Protein 8EO2 (pdb70)

Solvent-accessible surface area: 28160 Å² total; per-residue (Å²): 140,13,25,85,14,78,7,5,80,103,98,142,206,13,70,79,43,10,145,12,76,5,39,0,142,118,139,92,5,101,79,38,148,62,48,142,16,58,30,90,167,56,63,0,24,0,60,7,98,7,111,143,85,8,10,0,0,4,1,49,0,12,0,66,66,122,16,127,50,91,39,44,86,44,6,11,9,16,6,34,54,5,5,1,4,25,52,52,1,71,0,8,0,69,14,93,174,133,1,86,35,0,52,1,48,0,34,0,16,73,47,101,166,22,46,2,73,113,29,12,21,49,110,63,18,63,102,42,6,2,25,33,70,63,24,113,44,22,164,141,79,23,36,11,80,98,30,126,113,16,23,78,39,100,94,146,112,118,32,27,7,5,7,42,58,8,6,2,0,11,30,32,62,37,4,7,118,136,4,58,54,44,54,10,72,37,9,16,44,174,75,14,142,123,131,19,50,17,90,1,32,1,75,143,184,72,10,4,13,1,0,0,0,0,0,6,12,35,0,108,182,63,141,14,132,21,2,119,20,47,49,91,54,153,13,34,80,141,65,161,66,4,54,0,8,0,53,4,88,22,82,2,2,2,0,2,0,0,1,0,10,12,80,154,14,97,48,82,40,73,55,163,106,184,144,19,23,89,15,77,7,7,91,112,89,84,104,17,59,84,28,15,128,8,69,5,23,1,85,122,132,100,2,98,92,49,72,68,44,146,20,56,17,80,181,77,67,0,20,0,60,6,95,6,133,102,87,8,10,0,0,5,2,52,0,12,0,64,63,58,40,157,73,46,65,87,53,14,17,8,18,7,38,61,6,5,1,4,26,50,45,0,72,0,9,0,24,31,62,105,185,8,108,33,1,38,0,37,0,37,0,20,80,48,107,173,20,56,2,70,124,29,12,21,46,111,59,20,70,100,43,5,8,24,59,78,62,21,120,42,9,175,152,88,25,41,9,83,89,30,117,146,23,32,73,42,108,83,140,106,132,34,30,6,8,10,55,50,9,8,2,0,13,34,35,54,56,3,8,124,136,3,58,52,29,49,9,81,47,10,17,42,181,82,17,149,133,128,15,50,11,94,0,44,2,78,77,140,64,8,4,10,1,0,0,0,1,0,5,13,31,0,122,125,57,141,9,84,16,2,122,17,41,46,97,58,154,13,34,78,147,58,71,67,5,58,0,8,0,41,5,90,17,84,2,3,2,0,1,0,0,1,0,10,19,83,160,15,122,44,99,28,82,85,226

Foldseek 3Di:
DWDKAKAADDDDPWAWQDKDKWFQPDVAIDDDPPFDWGHDQWKIKTKFFGPDQWFWHMKMKTWPDHDDDDCQAFPQWAFQDHGGQHRTGGIMGGDDRPTTMMMMIITTGGNVPSDPCDQQCDDCVLQAHSVRHGFDADDPPQWTDDDDPGHWDADPPQWIWTDGNQKIKTKQHTDHNVWDFDDKDKDAQVQWDLKDKDKAADAAQQNFDMKIKMFGFNANDRDRDAWDWDWPPASFHPDRITMIMTNHPTTTGMMMITTIGDNPDGRDDDDPDD/DWDKAKAADDDPPWDWQDKDKWWQPDVAIDCPPPWDWGHDLWKIKTWDFGPDQWFWHMKMKIWPDYDPDDQQFDQWAFQDDGGQHRTGGIMGTDDNPTTMMIMTITTGHNVPSDDCDQQCDDCVLQAHSVRHGFDADPPQQWTDDDDPGHWDDDDPQWIWTDGNQKIKTKQHTDHNPWGWDDKDKDAQVQWDLKHKDKAFDAAFLNFDMKIKMFGFNANDSDRQAWDWDWPPASFNPDRMTMIMTNHPTTTGMMMITTITGRPDGSDDDDD

Structure (mmCIF, N/CA/C/O backbone):
data_8EO2
#
_entry.id   8EO2
#
_cell.length_a   64.480
_cell.length_b   71.310
_cell.length_c   167.320
_cell.angle_alpha   90.000
_cell.angle_beta   90.000
_cell.angle_gamma   90.000
#
_symmetry.space_group_name_H-M   'P 21 21 21'
#
loop_
_entity.id
_entity.type
_entity.pdbx_description
1 polymer Lufaxin
2 branched beta-D-mannopyranose-(1-4)-2-acetamido-2-deoxy-beta-D-glucopyranose-(1-4)-2-acetamido-2-deoxy-beta-D-glucopyranose
3 branched 2-acetamido-2-deoxy-beta-D-glucopyranose-(1-4)-2-acetamido-2-deoxy-beta-D-glucopyranose
4 non-polymer GLYCEROL
5 non-polymer 2-acetamido-2-deoxy-beta-D-glucopyranose
6 non-polymer 'BROMIDE ION'
7 water water
#
loop_
_atom_site.group_PDB
_atom_site.id
_atom_site.type_symbol
_atom_site.label_atom_id
_atom_site.label_alt_id
_atom_site.label_comp_id
_atom_site.label_asym_id
_atom_site.label_entity_id
_atom_site.label_seq_id
_atom_site.pdbx_PDB_ins_code
_atom_site.Cartn_x
_atom_site.Cartn_y
_atom_site.Cartn_z
_atom_site.occupancy
_atom_site.B_iso_or_equiv
_atom_site.auth_seq_id
_atom_site.auth_comp_id
_atom_site.auth_asym_id
_atom_site.auth_atom_id
_atom_site.pdbx_PDB_model_num
ATOM 1 N N . ASP A 1 1 ? -32.975 -8.876 -13.946 1.00 103.27 1 ASP A N 1
ATOM 2 C CA . ASP A 1 1 ? -32.720 -7.837 -12.952 1.00 105.69 1 ASP A CA 1
ATOM 3 C C . ASP A 1 1 ? -31.899 -6.683 -13.559 1.00 98.31 1 ASP A C 1
ATOM 4 O O . ASP A 1 1 ? -32.209 -5.500 -13.362 1.00 94.41 1 ASP A O 1
ATOM 9 N N . GLY A 1 2 ? -30.844 -7.040 -14.291 1.00 80.02 2 GLY A N 1
ATOM 10 C CA . GLY A 1 2 ? -30.186 -6.140 -15.208 1.00 71.61 2 GLY A CA 1
ATOM 11 C C . GLY A 1 2 ? -30.484 -6.540 -16.647 1.00 67.52 2 GLY A C 1
ATOM 12 O O . GLY A 1 2 ? -31.193 -7.506 -16.922 1.00 76.00 2 GLY A O 1
ATOM 13 N N . ASP A 1 3 ? -29.948 -5.752 -17.573 1.00 58.12 3 ASP A N 1
ATOM 14 C CA . ASP A 1 3 ? -29.973 -6.086 -18.993 1.00 55.92 3 ASP A CA 1
ATOM 15 C C . ASP A 1 3 ? -28.571 -6.501 -19.406 1.00 51.04 3 ASP A C 1
ATOM 16 O O . ASP A 1 3 ? -27.600 -5.823 -19.057 1.00 49.47 3 ASP A O 1
ATOM 21 N N . GLU A 1 4 ? -28.459 -7.617 -20.124 1.00 50.25 4 GLU A N 1
ATOM 22 C CA . GLU A 1 4 ? -27.162 -8.225 -20.421 1.00 50.07 4 GLU A CA 1
ATOM 23 C C . GLU A 1 4 ? -26.865 -8.152 -21.909 1.00 43.97 4 GLU A C 1
ATOM 24 O O . GLU A 1 4 ? -27.721 -8.478 -22.727 1.00 48.53 4 GLU A O 1
ATOM 30 N N . TYR A 1 5 ? -25.640 -7.753 -22.240 1.00 43.57 5 TYR A N 1
ATOM 31 C CA . TYR A 1 5 ? -25.141 -7.626 -23.600 1.00 41.10 5 TYR A CA 1
ATOM 32 C C . TYR A 1 5 ? -23.891 -8.488 -23.740 1.00 42.48 5 TYR A C 1
ATOM 33 O O . TYR A 1 5 ? -23.080 -8.559 -22.812 1.00 42.02 5 TYR A O 1
ATOM 42 N N . PHE A 1 6 ? -23.725 -9.144 -24.890 1.00 39.81 6 PHE A N 1
ATOM 43 C CA . PHE A 1 6 ? -22.613 -10.068 -25.089 1.00 40.55 6 PHE A CA 1
ATOM 44 C C . PHE A 1 6 ? -21.849 -9.807 -26.379 1.00 43.22 6 PHE A C 1
ATOM 45 O O . PHE A 1 6 ? -22.450 -9.610 -27.447 1.00 39.35 6 PHE A O 1
ATOM 53 N N . ILE A 1 7 ? -20.522 -9.858 -26.287 1.00 40.43 7 ILE A N 1
ATOM 54 C CA . ILE A 1 7 ? -19.657 -10.006 -27.457 1.00 41.21 7 ILE A CA 1
ATOM 55 C C . ILE A 1 7 ? -18.922 -11.334 -27.301 1.00 44.62 7 ILE A C 1
ATOM 56 O O . ILE A 1 7 ? -18.140 -11.510 -26.356 1.00 44.47 7 ILE A O 1
ATOM 61 N N . GLY A 1 8 ? -19.154 -12.258 -28.229 1.00 42.88 8 GLY A N 1
ATOM 62 C CA . GLY A 1 8 ? -18.548 -13.565 -28.153 1.00 41.99 8 GLY A CA 1
ATOM 63 C C . GLY A 1 8 ? -19.306 -14.454 -27.185 1.00 49.52 8 GLY A C 1
ATOM 64 O O . GLY A 1 8 ? -20.247 -14.035 -26.518 1.00 52.40 8 GLY A O 1
ATOM 65 N N . LYS A 1 9 ? -18.891 -15.719 -27.126 1.00 51.54 9 LYS A N 1
ATOM 66 C CA . LYS A 1 9 ? -19.547 -16.737 -26.311 1.00 52.44 9 LYS A CA 1
ATOM 67 C C . LYS A 1 9 ? -18.629 -17.203 -25.183 1.00 54.15 9 LYS A C 1
ATOM 68 O O . LYS A 1 9 ? -17.509 -17.666 -25.430 1.00 50.78 9 LYS A O 1
ATOM 74 N N . TYR A 1 10 ? -19.112 -17.103 -23.952 1.00 53.06 10 TYR A N 1
ATOM 75 C CA . TYR A 1 10 ? -18.328 -17.569 -22.816 1.00 58.08 10 TYR A CA 1
ATOM 76 C C . TYR A 1 10 ? -18.338 -19.090 -22.742 1.00 59.13 10 TYR A C 1
ATOM 77 O O . TYR A 1 10 ? -19.354 -19.735 -23.014 1.00 63.99 10 TYR A O 1
ATOM 86 N N . LYS A 1 11 ? -17.184 -19.662 -22.403 1.00 61.96 11 LYS A N 1
ATOM 87 C CA . LYS A 1 11 ? -17.047 -21.075 -22.076 1.00 63.84 11 LYS A CA 1
ATOM 88 C C . LYS A 1 11 ? -16.441 -21.228 -20.681 1.00 67.69 11 LYS A C 1
ATOM 89 O O . LYS A 1 11 ? -15.791 -20.323 -20.155 1.00 66.61 11 LYS A O 1
ATOM 95 N N . GLU A 1 12 ? -16.652 -22.404 -20.096 1.00 89.86 12 GLU A N 1
ATOM 96 C CA . GLU A 1 12 ? -16.291 -22.634 -18.699 1.00 88.79 12 GLU A CA 1
ATOM 97 C C . GLU A 1 12 ? -14.794 -22.460 -18.463 1.00 87.91 12 GLU A C 1
ATOM 98 O O . GLU A 1 12 ? -14.381 -21.781 -17.519 1.00 87.60 12 GLU A O 1
ATOM 104 N N . LYS A 1 13 ? -13.965 -23.086 -19.301 1.00 78.45 13 LYS A N 1
ATOM 105 C CA . LYS A 1 13 ? -12.517 -23.055 -19.107 1.00 75.20 13 LYS A CA 1
ATOM 106 C C . LYS A 1 13 ? -11.907 -21.668 -19.302 1.00 67.12 13 LYS A C 1
ATOM 107 O O . LYS A 1 13 ? -10.712 -21.500 -19.030 1.00 64.68 13 LYS A O 1
ATOM 113 N N . ASP A 1 14 ? -12.681 -20.686 -19.767 1.00 62.85 14 ASP A N 1
ATOM 114 C CA . ASP A 1 14 ? -12.140 -19.356 -20.027 1.00 60.83 14 ASP A CA 1
ATOM 115 C C . ASP A 1 14 ? -11.607 -18.734 -18.740 1.00 59.26 14 ASP A C 1
ATOM 116 O O . ASP A 1 14 ? -12.218 -18.849 -17.675 1.00 58.63 14 ASP A O 1
ATOM 121 N N . GLU A 1 15 ? -10.473 -18.052 -18.851 1.00 51.51 15 GLU A N 1
ATOM 122 C CA . GLU A 1 15 ? -9.943 -17.290 -17.737 1.00 57.84 15 GLU A CA 1
ATOM 123 C C . GLU A 1 15 ? -10.659 -15.954 -17.612 1.00 52.41 15 GLU A C 1
ATOM 124 O O . GLU A 1 15 ? -11.156 -15.388 -18.590 1.00 46.09 15 GLU A O 1
ATOM 130 N N . THR A 1 16 ? -10.740 -15.470 -16.378 1.00 48.87 16 THR A N 1
ATOM 131 C CA . THR A 1 16 ? -11.322 -14.165 -16.100 1.00 46.14 16 THR A CA 1
ATOM 132 C C . THR A 1 16 ? -10.219 -13.110 -16.191 1.00 44.11 16 THR A C 1
ATOM 133 O O . THR A 1 16 ? -9.247 -13.155 -15.434 1.00 45.06 16 THR A O 1
ATOM 137 N N . LEU A 1 17 ? -10.344 -12.189 -17.151 1.00 45.13 17 LEU A N 1
ATOM 138 C CA . LEU A 1 17 ? -9.296 -11.196 -17.357 1.00 43.12 17 LEU A CA 1
ATOM 139 C C . LEU A 1 17 ? -9.542 -9.939 -16.539 1.00 42.88 17 LEU A C 1
ATOM 140 O O . LEU A 1 17 ? -8.613 -9.410 -15.914 1.00 43.28 17 LEU A O 1
ATOM 145 N N . PHE A 1 18 ? -10.789 -9.488 -16.498 1.00 41.12 18 PHE A N 1
ATOM 146 C CA . PHE A 1 18 ? -11.119 -8.211 -15.893 1.00 41.88 18 PHE A CA 1
ATOM 147 C C . PHE A 1 18 ? -12.599 -8.229 -15.554 1.00 45.16 18 PHE A C 1
ATOM 148 O O . PHE A 1 18 ? -13.397 -8.788 -16.309 1.00 43.93 18 PHE A O 1
ATOM 156 N N . PHE A 1 19 ? -12.957 -7.652 -14.410 1.00 40.03 19 PHE A N 1
ATOM 157 C CA . PHE A 1 19 ? -14.336 -7.261 -14.158 1.00 44.17 19 PHE A CA 1
ATOM 158 C C . PHE A 1 19 ? -14.336 -5.972 -13.340 1.00 46.02 19 PHE A C 1
ATOM 159 O O . PHE A 1 19 ? -13.434 -5.734 -12.541 1.00 41.31 19 PHE A O 1
ATOM 167 N N . ALA A 1 20 ? -15.351 -5.135 -13.550 1.00 42.94 20 ALA A N 1
ATOM 168 C CA . ALA A 1 20 ? -15.388 -3.834 -12.898 1.00 47.70 20 ALA A CA 1
ATOM 169 C C . ALA A 1 20 ? -16.787 -3.257 -13.019 1.00 45.50 20 ALA A C 1
ATOM 170 O O . ALA A 1 20 ? -17.605 -3.724 -13.823 1.00 40.69 20 ALA A O 1
ATOM 172 N N . SER A 1 21 ? -17.040 -2.226 -12.205 1.00 41.12 21 SER A N 1
ATOM 173 C CA . SER A 1 21 ? -18.324 -1.536 -12.126 1.00 42.61 21 SER A CA 1
ATOM 174 C C . SER A 1 21 ? -18.147 -0.054 -12.441 1.00 41.70 21 SER A C 1
ATOM 175 O O . SER A 1 21 ? -17.150 0.565 -12.054 1.00 44.81 21 SER A O 1
ATOM 178 N N . TYR A 1 22 ? -19.116 0.519 -13.144 1.00 40.64 22 TYR A N 1
ATOM 179 C CA . TYR A 1 22 ? -19.019 1.912 -13.544 1.00 43.47 22 TYR A CA 1
ATOM 180 C C . TYR A 1 22 ? -20.355 2.601 -13.339 1.00 40.87 22 TYR A C 1
ATOM 181 O O . TYR A 1 22 ? -21.392 2.084 -13.761 1.00 49.03 22 TYR A O 1
ATOM 190 N N . GLY A 1 23 ? -20.330 3.776 -12.709 1.00 44.74 23 GLY A N 1
ATOM 191 C CA . GLY A 1 23 ? -21.500 4.642 -12.724 1.00 48.41 23 GLY A CA 1
ATOM 192 C C . GLY A 1 23 ? -21.544 5.374 -14.058 1.00 51.32 23 GLY A C 1
ATOM 193 O O . GLY A 1 23 ? -20.567 6.009 -14.455 1.00 49.99 23 GLY A O 1
ATOM 194 N N . LEU A 1 24 ? -22.670 5.262 -14.763 1.00 49.23 24 LEU A N 1
ATOM 195 C CA . LEU A 1 24 ? -22.762 5.771 -16.131 1.00 54.90 24 LEU A CA 1
ATOM 196 C C . LEU A 1 24 ? -23.073 7.257 -16.208 1.00 59.35 24 LEU A C 1
ATOM 197 O O . LEU A 1 24 ? -22.877 7.869 -17.268 1.00 56.69 24 LEU A O 1
ATOM 202 N N . LYS A 1 25 ? -23.570 7.843 -15.127 1.00 58.41 25 LYS A N 1
ATOM 203 C CA . LYS A 1 25 ? -23.894 9.259 -15.093 1.00 59.22 25 LYS A CA 1
ATOM 204 C C . LYS A 1 25 ? -22.752 10.108 -14.547 1.00 62.57 25 LYS A C 1
ATOM 205 O O . LYS A 1 25 ? -22.852 11.339 -14.558 1.00 64.99 25 LYS A O 1
ATOM 211 N N . ARG A 1 26 ? -21.675 9.485 -14.072 1.00 64.56 26 ARG A N 1
ATOM 212 C CA . ARG A 1 26 ? -20.619 10.220 -13.387 1.00 65.96 26 ARG A CA 1
ATOM 213 C C . ARG A 1 26 ? -19.767 11.001 -14.376 1.00 67.60 26 ARG A C 1
ATOM 214 O O . ARG A 1 26 ? -19.465 10.528 -15.476 1.00 70.81 26 ARG A O 1
ATOM 222 N N . ASP A 1 27 ? -19.369 12.198 -13.970 1.00 64.54 27 ASP A N 1
ATOM 223 C CA . ASP A 1 27 ? -18.559 13.089 -14.798 1.00 66.41 27 ASP A CA 1
ATOM 224 C C . ASP A 1 27 ? -17.281 13.390 -14.036 1.00 66.18 27 ASP A C 1
ATOM 225 O O . ASP A 1 27 ? -17.308 14.165 -13.062 1.00 68.63 27 ASP A O 1
ATOM 230 N N . PRO A 1 28 ? -16.141 12.774 -14.398 1.00 67.65 28 PRO A N 1
ATOM 231 C CA . PRO A 1 28 ? -15.902 11.745 -15.425 1.00 62.97 28 PRO A CA 1
ATOM 232 C C . PRO A 1 28 ? -16.169 10.322 -14.910 1.00 62.77 28 PRO A C 1
ATOM 233 O O . PRO A 1 28 ? -16.241 10.234 -13.687 1.00 62.30 28 PRO A O 1
ATOM 237 N N . CYS A 1 29 ? -16.322 9.266 -15.734 1.00 52.85 29 CYS A N 1
ATOM 238 C CA . CYS A 1 29 ? -16.414 7.952 -15.107 1.00 59.66 29 CYS A CA 1
ATOM 239 C C . CYS A 1 29 ? -15.145 7.714 -14.307 1.00 55.67 29 CYS A C 1
ATOM 240 O O . CYS A 1 29 ? -14.103 8.346 -14.523 1.00 48.75 29 CYS A O 1
ATOM 243 N N . GLN A 1 30 ? -15.257 6.811 -13.353 1.00 53.21 30 GLN A N 1
ATOM 244 C CA . GLN A 1 30 ? -14.164 6.517 -12.446 1.00 54.10 30 GLN A CA 1
ATOM 245 C C . GLN A 1 30 ? -13.294 5.475 -13.133 1.00 47.53 30 GLN A C 1
ATOM 246 O O . GLN A 1 30 ? -13.757 4.365 -13.405 1.00 52.17 30 GLN A O 1
ATOM 252 N N . ILE A 1 31 ? -12.059 5.849 -13.476 1.00 44.24 31 ILE A N 1
ATOM 253 C CA . ILE A 1 31 ? -11.129 4.861 -14.009 1.00 46.75 31 ILE A CA 1
ATOM 254 C C . ILE A 1 31 ? -10.898 3.774 -12.964 1.00 49.86 31 ILE A C 1
ATOM 255 O O . ILE A 1 31 ? -10.724 4.055 -11.772 1.00 50.59 31 ILE A O 1
ATOM 260 N N . VAL A 1 32 ? -10.906 2.523 -13.415 1.00 48.41 32 VAL A N 1
ATOM 261 C CA . VAL A 1 32 ? -10.621 1.355 -12.586 1.00 47.18 32 VAL A CA 1
ATOM 262 C C . VAL A 1 32 ? -9.362 0.692 -13.134 1.00 44.66 32 VAL A C 1
ATOM 263 O O . VAL A 1 32 ? -9.328 0.271 -14.300 1.00 43.44 32 VAL A O 1
ATOM 267 N N . LEU A 1 33 ? -8.324 0.626 -12.307 1.00 43.41 33 LEU A N 1
ATOM 268 C CA . LEU A 1 33 ? -7.104 -0.115 -12.631 1.00 47.68 33 LEU A CA 1
ATOM 269 C C . LEU A 1 33 ? -6.444 0.378 -13.928 1.00 45.65 33 LEU A C 1
ATOM 270 O O . LEU A 1 33 ? -5.889 -0.404 -14.700 1.00 44.83 33 LEU A O 1
ATOM 275 N N . GLY A 1 34 ? -6.472 1.686 -14.157 1.00 45.92 34 GLY A N 1
ATOM 276 C CA . GLY A 1 34 ? -5.735 2.279 -15.246 1.00 47.49 34 GLY A CA 1
ATOM 277 C C . GLY A 1 34 ? -6.404 2.241 -16.612 1.00 45.06 34 GLY A C 1
ATOM 278 O O . GLY A 1 34 ? -5.880 2.851 -17.544 1.00 49.39 34 GLY A O 1
ATOM 279 N N . TYR A 1 35 ? -7.534 1.557 -16.776 1.00 41.60 35 TYR A N 1
ATOM 280 C CA . TYR A 1 35 ? -8.170 1.453 -18.093 1.00 42.96 35 TYR A CA 1
ATOM 281 C C . TYR A 1 35 ? -9.027 2.690 -18.326 1.00 44.30 35 TYR A C 1
ATOM 282 O O . TYR A 1 35 ? -10.066 2.867 -17.678 1.00 41.44 35 TYR A O 1
ATOM 291 N N . LYS A 1 36 ? -8.582 3.554 -19.245 1.00 42.27 36 LYS A N 1
ATOM 292 C CA . LYS A 1 36 ? -9.291 4.800 -19.498 1.00 43.41 36 LYS A CA 1
ATOM 293 C C . LYS A 1 36 ? -10.714 4.518 -19.958 1.00 40.83 36 LYS A C 1
ATOM 294 O O . LYS A 1 36 ? -10.947 3.635 -20.790 1.00 39.62 36 LYS A O 1
ATOM 300 N N . CYS A 1 37 ? -11.661 5.272 -19.395 1.00 37.83 37 CYS A N 1
ATOM 301 C CA . CYS A 1 37 ? -13.081 5.113 -19.647 1.00 38.36 37 CYS A CA 1
ATOM 302 C C . CYS A 1 37 ? -13.670 6.509 -19.797 1.00 40.64 37 CYS A C 1
ATOM 303 O O . CYS A 1 37 ? -13.040 7.499 -19.429 1.00 45.53 37 CYS A O 1
ATOM 306 N N . SER A 1 38 ? -14.873 6.602 -20.359 1.00 43.93 38 SER A N 1
ATOM 307 C CA . SER A 1 38 ? -15.518 7.908 -20.431 1.00 43.12 38 SER A CA 1
ATOM 308 C C . SER A 1 38 ? -17.035 7.752 -20.518 1.00 46.44 38 SER A C 1
ATOM 309 O O . SER A 1 38 ? -17.553 6.747 -21.026 1.00 45.07 38 SER A O 1
ATOM 312 N N . ASN A 1 39 ? -17.724 8.782 -20.034 1.00 45.69 39 ASN A N 1
ATOM 313 C CA . ASN A 1 39 ? -19.174 8.875 -19.961 1.00 47.83 39 ASN A CA 1
ATOM 314 C C . ASN A 1 39 ? -19.644 10.074 -20.766 1.00 53.21 39 ASN A C 1
ATOM 315 O O . ASN A 1 39 ? -18.965 11.103 -20.824 1.00 52.86 39 ASN A O 1
ATOM 320 N N . ASN A 1 40 ? -20.837 9.928 -21.344 1.00 51.22 40 ASN A N 1
ATOM 321 C CA . ASN A 1 40 ? -21.503 10.926 -22.167 1.00 50.03 40 ASN A CA 1
ATOM 322 C C . ASN A 1 40 ? -22.990 10.746 -21.986 1.00 48.41 40 ASN A C 1
ATOM 323 O O . ASN A 1 40 ? -23.447 9.713 -21.497 1.00 52.87 40 ASN A O 1
ATOM 328 N N . GLN A 1 41 ? -23.752 11.724 -22.460 1.00 49.76 41 GLN A N 1
ATOM 329 C CA . GLN A 1 41 ? -25.179 11.475 -22.618 1.00 57.20 41 GLN A CA 1
ATOM 330 C C . GLN A 1 41 ? -25.427 10.190 -23.407 1.00 55.82 41 GLN A C 1
ATOM 331 O O . GLN A 1 41 ? -26.371 9.449 -23.117 1.00 57.34 41 GLN A O 1
ATOM 337 N N . THR A 1 42 ? -24.562 9.881 -24.380 1.00 51.03 42 THR A N 1
ATOM 338 C CA . THR A 1 42 ? -24.854 8.820 -25.334 1.00 47.46 42 THR A CA 1
ATOM 339 C C . THR A 1 42 ? -23.954 7.594 -25.237 1.00 48.32 42 THR A C 1
ATOM 340 O O . THR A 1 42 ? -24.367 6.509 -25.663 1.00 49.42 42 THR A O 1
ATOM 344 N N . HIS A 1 43 ? -22.746 7.713 -24.705 1.00 48.31 43 HIS A N 1
ATOM 345 C CA . HIS A 1 43 ? -21.775 6.632 -24.817 1.00 43.73 43 HIS A CA 1
ATOM 346 C C . HIS A 1 43 ? -21.058 6.362 -23.508 1.00 41.97 43 HIS A C 1
ATOM 347 O O . HIS A 1 43 ? -20.767 7.278 -22.741 1.00 42.78 43 HIS A O 1
ATOM 354 N N . PHE A 1 44 ? -20.720 5.092 -23.306 1.00 41.42 44 PHE A N 1
ATOM 355 C CA . PHE A 1 44 ? -19.710 4.674 -22.346 1.00 39.92 44 PHE A CA 1
ATOM 356 C C . PHE A 1 44 ? -18.605 3.942 -23.095 1.00 39.13 44 PHE A C 1
ATOM 357 O O . PHE A 1 44 ? -18.885 3.039 -23.890 1.00 40.68 44 PHE A O 1
ATOM 365 N N . VAL A 1 45 ? -17.355 4.310 -22.836 1.00 39.48 45 VAL A N 1
ATOM 366 C CA . VAL A 1 45 ? -16.212 3.731 -23.532 1.00 38.47 45 VAL A CA 1
ATOM 367 C C . VAL A 1 45 ? -15.204 3.224 -22.507 1.00 38.31 45 VAL A C 1
ATOM 368 O O . VAL A 1 45 ? -14.823 3.961 -21.597 1.00 39.49 45 VAL A O 1
ATOM 372 N N . LEU A 1 46 ? -14.722 1.998 -22.706 1.00 37.02 46 LEU A N 1
ATOM 373 C CA . LEU A 1 46 ? -13.672 1.394 -21.899 1.00 38.44 46 LEU A CA 1
ATOM 374 C C . LEU A 1 46 ? -12.532 0.963 -22.809 1.00 37.82 46 LEU A C 1
ATOM 375 O O . LEU A 1 46 ? -12.723 0.119 -23.682 1.00 38.38 46 LEU A O 1
ATOM 380 N N . ASN A 1 47 ? -11.348 1.515 -22.589 1.00 43.21 47 ASN A N 1
ATOM 381 C CA . ASN A 1 47 ? -10.164 1.163 -23.374 1.00 40.85 47 ASN A CA 1
ATOM 382 C C . ASN A 1 47 ? -9.465 0.017 -22.658 1.00 40.45 47 ASN A C 1
ATOM 383 O O . ASN A 1 47 ? -8.689 0.244 -21.726 1.00 44.38 47 ASN A O 1
ATOM 388 N N . PHE A 1 48 ? -9.737 -1.217 -23.069 1.00 38.18 48 PHE A N 1
ATOM 389 C CA . PHE A 1 48 ? -9.201 -2.383 -22.386 1.00 38.73 48 PHE A CA 1
ATOM 390 C C . PHE A 1 48 ? -8.114 -3.063 -23.209 1.00 48.05 48 PHE A C 1
ATOM 391 O O . PHE A 1 48 ? -8.237 -3.213 -24.433 1.00 42.92 48 PHE A O 1
ATOM 399 N N . LYS A 1 49 ? -7.076 -3.517 -22.513 1.00 45.82 49 LYS A N 1
ATOM 400 C CA . LYS A 1 49 ? -6.011 -4.316 -23.093 1.00 46.82 49 LYS A CA 1
ATOM 401 C C . LYS A 1 49 ? -5.488 -5.224 -21.994 1.00 51.48 49 LYS A C 1
ATOM 402 O O . LYS A 1 49 ? -5.442 -4.824 -20.830 1.00 53.36 49 LYS A O 1
ATOM 408 N N . THR A 1 50 ? -5.106 -6.440 -22.347 1.00 55.57 50 THR A N 1
ATOM 409 C CA . THR A 1 50 ? -4.482 -7.341 -21.390 1.00 63.52 50 THR A CA 1
ATOM 410 C C . THR A 1 50 ? -3.013 -7.499 -21.765 1.00 67.45 50 THR A C 1
ATOM 411 O O . THR A 1 50 ? -2.697 -7.938 -22.876 1.00 63.34 50 THR A O 1
ATOM 415 N N . ASN A 1 51 ? -2.120 -7.101 -20.846 1.00 79.31 51 ASN A N 1
ATOM 416 C CA . ASN A 1 51 ? -0.670 -7.202 -21.029 1.00 84.14 51 ASN A CA 1
ATOM 417 C C . ASN A 1 51 ? -0.177 -8.653 -20.943 1.00 83.83 51 ASN A C 1
ATOM 418 O O . ASN A 1 51 ? 1.035 -8.908 -21.011 1.00 81.07 51 ASN A O 1
ATOM 423 N N . LYS A 1 52 ? -1.099 -9.607 -20.826 1.00 76.86 52 LYS A N 1
ATOM 424 C CA . LYS A 1 52 ? -0.803 -11.032 -20.780 1.00 79.89 52 LYS A CA 1
ATOM 425 C C . LYS A 1 52 ? -1.031 -11.657 -22.153 1.00 73.24 52 LYS A C 1
ATOM 426 O O . LYS A 1 52 ? -1.696 -11.084 -23.017 1.00 63.73 52 LYS A O 1
ATOM 432 N N . LYS A 1 53 ? -0.469 -12.856 -22.337 1.00 75.35 53 LYS A N 1
ATOM 433 C CA . LYS A 1 53 ? -0.549 -13.584 -23.603 1.00 68.49 53 LYS A CA 1
ATOM 434 C C . LYS A 1 53 ? -1.857 -14.379 -23.668 1.00 69.33 53 LYS A C 1
ATOM 435 O O . LYS A 1 53 ? -1.883 -15.611 -23.698 1.00 63.81 53 LYS A O 1
ATOM 437 N N . SER A 1 54 ? -2.966 -13.636 -23.700 1.00 67.86 54 SER A N 1
ATOM 438 C CA . SER A 1 54 ? -4.305 -14.203 -23.800 1.00 60.41 54 SER A CA 1
ATOM 439 C C . SER A 1 54 ? -5.057 -13.567 -24.957 1.00 59.54 54 SER A C 1
ATOM 440 O O . SER A 1 54 ? -4.788 -12.424 -25.339 1.00 58.48 54 SER A O 1
ATOM 443 N N . CYS A 1 55 ? -6.007 -14.332 -25.500 1.00 58.00 55 CYS A N 1
ATOM 444 C CA . CYS A 1 55 ? -6.982 -13.874 -26.487 1.00 54.46 55 CYS A CA 1
ATOM 445 C C . CYS A 1 55 ? -8.290 -13.592 -25.762 1.00 49.92 55 CYS A C 1
ATOM 446 O O . CYS A 1 55 ? -8.739 -14.424 -24.975 1.00 52.00 55 CYS A O 1
ATOM 449 N N . ILE A 1 56 ? -8.929 -12.459 -26.053 1.00 45.78 56 ILE A N 1
ATOM 450 C CA . ILE A 1 56 ? -10.256 -12.237 -25.491 1.00 44.86 56 ILE A CA 1
ATOM 451 C C . ILE A 1 56 ? -11.247 -13.182 -26.159 1.00 47.01 56 ILE A C 1
ATOM 452 O O . ILE A 1 56 ? -11.275 -13.325 -27.391 1.00 46.38 56 ILE A O 1
ATOM 457 N N . SER A 1 57 ? -12.058 -13.853 -25.346 1.00 47.73 57 SER A N 1
ATOM 458 C CA . SER A 1 57 ? -13.031 -14.813 -25.849 1.00 45.40 57 SER A CA 1
ATOM 459 C C . SER A 1 57 ? -14.464 -14.362 -25.658 1.00 44.19 57 SER A C 1
ATOM 460 O O . SER A 1 57 ? -15.329 -14.768 -26.420 1.00 45.86 57 SER A O 1
ATOM 463 N N . ALA A 1 58 ? -14.742 -13.535 -24.663 1.00 45.14 58 ALA A N 1
ATOM 464 C CA . ALA A 1 58 ? -16.110 -13.111 -24.436 1.00 42.13 58 ALA A CA 1
ATOM 465 C C . ALA A 1 58 ? -16.078 -11.852 -23.593 1.00 44.23 58 ALA A C 1
ATOM 466 O O . ALA A 1 58 ? -15.257 -11.727 -22.681 1.00 42.56 58 ALA A O 1
ATOM 468 N N . ILE A 1 59 ? -16.956 -10.917 -23.920 1.00 42.90 59 ILE A N 1
ATOM 469 C CA . ILE A 1 59 ? -17.150 -9.715 -23.124 1.00 39.15 59 ILE A CA 1
ATOM 470 C C . ILE A 1 59 ? -18.629 -9.629 -22.799 1.00 41.88 59 ILE A C 1
ATOM 471 O O . ILE A 1 59 ? -19.476 -9.875 -23.662 1.00 45.73 59 ILE A O 1
ATOM 476 N N . LYS A 1 60 ? -18.947 -9.302 -21.556 1.00 44.61 60 LYS A N 1
ATOM 477 C CA . LYS A 1 60 ? -20.334 -9.200 -21.133 1.00 40.87 60 LYS A CA 1
ATOM 478 C C . LYS A 1 60 ? -20.530 -7.887 -20.399 1.00 45.76 60 LYS A C 1
ATOM 479 O O . LYS A 1 60 ? -19.724 -7.529 -19.533 1.00 44.75 60 LYS A O 1
ATOM 485 N N . LEU A 1 61 ? -21.589 -7.162 -20.755 1.00 43.80 61 LEU A N 1
ATOM 486 C CA . LEU A 1 61 ? -21.944 -5.931 -20.067 1.00 42.43 61 LEU A CA 1
ATOM 487 C C . LEU A 1 61 ? -23.360 -6.073 -19.539 1.00 44.42 61 LEU A C 1
ATOM 488 O O . LEU A 1 61 ? -24.263 -6.458 -20.287 1.00 44.51 61 LEU A O 1
ATOM 493 N N . THR A 1 62 ? -23.553 -5.761 -18.259 1.00 47.18 62 THR A N 1
ATOM 494 C CA . THR A 1 62 ? -24.870 -5.761 -17.635 1.00 44.46 62 THR A CA 1
ATOM 495 C C . THR A 1 62 ? -25.157 -4.350 -17.149 1.00 46.22 62 THR A C 1
ATOM 496 O O . THR A 1 62 ? -24.311 -3.723 -16.502 1.00 48.34 62 THR A O 1
ATOM 500 N N . SER A 1 63 ? -26.336 -3.841 -17.480 1.00 48.78 63 SER A N 1
ATOM 501 C CA . SER A 1 63 ? -26.680 -2.460 -17.204 1.00 45.27 63 SER A CA 1
ATOM 502 C C . SER A 1 63 ? -27.931 -2.405 -16.341 1.00 46.04 63 SER A C 1
ATOM 503 O O . SER A 1 63 ? -28.743 -3.329 -16.326 1.00 49.51 63 SER A O 1
ATOM 506 N N . TYR A 1 64 ? -28.082 -1.301 -15.623 1.00 46.59 64 TYR A N 1
ATOM 507 C CA . TYR A 1 64 ? -29.107 -1.191 -14.602 1.00 52.49 64 TYR A CA 1
ATOM 508 C C . TYR A 1 64 ? -29.696 0.205 -14.652 1.00 48.87 64 TYR A C 1
ATOM 509 O O . TYR A 1 64 ? -28.990 1.159 -14.988 1.00 48.61 64 TYR A O 1
ATOM 518 N N . PRO A 1 65 ? -30.997 0.345 -14.344 1.00 54.23 65 PRO A N 1
ATOM 519 C CA . PRO A 1 65 ? -31.893 -0.809 -14.173 1.00 56.03 65 PRO A CA 1
ATOM 520 C C . PRO A 1 65 ? -32.298 -1.452 -15.507 1.00 62.14 65 PRO A C 1
ATOM 521 O O . PRO A 1 65 ? -31.859 -1.014 -16.572 1.00 58.84 65 PRO A O 1
ATOM 525 N N . LYS A 1 66 ? -33.136 -2.483 -15.441 1.00 62.57 66 LYS A N 1
ATOM 526 C CA . LYS A 1 66 ? -33.591 -3.157 -16.649 1.00 66.23 66 LYS A CA 1
ATOM 527 C C . LYS A 1 66 ? -34.565 -2.261 -17.414 1.00 67.90 66 LYS A C 1
ATOM 528 O O . LYS A 1 66 ? -35.506 -1.712 -16.831 1.00 67.70 66 LYS A O 1
ATOM 534 N N . ILE A 1 67 ? -34.341 -2.107 -18.722 1.00 67.54 67 ILE A N 1
ATOM 535 C CA . ILE A 1 67 ? -35.202 -1.264 -19.548 1.00 74.18 67 ILE A CA 1
ATOM 536 C C . ILE A 1 67 ? -35.883 -2.077 -20.643 1.00 79.52 67 ILE A C 1
ATOM 537 O O . ILE A 1 67 ? -35.654 -3.285 -20.780 1.00 78.38 67 ILE A O 1
ATOM 542 N N . ASN A 1 68 ? -36.714 -1.396 -21.434 1.00 90.06 68 ASN A N 1
ATOM 543 C CA . ASN A 1 68 ? -37.442 -1.983 -22.559 1.00 93.74 68 ASN A CA 1
ATOM 544 C C . ASN A 1 68 ? -36.581 -1.863 -23.815 1.00 94.24 68 ASN A C 1
ATOM 545 O O . ASN A 1 68 ? -36.356 -0.758 -24.322 1.00 90.82 68 ASN A O 1
ATOM 550 N N . GLN A 1 69 ? -36.106 -3.002 -24.320 1.00 99.60 69 GLN A N 1
ATOM 551 C CA . GLN A 1 69 ? -35.193 -3.013 -25.454 1.00 94.15 69 GLN A CA 1
ATOM 552 C C . GLN A 1 69 ? -34.853 -4.441 -25.860 1.00 90.86 69 GLN A C 1
ATOM 553 O O . GLN A 1 69 ? -34.243 -5.189 -25.087 1.00 90.38 69 GLN A O 1
ATOM 559 N N . ASN A 1 70 ? -35.255 -4.827 -27.069 1.00 87.32 70 ASN A N 1
ATOM 560 C CA . ASN A 1 70 ? -34.822 -6.087 -27.669 1.00 82.50 70 ASN A CA 1
ATOM 561 C C . ASN A 1 70 ? -33.431 -5.846 -28.251 1.00 78.72 70 ASN A C 1
ATOM 562 O O . ASN A 1 70 ? -33.280 -5.251 -29.319 1.00 78.64 70 ASN A O 1
ATOM 567 N N . SER A 1 71 ? -32.400 -6.283 -27.533 1.00 75.90 71 SER A N 1
ATOM 568 C CA . SER A 1 71 ? -31.032 -6.003 -27.946 1.00 72.32 71 SER A CA 1
ATOM 569 C C . SER A 1 71 ? -30.582 -6.850 -29.126 1.00 66.69 71 SER A C 1
ATOM 570 O O . SER A 1 71 ? -29.529 -6.560 -29.708 1.00 63.63 71 SER A O 1
ATOM 573 N N . ASP A 1 72 ? -31.325 -7.903 -29.469 1.00 68.84 72 ASP A N 1
ATOM 574 C CA . ASP A 1 72 ? -30.947 -8.734 -30.602 1.00 66.19 72 ASP A CA 1
ATOM 575 C C . ASP A 1 72 ? -31.102 -7.996 -31.924 1.00 68.53 72 ASP A C 1
ATOM 576 O O . ASP A 1 72 ? -30.458 -8.373 -32.912 1.00 60.42 72 ASP A O 1
ATOM 581 N N . LEU A 1 73 ? -31.928 -6.952 -31.951 1.00 66.44 73 LEU A N 1
ATOM 582 C CA . LEU A 1 73 ? -32.172 -6.141 -33.130 1.00 62.07 73 LEU A CA 1
ATOM 583 C C . LEU A 1 73 ? -31.259 -4.921 -33.215 1.00 59.89 73 LEU A C 1
ATOM 584 O O . LEU A 1 73 ? -31.430 -4.097 -34.117 1.00 65.71 73 LEU A O 1
ATOM 589 N N . THR A 1 74 ? -30.308 -4.773 -32.301 1.00 60.83 74 THR A N 1
ATOM 590 C CA . THR A 1 74 ? -29.427 -3.613 -32.304 1.00 59.14 74 THR A CA 1
ATOM 591 C C . THR A 1 74 ? -28.011 -4.073 -32.009 1.00 53.91 74 THR A C 1
ATOM 592 O O . THR A 1 74 ? -27.787 -5.209 -31.585 1.00 55.40 74 THR A O 1
ATOM 596 N N . ARG A 1 75 ? -27.041 -3.189 -32.243 1.00 52.10 75 ARG A N 1
ATOM 597 C CA . ARG A 1 75 ? -25.706 -3.396 -31.690 1.00 56.84 75 ARG A CA 1
ATOM 598 C C . ARG A 1 75 ? -25.337 -2.171 -30.849 1.00 52.32 75 ARG A C 1
ATOM 599 O O . ARG A 1 75 ? -24.801 -1.173 -31.336 1.00 57.58 75 ARG A O 1
ATOM 607 N N . ASN A 1 76 ? -25.644 -2.269 -29.559 1.00 53.30 76 ASN A N 1
ATOM 608 C CA . ASN A 1 76 ? -25.331 -1.248 -28.576 1.00 51.37 76 ASN A CA 1
ATOM 609 C C . ASN A 1 76 ? -24.054 -1.542 -27.820 1.00 44.72 76 ASN A C 1
ATOM 610 O O . ASN A 1 76 ? -23.634 -0.717 -27.007 1.00 47.20 76 ASN A O 1
ATOM 615 N N . LEU A 1 77 ? -23.428 -2.693 -28.071 1.00 43.99 77 LEU A N 1
ATOM 616 C CA . LEU A 1 77 ? -22.157 -3.074 -27.468 1.00 39.87 77 LEU A CA 1
ATOM 617 C C . LEU A 1 77 ? -21.251 -3.628 -28.553 1.00 39.66 77 LEU A C 1
ATOM 618 O O . LEU A 1 77 ? -21.642 -4.546 -29.275 1.00 45.52 77 LEU A O 1
ATOM 623 N N . TYR A 1 78 ? -20.050 -3.084 -28.673 1.00 37.92 78 TYR A N 1
ATOM 624 C CA . TYR A 1 78 ? -19.157 -3.526 -29.734 1.00 41.10 78 TYR A CA 1
ATOM 625 C C . TYR A 1 78 ? -17.794 -2.918 -29.489 1.00 37.74 78 TYR A C 1
ATOM 626 O O . TYR A 1 78 ? -17.675 -1.900 -28.805 1.00 38.68 78 TYR A O 1
ATOM 635 N N . CYS A 1 79 ? -16.772 -3.542 -30.076 1.00 38.13 79 CYS A N 1
ATOM 636 C CA . CYS A 1 79 ? -15.412 -3.028 -30.019 1.00 39.13 79 CYS A CA 1
ATOM 637 C C . CYS A 1 79 ? -15.150 -2.170 -31.254 1.00 40.18 79 CYS A C 1
ATOM 638 O O . CYS A 1 79 ? -15.314 -2.628 -32.392 1.00 38.66 79 CYS A O 1
ATOM 641 N N . GLN A 1 80 ? -14.764 -0.922 -31.026 1.00 37.59 80 GLN A N 1
ATOM 642 C CA . GLN A 1 80 ? -14.409 -0.052 -32.129 1.00 40.43 80 GLN A CA 1
ATOM 643 C C . GLN A 1 80 ? -13.049 -0.431 -32.697 1.00 41.34 80 GLN A C 1
ATOM 644 O O . GLN A 1 80 ? -12.813 -0.280 -33.899 1.00 43.04 80 GLN A O 1
ATOM 650 N N . THR A 1 81 ? -12.152 -0.915 -31.842 1.00 40.16 81 THR A N 1
ATOM 651 C CA . THR A 1 81 ? -10.863 -1.447 -32.234 1.00 35.24 81 THR A CA 1
ATOM 652 C C . THR A 1 81 ? -10.617 -2.684 -31.391 1.00 42.92 81 THR A C 1
ATOM 653 O O . THR A 1 81 ? -11.175 -2.828 -30.289 1.00 40.16 81 THR A O 1
ATOM 657 N N . GLY A 1 82 ? -9.806 -3.591 -31.929 1.00 38.96 82 GLY A N 1
ATOM 658 C CA . GLY A 1 82 ? -9.645 -4.883 -31.282 1.00 39.54 82 GLY A CA 1
ATOM 659 C C . GLY A 1 82 ? -10.904 -5.729 -31.400 1.00 42.05 82 GLY A C 1
ATOM 660 O O . GLY A 1 82 ? -11.646 -5.663 -32.389 1.00 42.03 82 GLY A O 1
ATOM 661 N N . GLY A 1 83 ? -11.150 -6.540 -30.360 1.00 41.06 83 GLY A N 1
ATOM 662 C CA . GLY A 1 83 ? -12.326 -7.369 -30.239 1.00 36.12 83 GLY A CA 1
ATOM 663 C C . GLY A 1 83 ? -11.949 -8.817 -29.990 1.00 40.22 83 GLY A C 1
ATOM 664 O O . GLY A 1 83 ? -10.814 -9.129 -29.613 1.00 43.12 83 GLY A O 1
ATOM 665 N N . ILE A 1 84 ? -12.917 -9.708 -30.228 1.00 38.93 84 ILE A N 1
ATOM 666 C CA . ILE A 1 84 ? -12.729 -11.131 -29.975 1.00 41.21 84 ILE A CA 1
ATOM 667 C C . ILE A 1 84 ? -11.547 -11.679 -30.770 1.00 44.16 84 ILE A C 1
ATOM 668 O O . ILE A 1 84 ? -11.405 -11.429 -31.973 1.00 40.19 84 ILE A O 1
ATOM 673 N N . GLY A 1 85 ? -10.705 -12.467 -30.104 1.00 46.37 85 GLY A N 1
ATOM 674 C CA . GLY A 1 85 ? -9.546 -13.037 -30.750 1.00 42.84 85 GLY A CA 1
ATOM 675 C C . GLY A 1 85 ? -8.312 -12.161 -30.732 1.00 50.03 85 GLY A C 1
ATOM 676 O O . GLY A 1 85 ? -7.328 -12.489 -31.405 1.00 50.20 85 GLY A O 1
ATO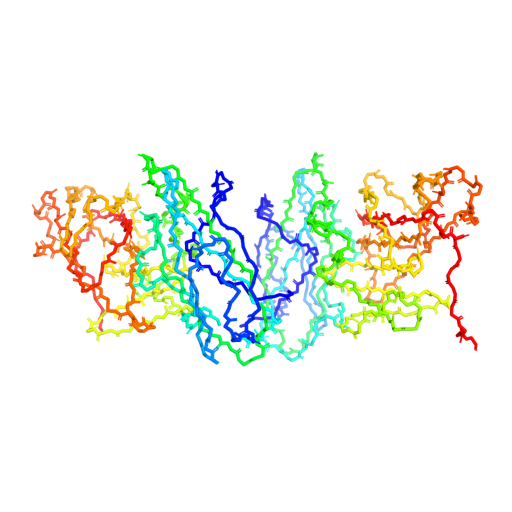M 677 N N . THR A 1 86 ? -8.331 -11.053 -29.995 1.00 48.00 86 THR A N 1
ATOM 678 C CA . THR A 1 86 ? -7.150 -10.219 -29.797 1.00 46.70 86 THR A CA 1
ATOM 679 C C . THR A 1 86 ? -6.993 -9.954 -28.300 1.00 45.53 86 THR A C 1
ATOM 680 O O . THR A 1 86 ? -7.774 -10.437 -27.476 1.00 45.94 86 THR A O 1
ATOM 684 N N . ASP A 1 87 ? -5.962 -9.196 -27.937 1.00 45.43 87 ASP A N 1
ATOM 685 C CA . ASP A 1 87 ? -5.711 -8.895 -26.537 1.00 51.63 87 ASP A CA 1
ATOM 686 C C . ASP A 1 87 ? -6.212 -7.511 -26.144 1.00 48.58 87 ASP A C 1
ATOM 687 O O . ASP A 1 87 ? -5.823 -7.001 -25.094 1.00 47.54 87 ASP A O 1
ATOM 692 N N . ASN A 1 88 ? -7.065 -6.890 -26.962 1.00 43.49 88 ASN A N 1
ATOM 693 C CA . ASN A 1 88 ? -7.523 -5.547 -26.648 1.00 36.92 88 ASN A CA 1
ATOM 694 C C . ASN A 1 88 ? -8.940 -5.356 -27.161 1.00 43.04 88 ASN A C 1
ATOM 695 O O . ASN A 1 88 ? -9.414 -6.087 -28.031 1.00 46.20 88 ASN A O 1
ATOM 700 N N . CYS A 1 89 ? -9.625 -4.370 -26.582 1.00 43.84 89 CYS A N 1
ATOM 701 C CA . CYS A 1 89 ? -10.944 -3.965 -27.052 1.00 39.08 89 CYS A CA 1
ATOM 702 C C . CYS A 1 89 ? -11.194 -2.541 -26.587 1.00 42.87 89 CYS A C 1
ATOM 703 O O . CYS A 1 89 ? -11.116 -2.249 -25.386 1.00 41.34 89 CYS A O 1
ATOM 706 N N . LYS A 1 90 ? -11.464 -1.650 -27.530 1.00 39.99 90 LYS A N 1
ATOM 707 C CA . LYS A 1 90 ? -11.992 -0.344 -27.173 1.00 40.22 90 LYS A CA 1
ATOM 708 C C . LYS A 1 90 ? -13.495 -0.521 -27.139 1.00 41.84 90 LYS A C 1
ATOM 709 O O . LYS A 1 90 ? -14.162 -0.456 -28.177 1.00 36.50 90 LYS A O 1
ATOM 715 N N . LEU A 1 91 ? -14.021 -0.758 -25.940 1.00 35.48 91 LEU A N 1
ATOM 716 C CA . LEU A 1 91 ? -15.396 -1.206 -25.769 1.00 37.40 91 LEU A CA 1
ATOM 717 C C . LEU A 1 91 ? -16.338 -0.009 -25.776 1.00 37.73 91 LEU A C 1
ATOM 718 O O . LEU A 1 91 ? -16.141 0.957 -25.028 1.00 41.23 91 LEU A O 1
ATOM 723 N N . VAL A 1 92 ? -17.383 -0.099 -26.588 1.00 35.73 92 VAL A N 1
ATOM 724 C CA . VAL A 1 92 ? -18.332 0.983 -26.810 1.00 34.86 92 VAL A CA 1
ATOM 725 C C . VAL A 1 92 ? -19.709 0.479 -26.390 1.00 39.35 92 VAL A C 1
ATOM 726 O O . VAL A 1 92 ? -20.177 -0.554 -26.886 1.00 39.77 92 VAL A O 1
ATOM 730 N N . PHE A 1 93 ? -20.348 1.188 -25.467 1.00 34.65 93 PHE A N 1
ATOM 731 C CA . PHE A 1 93 ? -21.710 0.888 -25.059 1.00 38.45 93 PHE A CA 1
ATOM 732 C C . PHE A 1 93 ? -22.556 2.098 -25.394 1.00 39.17 93 PHE A C 1
ATOM 733 O O . PHE A 1 93 ? -22.281 3.201 -24.912 1.00 37.81 93 PHE A O 1
ATOM 741 N N . LYS A 1 94 ? -23.571 1.893 -26.218 1.00 41.90 94 LYS A N 1
ATOM 742 C CA . LYS A 1 94 ? -24.470 2.968 -26.609 1.00 48.09 94 LYS A CA 1
ATOM 743 C C . LYS A 1 94 ? -25.654 2.914 -25.656 1.00 49.05 94 LYS A C 1
ATOM 744 O O . LYS A 1 94 ? -26.566 2.105 -25.826 1.00 51.71 94 LYS A O 1
ATOM 750 N N . LYS A 1 95 ? -25.636 3.786 -24.650 1.00 46.75 95 LYS A N 1
ATOM 751 C CA . LYS A 1 95 ? -26.570 3.707 -23.543 1.00 48.21 95 LYS A CA 1
ATOM 752 C C . LYS A 1 95 ? -27.888 4.402 -23.874 1.00 54.29 95 LYS A C 1
ATOM 753 O O . LYS A 1 95 ? -27.979 5.248 -24.764 1.00 57.32 95 LYS A O 1
ATOM 759 N N . ARG A 1 96 ? -28.923 4.022 -23.140 1.00 54.36 96 ARG A N 1
ATOM 760 C CA . ARG A 1 96 ? -30.198 4.711 -23.170 1.00 54.57 96 ARG A CA 1
ATOM 761 C C . ARG A 1 96 ? -30.375 5.546 -21.902 1.00 56.12 96 ARG A C 1
ATOM 762 O O . ARG A 1 96 ? -29.682 5.371 -20.897 1.00 56.11 96 ARG A O 1
ATOM 770 N N . LYS A 1 97 ? -31.349 6.448 -21.967 1.00 56.05 97 LYS A N 1
ATOM 771 C CA . LYS A 1 97 ? -31.532 7.502 -20.972 1.00 58.40 97 LYS A CA 1
ATOM 772 C C . LYS A 1 97 ? -31.521 6.963 -19.535 1.00 62.41 97 LYS A C 1
ATOM 773 O O . LYS A 1 97 ? -30.729 7.405 -18.695 1.00 63.54 97 LYS A O 1
ATOM 779 N N . ARG A 1 98 ? -32.428 6.023 -19.231 1.00 63.07 98 ARG A N 1
ATOM 780 C CA . ARG A 1 98 ? -32.640 5.485 -17.889 1.00 61.35 98 ARG A CA 1
ATOM 781 C C . ARG A 1 98 ? -31.527 4.557 -17.424 1.00 60.07 98 ARG A C 1
ATOM 782 O O . ARG A 1 98 ? -31.641 4.035 -16.313 1.00 63.57 98 ARG A O 1
ATOM 790 N N . GLN A 1 99 ? -30.496 4.301 -18.230 1.00 55.01 99 GLN A N 1
ATOM 791 C CA . GLN A 1 99 ? -29.438 3.363 -17.860 1.00 57.80 99 GLN A CA 1
ATOM 792 C C . GLN A 1 99 ? -28.344 4.116 -17.114 1.00 59.98 99 GLN A C 1
ATOM 793 O O . GLN A 1 99 ? -27.716 5.016 -17.675 1.00 61.31 99 GLN A O 1
ATOM 799 N N . ILE A 1 100 ? -28.100 3.732 -15.867 1.00 53.77 100 ILE A N 1
ATOM 800 C CA . ILE A 1 100 ? -27.237 4.515 -14.986 1.00 57.39 100 ILE A CA 1
ATOM 801 C C . ILE A 1 100 ? -26.037 3.741 -14.446 1.00 53.63 100 ILE A C 1
ATOM 802 O O . ILE A 1 100 ? -25.090 4.376 -13.961 1.00 52.80 100 ILE A O 1
ATOM 807 N N . ALA A 1 101 ? -26.005 2.411 -14.525 1.00 52.82 101 ALA A N 1
ATOM 808 C CA . ALA A 1 101 ? -24.847 1.672 -14.037 1.00 49.89 101 ALA A CA 1
ATOM 809 C C . ALA A 1 101 ? -24.561 0.482 -14.941 1.00 49.52 101 ALA A C 1
ATOM 810 O O . ALA A 1 101 ? -25.459 -0.039 -15.609 1.00 51.77 101 ALA A O 1
ATOM 812 N N . ALA A 1 102 ? -23.301 0.045 -14.940 1.00 47.48 102 ALA A N 1
ATOM 813 C CA . ALA A 1 102 ? -22.858 -1.037 -15.815 1.00 45.93 102 ALA A CA 1
ATOM 814 C C . ALA A 1 102 ? -21.815 -1.894 -15.117 1.00 43.22 102 ALA A C 1
ATOM 815 O O . ALA A 1 102 ? -20.867 -1.361 -14.535 1.00 42.55 102 ALA A O 1
ATOM 817 N N . ASN A 1 103 ? -21.974 -3.211 -15.214 1.00 41.02 103 ASN A N 1
ATOM 818 C CA . ASN A 1 103 ? -20.987 -4.183 -14.757 1.00 44.92 103 ASN A CA 1
ATOM 819 C C . ASN A 1 103 ? -20.382 -4.910 -15.949 1.00 46.74 103 ASN A C 1
ATOM 820 O O . ASN A 1 103 ? -21.109 -5.454 -16.789 1.00 42.06 103 ASN A O 1
ATOM 825 N N . ILE A 1 104 ? -19.052 -4.959 -15.987 1.00 46.58 104 ILE A N 1
ATOM 826 C CA . ILE A 1 104 ? -18.303 -5.455 -17.129 1.00 43.35 104 ILE A CA 1
ATOM 827 C C . ILE A 1 104 ? -17.465 -6.656 -16.714 1.00 44.27 104 ILE A C 1
ATOM 828 O O . ILE A 1 104 ? -16.803 -6.642 -15.668 1.00 38.10 104 ILE A O 1
ATOM 833 N N . GLU A 1 105 ? -17.494 -7.698 -17.549 1.00 43.36 105 GLU A N 1
ATOM 834 C CA . GLU A 1 105 ? -16.682 -8.892 -17.357 1.00 42.62 105 GLU A CA 1
ATOM 835 C C . GLU A 1 105 ? -16.045 -9.258 -18.689 1.00 44.42 105 GLU A C 1
ATOM 836 O O . GLU A 1 105 ? -16.681 -9.134 -19.744 1.00 42.67 105 GLU A O 1
ATOM 842 N N . ILE A 1 106 ? -14.784 -9.692 -18.637 1.00 41.19 106 ILE A N 1
ATOM 843 C CA . ILE A 1 106 ? -13.981 -9.933 -19.831 1.00 43.36 106 ILE A CA 1
ATOM 844 C C . ILE A 1 106 ? -13.227 -11.239 -19.635 1.00 44.17 106 ILE A C 1
ATOM 845 O O . ILE A 1 106 ? -12.485 -11.394 -18.656 1.00 42.69 106 ILE A O 1
ATOM 850 N N . TYR A 1 107 ? -13.436 -12.189 -20.542 1.00 43.40 107 TYR A N 1
ATOM 851 C CA . TYR A 1 107 ? -12.839 -13.509 -20.432 1.00 44.37 107 TYR A CA 1
ATOM 852 C C . TYR A 1 107 ? -11.883 -13.751 -21.588 1.00 46.25 107 TYR A C 1
ATOM 853 O O . TYR A 1 107 ? -11.976 -13.119 -22.648 1.00 41.78 107 TYR A O 1
ATOM 862 N N . GLY A 1 108 ? -10.960 -14.691 -21.378 1.00 46.17 108 GLY A N 1
ATOM 863 C CA . GLY A 1 108 ? -9.942 -14.946 -22.376 1.00 48.94 108 GLY A CA 1
ATOM 864 C C . GLY A 1 108 ? -9.479 -16.384 -22.365 1.00 52.53 108 GLY A C 1
ATOM 865 O O . GLY A 1 108 ? -9.864 -17.179 -21.505 1.00 48.15 108 GLY A O 1
ATOM 866 N N . ILE A 1 109 ? -8.647 -16.709 -23.355 1.00 52.91 109 ILE A N 1
ATOM 867 C CA . ILE A 1 109 ? -7.962 -18.000 -23.430 1.00 56.04 109 ILE A CA 1
ATOM 868 C C . ILE A 1 109 ? -6.504 -17.752 -23.736 1.00 57.96 109 ILE A C 1
ATOM 869 O O . ILE A 1 109 ? -6.121 -16.657 -24.200 1.00 60.18 109 ILE A O 1
ATOM 874 N N . PRO A 1 110 ? -5.638 -18.737 -23.487 1.00 59.99 110 PRO A N 1
ATOM 875 C CA . PRO A 1 110 ? -4.222 -18.602 -23.845 1.00 65.61 110 PRO A CA 1
ATOM 876 C C . PRO A 1 110 ? -4.041 -18.230 -25.312 1.00 68.15 110 PRO A C 1
ATOM 877 O O . PRO A 1 110 ? -4.702 -18.775 -26.205 1.00 69.29 110 PRO A O 1
ATOM 881 N N . ALA A 1 111 ? -3.113 -17.304 -25.559 1.00 65.87 111 ALA A N 1
ATOM 882 C CA . ALA A 1 111 ? -2.842 -16.902 -26.933 1.00 67.33 111 ALA A CA 1
ATOM 883 C C . ALA A 1 111 ? -2.277 -18.058 -27.737 1.00 69.67 111 ALA A C 1
ATOM 884 O O . ALA A 1 111 ? -2.514 -18.142 -28.944 1.00 78.36 111 ALA A O 1
ATOM 886 N N . LYS A 1 112 ? -1.546 -18.967 -27.084 1.00 71.56 112 LYS A N 1
ATOM 887 C CA . LYS A 1 112 ? -1.035 -20.152 -27.765 1.00 74.51 112 LYS A CA 1
ATOM 888 C C . LYS A 1 112 ? -2.158 -20.940 -28.444 1.00 79.43 112 LYS A C 1
ATOM 889 O O . LYS A 1 112 ? -2.081 -21.241 -29.640 1.00 80.41 112 LYS A O 1
ATOM 891 N N . LYS A 1 113 ? -3.209 -21.292 -27.698 1.00 82.21 113 LYS A N 1
ATOM 892 C CA . LYS A 1 113 ? -4.306 -22.063 -28.281 1.00 83.20 113 LYS A CA 1
ATOM 893 C C . LYS A 1 113 ? -5.527 -21.179 -28.524 1.00 79.58 113 LYS A C 1
ATOM 894 O O . LYS A 1 113 ? -6.620 -21.440 -28.010 1.00 77.80 113 LYS A O 1
ATOM 900 N N . CYS A 1 114 ? -5.346 -20.126 -29.316 1.00 71.32 114 CYS A N 1
ATOM 901 C CA . CYS A 1 114 ? -6.419 -19.170 -29.576 1.00 68.14 114 CYS A CA 1
ATOM 902 C C . CYS A 1 114 ? -7.321 -19.712 -30.684 1.00 72.05 114 CYS A C 1
ATOM 903 O O . CYS A 1 114 ? -7.316 -19.254 -31.829 1.00 73.41 114 CYS A O 1
ATOM 906 N N . SER A 1 115 ? -8.115 -20.714 -30.316 1.00 70.62 115 SER A N 1
ATOM 907 C CA . SER A 1 115 ? -9.097 -21.313 -31.209 1.00 69.23 115 SER A CA 1
ATOM 908 C C . SER A 1 115 ? -10.474 -21.210 -30.570 1.00 63.03 115 SER A C 1
ATOM 909 O O . SER A 1 115 ? -10.629 -21.488 -29.378 1.00 66.33 115 SER A O 1
ATOM 912 N N . PHE A 1 116 ? -11.465 -20.797 -31.356 1.00 60.29 116 PHE A N 1
ATOM 913 C CA . PHE A 1 116 ? -12.853 -20.783 -30.915 1.00 58.63 116 PHE A CA 1
ATOM 914 C C . PHE A 1 116 ? -13.714 -21.787 -31.665 1.00 57.52 116 PHE A C 1
ATOM 915 O O . PHE A 1 116 ? -14.907 -21.898 -31.374 1.00 59.11 116 PHE A O 1
ATOM 923 N N . LYS A 1 117 ? -13.123 -22.534 -32.604 1.00 62.49 117 LYS A N 1
ATOM 924 C CA . LYS A 1 117 ? -13.842 -23.469 -33.465 1.00 62.91 117 LYS A CA 1
ATOM 925 C C . LYS A 1 117 ? -14.889 -24.278 -32.712 1.00 63.88 117 LYS A C 1
ATOM 926 O O . LYS A 1 117 ? -16.026 -24.424 -33.173 1.00 60.41 117 LYS A O 1
ATOM 932 N N . ASP A 1 118 ? -14.519 -24.821 -31.550 1.00 62.30 118 ASP A N 1
ATOM 933 C CA . ASP A 1 118 ? -15.412 -25.740 -30.855 1.00 60.60 118 ASP A CA 1
ATOM 934 C C . ASP A 1 118 ? -16.670 -25.033 -30.375 1.00 57.71 118 ASP A C 1
ATOM 935 O O . ASP A 1 118 ? -17.785 -25.504 -30.614 1.00 61.29 118 ASP A O 1
ATOM 940 N N . ARG A 1 119 ? -16.515 -23.896 -29.701 1.00 55.73 119 ARG A N 1
ATOM 941 C CA . ARG A 1 119 ? -17.675 -23.284 -29.069 1.00 55.59 119 ARG A CA 1
ATOM 942 C C . ARG A 1 119 ? -18.675 -22.779 -30.103 1.00 53.68 119 ARG A C 1
ATOM 943 O O . ARG A 1 119 ? -19.873 -22.730 -29.818 1.00 56.24 119 ARG A O 1
ATOM 951 N N . TYR A 1 120 ? -18.221 -22.411 -31.297 1.00 53.70 120 TYR A N 1
ATOM 952 C CA . TYR A 1 120 ? -19.156 -21.950 -32.323 1.00 57.90 120 TYR A CA 1
ATOM 953 C C . TYR A 1 120 ? -19.702 -23.076 -33.189 1.00 51.80 120 TYR A C 1
ATOM 954 O O . TYR A 1 120 ? -20.877 -23.029 -33.569 1.00 50.68 120 TYR A O 1
ATOM 963 N N . ILE A 1 121 ? -18.906 -24.113 -33.445 1.00 56.54 121 ILE A N 1
ATOM 964 C CA . ILE A 1 121 ? -19.349 -25.236 -34.267 1.00 53.17 121 ILE A CA 1
ATOM 965 C C . ILE A 1 121 ? -20.260 -26.171 -33.475 1.00 63.07 121 ILE A C 1
ATOM 966 O O . ILE A 1 121 ? -21.345 -26.547 -33.941 1.00 63.27 121 ILE A O 1
ATOM 971 N N . GLY A 1 122 ? -19.826 -26.584 -32.279 1.00 64.21 122 GLY A N 1
ATOM 972 C CA . GLY A 1 122 ? -20.666 -27.380 -31.398 1.00 64.71 122 GLY A CA 1
ATOM 973 C C . GLY A 1 122 ? -20.701 -28.854 -31.763 1.00 70.94 122 GLY A C 1
ATOM 974 O O . GLY A 1 122 ? -19.822 -29.382 -32.451 1.00 74.88 122 GLY A O 1
ATOM 975 N N . ALA A 1 123 ? -21.754 -29.527 -31.290 1.00 69.63 123 ALA A N 1
ATOM 976 C CA . ALA A 1 123 ? -21.936 -30.951 -31.546 1.00 72.39 123 ALA A CA 1
ATOM 977 C C . ALA A 1 123 ? -22.759 -31.246 -32.794 1.00 78.66 123 ALA A C 1
ATOM 978 O O . ALA A 1 123 ? -22.507 -32.252 -33.473 1.00 81.84 123 ALA A O 1
ATOM 980 N N . ASP A 1 124 ? -23.750 -30.412 -33.110 1.00 70.86 124 ASP A N 1
ATOM 981 C CA . ASP A 1 124 ? -24.647 -30.649 -34.235 1.00 64.94 124 ASP A CA 1
ATOM 982 C C . ASP A 1 124 ? -24.499 -29.493 -35.218 1.00 65.54 124 ASP A C 1
ATOM 983 O O . ASP A 1 124 ? -25.419 -28.685 -35.386 1.00 63.55 124 ASP A O 1
ATOM 988 N N . PRO A 1 125 ? -23.339 -29.380 -35.871 1.00 63.87 125 PRO A N 1
ATOM 989 C CA . PRO A 1 125 ? -23.167 -28.351 -36.910 1.00 61.40 125 PRO A CA 1
ATOM 990 C C . PRO A 1 125 ? -24.104 -28.522 -38.092 1.00 66.63 125 PRO A C 1
ATOM 991 O O . PRO A 1 125 ? -24.386 -27.543 -38.800 1.00 58.39 125 PRO A O 1
ATOM 995 N N . LEU A 1 126 ? -24.568 -29.751 -38.341 1.00 64.55 126 LEU A N 1
ATOM 996 C CA . LEU A 1 126 ? -25.440 -30.010 -39.479 1.00 64.02 126 LEU A CA 1
ATOM 997 C C . LEU A 1 126 ? -26.771 -29.299 -39.320 1.00 65.59 126 LEU A C 1
ATOM 998 O O . LEU A 1 126 ? -27.302 -28.750 -40.289 1.00 65.14 126 LEU A O 1
ATOM 1003 N N . HIS A 1 127 ? -27.306 -29.256 -38.097 1.00 64.98 127 HIS A N 1
ATOM 1004 C CA . HIS A 1 127 ? -28.637 -28.705 -37.883 1.00 67.69 127 HIS A CA 1
ATOM 1005 C C . HIS A 1 127 ? -28.662 -27.406 -37.086 1.00 67.17 127 HIS A C 1
ATOM 1006 O O . HIS A 1 127 ? -29.716 -26.756 -37.025 1.00 67.66 127 HIS A O 1
ATOM 1013 N N . VAL A 1 128 ? -27.537 -26.996 -36.509 1.00 63.21 128 VAL A N 1
ATOM 1014 C CA . VAL A 1 128 ? -27.461 -25.832 -35.633 1.00 59.82 128 VAL A CA 1
ATOM 1015 C C . VAL A 1 128 ? -26.409 -24.894 -36.201 1.00 57.92 128 VAL A C 1
ATOM 1016 O O . VAL A 1 128 ? -25.302 -25.333 -36.534 1.00 56.31 128 VAL A O 1
ATOM 1020 N N . ASP A 1 129 ? -26.748 -23.612 -36.315 1.00 53.98 129 ASP A N 1
ATOM 1021 C CA . ASP A 1 129 ? -25.791 -22.657 -36.834 1.00 48.81 129 ASP A CA 1
ATOM 1022 C C . ASP A 1 129 ? -24.921 -22.136 -35.682 1.00 52.69 129 ASP A C 1
ATOM 1023 O O . ASP A 1 129 ? -25.055 -22.555 -34.535 1.00 50.46 129 ASP A O 1
ATOM 1028 N N . SER A 1 130 ? -24.013 -21.213 -35.990 1.00 48.93 130 SER A N 1
ATOM 1029 C CA . SER A 1 130 ? -23.060 -20.739 -34.999 1.00 51.17 130 SER A CA 1
ATOM 1030 C C . SER A 1 130 ? -23.667 -19.762 -33.997 1.00 51.73 130 SER A C 1
ATOM 1031 O O . SER A 1 130 ? -22.970 -19.353 -33.065 1.00 54.76 130 SER A O 1
ATOM 1034 N N . TYR A 1 131 ? -24.925 -19.366 -34.170 1.00 50.70 131 TYR A N 1
ATOM 1035 C CA . TYR A 1 131 ? -25.644 -18.603 -33.160 1.00 45.08 131 TYR A CA 1
ATOM 1036 C C . TYR A 1 131 ? -26.387 -19.498 -32.184 1.00 50.07 131 TYR A C 1
ATOM 1037 O O . TYR A 1 131 ? -27.064 -18.984 -31.290 1.00 52.66 131 TYR A O 1
ATOM 1046 N N . GLY A 1 132 ? -26.307 -20.816 -32.344 1.00 51.27 132 GLY A N 1
ATOM 1047 C CA . GLY A 1 132 ? -27.135 -21.699 -31.553 1.00 50.29 132 GLY A CA 1
ATOM 1048 C C . GLY A 1 132 ? -28.534 -21.870 -32.097 1.00 54.69 132 GLY A C 1
ATOM 1049 O O . GLY A 1 132 ? -29.353 -22.541 -31.458 1.00 50.74 132 GLY A O 1
ATOM 1050 N N . LEU A 1 133 ? -28.829 -21.292 -33.260 1.00 53.34 133 LEU A N 1
ATOM 1051 C CA . LEU A 1 133 ? -30.130 -21.409 -33.906 1.00 55.95 133 LEU A CA 1
ATOM 1052 C C . LEU A 1 133 ? -30.112 -22.540 -34.925 1.00 56.66 133 LEU A C 1
ATOM 1053 O O . LEU A 1 133 ? -29.113 -22.754 -35.618 1.00 58.17 133 LEU A O 1
ATOM 1058 N N . SER A 1 134 ? -31.224 -23.249 -35.029 1.00 57.93 134 SER A N 1
ATOM 1059 C CA . SER A 1 134 ? -31.314 -24.355 -35.966 1.00 58.06 134 SER A CA 1
ATOM 1060 C C . SER A 1 134 ? -31.742 -23.848 -37.337 1.00 67.95 134 SER A C 1
ATOM 1061 O O . SER A 1 134 ? -32.706 -23.079 -37.460 1.00 67.36 134 SER A O 1
ATOM 1064 N N . TYR A 1 135 ? -31.008 -24.271 -38.365 1.00 65.73 135 TYR A N 1
ATOM 1065 C CA . TYR A 1 135 ? -31.377 -23.962 -39.732 1.00 58.26 135 TYR A CA 1
ATOM 1066 C C . TYR A 1 135 ? -32.820 -24.374 -39.984 1.00 63.22 135 TYR A C 1
ATOM 1067 O O . TYR A 1 135 ? -33.279 -25.413 -39.504 1.00 67.82 135 TYR A O 1
ATOM 1076 N N . GLN A 1 136 ? -33.542 -23.540 -40.726 1.00 63.07 136 GLN A N 1
ATOM 1077 C CA . GLN A 1 136 ? -34.911 -23.833 -41.116 1.00 61.57 136 GLN A CA 1
ATOM 1078 C C . GLN A 1 136 ? -35.052 -23.650 -42.621 1.00 60.21 136 GLN A C 1
ATOM 1079 O O . GLN A 1 136 ? -34.392 -22.803 -43.230 1.00 64.40 136 GLN A O 1
ATOM 1085 N N . PHE A 1 137 ? -35.908 -24.467 -43.221 1.00 65.51 137 PHE A N 1
ATOM 1086 C CA . PHE A 1 137 ? -35.957 -24.624 -44.666 1.00 62.83 137 PHE A CA 1
ATOM 1087 C C . PHE A 1 137 ? -37.359 -24.336 -45.177 1.00 63.11 137 PHE A C 1
ATOM 1088 O O . PHE A 1 137 ? -38.345 -24.735 -44.551 1.00 67.63 137 PHE A O 1
ATOM 1096 N N . ASP A 1 138 ? -37.440 -23.637 -46.315 1.00 63.61 138 ASP A N 1
ATOM 1097 C CA . ASP A 1 138 ? -38.722 -23.263 -46.891 1.00 67.33 138 ASP A CA 1
ATOM 1098 C C . ASP A 1 138 ? -39.326 -24.445 -47.651 1.00 68.25 138 ASP A C 1
ATOM 1099 O O . ASP A 1 138 ? -38.651 -25.429 -47.957 1.00 66.03 138 ASP A O 1
ATOM 1104 N N . GLN A 1 139 ? -40.622 -24.335 -47.955 1.00 68.96 139 GLN A N 1
ATOM 1105 C CA . GLN A 1 139 ? -41.366 -25.484 -48.458 1.00 76.39 139 GLN A CA 1
ATOM 1106 C C . GLN A 1 139 ? -41.247 -25.682 -49.961 1.00 75.86 139 GLN A C 1
ATOM 1107 O O . GLN A 1 139 ? -41.526 -26.783 -50.446 1.00 74.51 139 GLN A O 1
ATOM 1113 N N . GLU A 1 140 ? -40.834 -24.662 -50.708 1.00 79.74 140 GLU A N 1
ATOM 1114 C CA . GLU A 1 140 ? -40.773 -24.775 -52.164 1.00 80.51 140 GLU A CA 1
ATOM 1115 C C . GLU A 1 140 ? -39.455 -25.384 -52.643 1.00 77.32 140 GLU A C 1
ATOM 1116 O O . GLU A 1 140 ? -39.448 -26.407 -53.338 1.00 78.75 140 GLU A O 1
ATOM 1122 N N . HIS A 1 141 ? -38.335 -24.764 -52.285 1.00 72.43 141 HIS A N 1
ATOM 1123 C CA . HIS A 1 141 ? -37.032 -25.247 -52.718 1.00 68.48 141 HIS A CA 1
ATOM 1124 C C . HIS A 1 141 ? -36.360 -26.154 -51.695 1.00 63.88 141 HIS A C 1
ATOM 1125 O O . HIS A 1 141 ? -35.475 -26.933 -52.067 1.00 63.81 141 HIS A O 1
ATOM 1132 N N . GLY A 1 142 ? -36.767 -26.098 -50.432 1.00 65.73 142 GLY A N 1
ATOM 1133 C CA . GLY A 1 142 ? -36.023 -26.814 -49.415 1.00 63.49 142 GLY A CA 1
ATOM 1134 C C . GLY A 1 142 ? -34.703 -26.160 -49.078 1.00 61.96 142 GLY A C 1
ATOM 1135 O O . GLY A 1 142 ? -33.762 -26.847 -48.669 1.00 61.05 142 GLY A O 1
ATOM 1136 N N . TRP A 1 143 ? -34.610 -24.843 -49.249 1.00 62.07 143 TRP A N 1
ATOM 1137 C CA . TRP A 1 143 ? -33.419 -24.064 -48.965 1.00 59.43 143 TRP A CA 1
ATOM 1138 C C . TRP A 1 143 ? -33.643 -23.250 -47.693 1.00 54.96 143 TRP A C 1
ATOM 1139 O O . TRP A 1 143 ? -34.777 -22.966 -47.302 1.00 60.85 143 TRP A O 1
ATOM 1150 N N . ASN A 1 144 ? -32.549 -22.881 -47.040 1.00 52.89 144 ASN A N 1
ATOM 1151 C CA . ASN A 1 144 ? -32.658 -22.308 -45.703 1.00 61.99 144 ASN A CA 1
ATOM 1152 C C . ASN A 1 144 ? -33.380 -20.962 -45.727 1.00 60.44 144 ASN A C 1
ATOM 1153 O O . ASN A 1 144 ? -33.241 -20.176 -46.670 1.00 56.95 144 ASN A O 1
ATOM 1158 N N . LEU A 1 145 ? -34.159 -20.705 -44.677 1.00 61.61 145 LEU A N 1
ATOM 1159 C CA . LEU A 1 145 ? -34.891 -19.455 -44.530 1.00 59.35 145 LEU A CA 1
ATOM 1160 C C . LEU A 1 145 ? -33.977 -18.353 -44.012 1.00 64.57 145 LEU A C 1
ATOM 1161 O O . LEU A 1 145 ? -32.975 -18.611 -43.331 1.00 56.42 145 LEU A O 1
ATOM 1166 N N . GLU A 1 146 ? -34.341 -17.110 -44.335 1.00 62.27 146 GLU A N 1
ATOM 1167 C CA . GLU A 1 146 ? -33.702 -15.956 -43.720 1.00 62.31 146 GLU A CA 1
ATOM 1168 C C . GLU A 1 146 ? -34.134 -15.837 -42.263 1.00 61.17 146 GLU A C 1
ATOM 1169 O O . GLU A 1 146 ? -35.330 -15.849 -41.955 1.00 66.59 146 GLU A O 1
ATOM 1175 N N . ARG A 1 147 ? -33.161 -15.726 -41.364 1.00 63.83 147 ARG A N 1
ATOM 1176 C CA . ARG A 1 147 ? -33.469 -15.527 -39.953 1.00 63.21 147 ARG A CA 1
ATOM 1177 C C . ARG A 1 147 ? -34.332 -14.281 -39.764 1.00 69.28 147 ARG A C 1
ATOM 1178 O O . ARG A 1 147 ? -34.155 -13.271 -40.455 1.00 64.90 147 ARG A O 1
ATOM 1186 N N . ASN A 1 148 ? -35.266 -14.345 -38.810 1.00 78.17 148 ASN A N 1
ATOM 1187 C CA . ASN A 1 148 ? -36.312 -13.332 -38.706 1.00 79.84 148 ASN A CA 1
ATOM 1188 C C . ASN A 1 148 ? -36.214 -12.419 -37.492 1.00 81.89 148 ASN A C 1
ATOM 1189 O O . ASN A 1 148 ? -36.731 -11.299 -37.543 1.00 86.24 148 ASN A O 1
ATOM 1194 N N . ASN A 1 149 ? -35.594 -12.850 -36.398 1.00 67.03 149 ASN A N 1
ATOM 1195 C CA . ASN A 1 149 ? -35.712 -12.052 -35.187 1.00 67.74 149 ASN A CA 1
ATOM 1196 C C . ASN A 1 149 ? -34.351 -11.677 -34.637 1.00 68.62 149 ASN A C 1
ATOM 1197 O O . ASN A 1 149 ? -34.082 -11.893 -33.457 1.00 67.82 149 ASN A O 1
ATOM 1202 N N . ILE A 1 150 ? -33.478 -11.140 -35.486 1.00 65.19 150 ILE A N 1
ATOM 1203 C CA . ILE A 1 150 ? -32.205 -10.585 -35.052 1.00 60.64 150 ILE A CA 1
ATOM 1204 C C . ILE A 1 150 ? -31.787 -9.495 -36.033 1.00 53.60 150 ILE A C 1
ATOM 1205 O O . ILE A 1 150 ? -32.410 -9.287 -37.072 1.00 50.00 150 ILE A O 1
ATOM 1210 N N . PHE A 1 151 ? -30.743 -8.769 -35.657 1.00 53.07 151 PHE A N 1
ATOM 1211 C CA . PHE A 1 151 ? -30.177 -7.706 -36.467 1.00 52.82 151 PHE A CA 1
ATOM 1212 C C . PHE A 1 151 ? -29.836 -8.216 -37.864 1.00 50.61 151 PHE A C 1
ATOM 1213 O O . PHE A 1 151 ? -29.198 -9.263 -38.021 1.00 44.67 151 PHE A O 1
ATOM 1221 N N . LYS A 1 152 ? -30.257 -7.476 -38.883 1.00 46.89 152 LYS A N 1
ATOM 1222 C CA . LYS A 1 152 ? -29.816 -7.824 -40.230 1.00 51.63 152 LYS A CA 1
ATOM 1223 C C . LYS A 1 152 ? -29.900 -6.611 -41.140 1.00 50.49 152 LYS A C 1
ATOM 1224 O O . LYS A 1 152 ? -30.910 -5.910 -41.159 1.00 53.50 152 LYS A O 1
ATOM 1230 N N . ASP A 1 153 ? -28.810 -6.343 -41.842 1.00 52.14 153 ASP A N 1
ATOM 1231 C CA . ASP A 1 153 ? -28.750 -5.325 -42.876 1.00 54.33 153 ASP A CA 1
ATOM 1232 C C . ASP A 1 153 ? -28.755 -6.005 -44.238 1.00 48.79 153 ASP A C 1
ATOM 1233 O O . ASP A 1 153 ? -28.367 -7.166 -44.372 1.00 48.30 153 ASP A O 1
ATOM 1238 N N . THR A 1 154 ? -29.205 -5.279 -45.249 1.00 57.16 154 THR A N 1
ATOM 1239 C CA . THR A 1 154 ? -28.979 -5.674 -46.626 1.00 55.25 154 THR A CA 1
ATOM 1240 C C . THR A 1 154 ? -28.135 -4.603 -47.303 1.00 58.84 154 THR A C 1
ATOM 1241 O O . THR A 1 154 ? -28.047 -3.464 -46.838 1.00 61.30 154 THR A O 1
ATOM 1245 N N . ARG A 1 155 ? -27.480 -4.986 -48.390 1.00 56.19 155 ARG A N 1
ATOM 1246 C CA . ARG A 1 155 ? -26.712 -4.018 -49.154 1.00 63.22 155 ARG A CA 1
ATOM 1247 C C . ARG A 1 155 ? -27.054 -4.197 -50.627 1.00 64.54 155 ARG A C 1
ATOM 1248 O O . ARG A 1 155 ? -28.147 -3.817 -51.067 1.00 69.27 155 ARG A O 1
ATOM 1256 N N . PHE A 1 156 ? -26.149 -4.781 -51.396 1.00 63.39 156 PHE A N 1
ATOM 1257 C CA . PHE A 1 156 ? -26.428 -5.043 -52.795 1.00 63.86 156 PHE A CA 1
ATOM 1258 C C . PHE A 1 156 ? -27.177 -6.363 -52.930 1.00 66.90 156 PHE A C 1
ATOM 1259 O O . PHE A 1 156 ? -27.052 -7.259 -52.085 1.00 68.63 156 PHE A O 1
ATOM 1267 N N . SER A 1 157 ? -27.985 -6.459 -53.987 1.00 67.03 157 SER A N 1
ATOM 1268 C CA . SER A 1 157 ? -28.737 -7.673 -54.282 1.00 69.33 157 SER A CA 1
ATOM 1269 C C . SER A 1 157 ? -27.926 -8.906 -53.918 1.00 70.80 157 SER A C 1
ATOM 1270 O O . SER A 1 157 ? -26.752 -9.020 -54.280 1.00 72.81 157 SER A O 1
ATOM 1273 N N . THR A 1 158 ? -28.552 -9.798 -53.149 1.00 65.74 158 THR A N 1
ATOM 1274 C CA . THR A 1 158 ? -28.030 -11.053 -52.613 1.00 64.94 158 THR A CA 1
ATOM 1275 C C . THR A 1 158 ? -27.263 -10.896 -51.294 1.00 66.25 158 THR A C 1
ATOM 1276 O O . THR A 1 158 ? -26.976 -11.902 -50.657 1.00 61.65 158 THR A O 1
ATOM 1280 N N . GLU A 1 159 ? -26.913 -9.678 -50.869 1.00 63.40 159 GLU A N 1
ATOM 1281 C CA . GLU A 1 159 ? -26.082 -9.486 -49.679 1.00 59.21 159 GLU A CA 1
ATOM 1282 C C . GLU A 1 159 ? -26.968 -9.260 -48.464 1.00 57.32 159 GLU A C 1
ATOM 1283 O O . GLU A 1 159 ? -27.662 -8.242 -48.376 1.00 59.92 159 GLU A O 1
ATOM 1289 N N . VAL A 1 160 ? -26.906 -10.186 -47.507 1.00 51.12 160 VAL A N 1
ATOM 1290 C CA . VAL A 1 160 ? -27.639 -10.096 -46.251 1.00 46.40 160 VAL A CA 1
ATOM 1291 C C . VAL A 1 160 ? -26.663 -10.404 -45.123 1.00 47.97 160 VAL A C 1
ATOM 1292 O O . VAL A 1 160 ? -25.952 -11.413 -45.170 1.00 42.01 160 VAL A O 1
ATOM 1296 N N . PHE A 1 161 ? -26.596 -9.518 -44.135 1.00 44.47 161 PHE A N 1
ATOM 1297 C CA . PHE A 1 161 ? -25.654 -9.640 -43.036 1.00 42.17 161 PHE A CA 1
ATOM 1298 C C . PHE A 1 161 ? -26.435 -9.753 -41.735 1.00 44.78 161 PHE A C 1
ATOM 1299 O O . PHE A 1 161 ? -27.398 -9.007 -41.517 1.00 43.62 161 PHE A O 1
ATOM 1307 N N . TYR A 1 162 ? -26.028 -10.692 -40.886 1.00 37.76 162 TYR A N 1
ATOM 1308 C CA . TYR A 1 162 ? -26.635 -10.874 -39.582 1.00 41.29 162 TYR A CA 1
ATOM 1309 C C . TYR A 1 162 ? -25.619 -10.562 -38.491 1.00 43.25 162 TYR A C 1
ATOM 1310 O O . TYR A 1 162 ? -24.403 -10.715 -38.667 1.00 42.27 162 TYR A O 1
ATOM 1319 N N . HIS A 1 163 ? -26.142 -10.129 -37.354 1.00 44.21 163 HIS A N 1
ATOM 1320 C CA . HIS A 1 163 ? -25.330 -9.858 -36.180 1.00 45.59 163 HIS A CA 1
ATOM 1321 C C . HIS A 1 163 ? -26.063 -10.383 -34.956 1.00 41.55 163 HIS A C 1
ATOM 1322 O O . HIS A 1 163 ? -27.242 -10.073 -34.763 1.00 41.39 163 HIS A O 1
ATOM 1329 N N . LYS A 1 164 ? -25.379 -11.174 -34.136 1.00 41.17 164 LYS A N 1
ATOM 1330 C CA . LYS A 1 164 ? -25.919 -11.492 -32.817 1.00 43.51 164 LYS A CA 1
ATOM 1331 C C . LYS A 1 164 ? -24.776 -11.732 -31.833 1.00 37.27 164 LYS A C 1
ATOM 1332 O O . LYS A 1 164 ? -23.825 -12.461 -32.139 1.00 39.46 164 LYS A O 1
ATOM 1338 N N . ASN A 1 165 ? -24.861 -11.093 -30.667 1.00 43.91 165 ASN A N 1
ATOM 1339 C CA . ASN A 1 165 ? -23.838 -11.204 -29.621 1.00 39.48 165 ASN A CA 1
ATOM 1340 C C . ASN A 1 165 ? -22.435 -10.975 -30.175 1.00 36.62 165 ASN A C 1
ATOM 1341 O O . ASN A 1 165 ? -21.510 -11.759 -29.947 1.00 37.31 165 ASN A O 1
ATOM 1346 N N . GLY A 1 166 ? -22.291 -9.901 -30.948 1.00 41.17 166 GLY A N 1
ATOM 1347 C CA . GLY A 1 166 ? -21.018 -9.527 -31.534 1.00 38.47 166 GLY A CA 1
ATOM 1348 C C . GLY A 1 166 ? -20.603 -10.290 -32.777 1.00 41.31 166 GLY A C 1
ATOM 1349 O O . GLY A 1 166 ? -19.665 -9.858 -33.461 1.00 42.79 166 GLY A O 1
ATOM 1350 N N . LEU A 1 167 ? -21.262 -11.396 -33.102 1.00 37.49 167 LEU A N 1
ATOM 1351 C CA . LEU A 1 167 ? -20.838 -12.272 -34.181 1.00 37.55 167 LEU A CA 1
ATOM 1352 C C . LEU A 1 167 ? -21.616 -11.925 -35.455 1.00 38.93 167 LEU A C 1
ATOM 1353 O O . LEU A 1 167 ? -22.853 -11.939 -35.454 1.00 36.31 167 LEU A O 1
ATOM 1358 N N . PHE A 1 168 ? -20.896 -11.612 -36.531 1.00 38.31 168 PHE A N 1
ATOM 1359 C CA . PHE A 1 168 ? -21.509 -11.340 -37.828 1.00 41.11 168 PHE A CA 1
ATOM 1360 C C . PHE A 1 168 ? -21.646 -12.627 -38.645 1.00 37.38 168 PHE A C 1
ATOM 1361 O O . PHE A 1 168 ? -20.921 -13.601 -38.441 1.00 38.99 168 PHE A O 1
ATOM 1369 N N . ASN A 1 169 ? -22.564 -12.601 -39.609 1.00 40.93 169 ASN A N 1
ATOM 1370 C CA . ASN A 1 169 ? -22.828 -13.758 -40.459 1.00 39.71 169 ASN A CA 1
ATOM 1371 C C . ASN A 1 169 ? -23.240 -13.322 -41.866 1.00 40.80 169 ASN A C 1
ATOM 1372 O O . ASN A 1 169 ? -23.989 -12.352 -42.043 1.00 40.48 169 ASN A O 1
ATOM 1377 N N . THR A 1 170 ? -22.751 -14.053 -42.867 1.00 44.29 170 THR A N 1
ATOM 1378 C CA . THR A 1 170 ? -23.306 -13.977 -44.216 1.00 43.02 170 THR A CA 1
ATOM 1379 C C . THR A 1 170 ? -23.233 -15.360 -44.847 1.00 41.45 170 THR A C 1
ATOM 1380 O O . THR A 1 170 ? -22.347 -16.160 -44.526 1.00 46.09 170 THR A O 1
ATOM 1384 N N . GLN A 1 171 ? -24.182 -15.639 -45.738 1.00 48.23 171 GLN A N 1
ATOM 1385 C CA . GLN A 1 171 ? -24.424 -16.987 -46.244 1.00 48.01 171 GLN A CA 1
ATOM 1386 C C . GLN A 1 171 ? -24.296 -17.025 -47.766 1.00 49.48 171 GLN A C 1
ATOM 1387 O O . GLN A 1 171 ? -24.886 -16.196 -48.466 1.00 46.61 171 GLN A O 1
ATOM 1393 N N . ILE A 1 172 ? -23.519 -17.979 -48.275 1.00 51.71 172 ILE A N 1
ATOM 1394 C CA . ILE A 1 172 ? -23.231 -18.090 -49.706 1.00 52.41 172 ILE A CA 1
ATOM 1395 C C . ILE A 1 172 ? -23.471 -19.534 -50.138 1.00 53.55 172 ILE A C 1
ATOM 1396 O O . ILE A 1 172 ? -22.586 -20.386 -49.996 1.00 54.23 172 ILE A O 1
ATOM 1401 N N . THR A 1 173 ? -24.652 -19.822 -50.671 1.00 53.29 173 THR A N 1
ATOM 1402 C CA . THR A 1 173 ? -25.736 -18.882 -50.889 1.00 53.08 173 THR A CA 1
ATOM 1403 C C . THR A 1 173 ? -26.987 -19.419 -50.204 1.00 52.12 173 THR A C 1
ATOM 1404 O O . THR A 1 173 ? -27.640 -18.732 -49.425 1.00 56.86 173 THR A O 1
ATOM 1408 N N . TYR A 1 174 ? -27.323 -20.666 -50.519 1.00 55.13 174 TYR A N 1
ATOM 1409 C CA . TYR A 1 174 ? -28.476 -21.346 -49.944 1.00 57.42 174 TYR A CA 1
ATOM 1410 C C . TYR A 1 174 ? -28.071 -22.712 -49.413 1.00 54.05 174 TYR A C 1
ATOM 1411 O O . TYR A 1 174 ? -27.329 -23.449 -50.068 1.00 56.74 174 TYR A O 1
ATOM 1420 N N . LEU A 1 175 ? -28.574 -23.053 -48.233 1.00 57.56 175 LEU A N 1
ATOM 1421 C CA . LEU A 1 175 ? -28.394 -24.389 -47.694 1.00 55.07 175 LEU A CA 1
ATOM 1422 C C . LEU A 1 175 ? -29.586 -25.263 -48.075 1.00 58.63 175 LEU A C 1
ATOM 1423 O O . LEU A 1 175 ? -30.736 -24.819 -48.029 1.00 57.18 175 LEU A O 1
ATOM 1428 N N . ALA A 1 176 ? -29.298 -26.505 -48.469 1.00 58.35 176 ALA A N 1
ATOM 1429 C CA . ALA A 1 176 ? -30.317 -27.516 -48.706 1.00 64.26 176 ALA A CA 1
ATOM 1430 C C . ALA A 1 176 ? -30.134 -28.651 -47.710 1.00 65.30 176 ALA A C 1
ATOM 1431 O O . ALA A 1 176 ? -29.014 -28.933 -47.277 1.00 64.97 176 ALA A O 1
ATOM 1433 N N . GLU A 1 177 ? -31.246 -29.318 -47.377 1.00 72.42 177 GLU A N 1
ATOM 1434 C CA . GLU A 1 177 ? -31.266 -30.287 -46.277 1.00 69.81 177 GLU A CA 1
ATOM 1435 C C . GLU A 1 177 ? -30.409 -31.515 -46.560 1.00 68.13 177 GLU A C 1
ATOM 1436 O O . GLU A 1 177 ? -29.795 -32.074 -45.647 1.00 67.96 177 GLU A O 1
ATOM 1442 N N . GLU A 1 178 ? -30.398 -31.991 -47.801 1.00 72.89 178 GLU A N 1
ATOM 1443 C CA . GLU A 1 178 ? -29.601 -33.167 -48.121 1.00 71.99 178 GLU A CA 1
ATOM 1444 C C . GLU A 1 178 ? -28.105 -32.871 -48.152 1.00 67.23 178 GLU A C 1
ATOM 1445 O O . GLU A 1 178 ? -27.308 -33.815 -48.230 1.00 69.34 178 GLU A O 1
ATOM 1451 N N . ASP A 1 179 ? -27.717 -31.590 -48.121 1.00 66.55 179 ASP A N 1
ATOM 1452 C CA . ASP A 1 179 ? -26.325 -31.207 -47.912 1.00 63.83 179 ASP A CA 1
ATOM 1453 C C . ASP A 1 179 ? -25.818 -31.767 -46.592 1.00 66.37 179 ASP A C 1
ATOM 1454 O O . ASP A 1 179 ? -26.550 -31.821 -45.597 1.00 69.82 179 ASP A O 1
ATOM 1459 N N . SER A 1 180 ? -24.549 -32.154 -46.568 1.00 64.65 180 SER A N 1
ATOM 1460 C CA . SER A 1 180 ? -23.914 -32.616 -45.342 1.00 61.22 180 SER A CA 1
ATOM 1461 C C . SER A 1 180 ? -22.817 -31.647 -44.914 1.00 65.42 180 SER A C 1
ATOM 1462 O O . SER A 1 180 ? -22.218 -30.952 -45.743 1.00 63.30 180 SER A O 1
ATOM 1465 N N . PHE A 1 181 ? -22.574 -31.581 -43.602 1.00 66.95 181 PHE A N 1
ATOM 1466 C CA . PHE A 1 181 ? -21.514 -30.731 -43.071 1.00 59.32 181 PHE A CA 1
ATOM 1467 C C . PHE A 1 181 ? -20.177 -31.443 -43.239 1.00 63.39 181 PHE A C 1
ATOM 1468 O O . PHE A 1 181 ? -19.977 -32.543 -42.710 1.00 64.86 181 PHE A O 1
ATOM 1476 N N . SER A 1 182 ? -19.264 -30.819 -43.980 1.00 64.33 182 SER A N 1
ATOM 1477 C CA . SER A 1 182 ? -17.973 -31.438 -44.307 1.00 62.99 182 SER A CA 1
ATOM 1478 C C . SER A 1 182 ? -16.930 -31.074 -43.252 1.00 69.37 182 SER A C 1
ATOM 1479 O O . SER A 1 182 ? -16.459 -31.936 -42.503 1.00 68.32 182 SER A O 1
ATOM 1482 N N . GLU A 1 183 ? -16.568 -29.795 -43.186 1.00 60.85 183 GLU A N 1
ATOM 1483 C CA . GLU A 1 183 ? -15.587 -29.322 -42.230 1.00 66.16 183 GLU A CA 1
ATOM 1484 C C . GLU A 1 183 ? -15.881 -27.862 -41.926 1.00 67.71 183 GLU A C 1
ATOM 1485 O O . GLU A 1 183 ? -16.659 -27.204 -42.620 1.00 62.43 183 GLU A O 1
ATOM 1491 N N . ALA A 1 184 ? -15.260 -27.365 -40.867 1.00 64.54 184 ALA A N 1
ATOM 1492 C CA . ALA A 1 184 ? -15.289 -25.948 -40.557 1.00 61.64 184 ALA A CA 1
ATOM 1493 C C . ALA A 1 184 ? -13.858 -25.446 -40.536 1.00 63.21 184 ALA A C 1
ATOM 1494 O O . ALA A 1 184 ? -12.952 -26.139 -40.055 1.00 63.11 184 ALA A O 1
ATOM 1496 N N . ARG A 1 185 ? -13.646 -24.260 -41.085 1.00 58.72 185 ARG A N 1
ATOM 1497 C CA . ARG A 1 185 ? -12.329 -23.652 -41.065 1.00 64.18 185 ARG A CA 1
ATOM 1498 C C . ARG A 1 185 ? -12.391 -22.298 -40.370 1.00 58.47 185 ARG A C 1
ATOM 1499 O O . ARG A 1 185 ? -13.352 -21.540 -40.533 1.00 57.48 185 ARG A O 1
ATOM 1507 N N . GLU A 1 186 ? -11.369 -22.001 -39.585 1.00 56.10 186 GLU A N 1
ATOM 1508 C CA . GLU A 1 186 ? -11.278 -20.718 -38.910 1.00 57.56 186 GLU A CA 1
ATOM 1509 C C . GLU A 1 186 ? -9.991 -20.027 -39.327 1.00 54.27 186 GLU A C 1
ATOM 1510 O O . GLU A 1 186 ? -8.963 -20.674 -39.532 1.00 53.23 186 GLU A O 1
ATOM 1516 N N . ILE A 1 187 ? -10.063 -18.713 -39.480 1.00 51.70 187 ILE A N 1
ATOM 1517 C CA . ILE A 1 187 ? -8.885 -17.869 -39.594 1.00 52.84 187 ILE A CA 1
ATOM 1518 C C . ILE A 1 187 ? -8.798 -17.055 -38.306 1.00 53.90 187 ILE A C 1
ATOM 1519 O O . ILE A 1 187 ? -9.795 -16.469 -37.868 1.00 52.16 187 ILE A O 1
ATOM 1524 N N . THR A 1 188 ? -7.633 -17.050 -37.678 1.00 53.22 188 THR A N 1
ATOM 1525 C CA . THR A 1 188 ? -7.430 -16.238 -36.489 1.00 57.12 188 THR A CA 1
ATOM 1526 C C . THR A 1 188 ? -6.577 -15.030 -36.843 1.00 63.43 188 THR A C 1
ATOM 1527 O O . THR A 1 188 ? -6.000 -14.937 -37.930 1.00 64.27 188 THR A O 1
ATOM 1531 N N . ALA A 1 189 ? -6.489 -14.110 -35.883 1.00 62.96 189 ALA A N 1
ATOM 1532 C CA . ALA A 1 189 ? -5.946 -12.781 -36.141 1.00 60.25 189 ALA A CA 1
ATOM 1533 C C . ALA A 1 189 ? -4.575 -12.824 -36.805 1.00 64.88 189 ALA A C 1
ATOM 1534 O O . ALA A 1 189 ? -4.233 -11.919 -37.576 1.00 63.36 189 ALA A O 1
ATOM 1536 N N . LYS A 1 190 ? -3.761 -13.838 -36.501 1.00 63.85 190 LYS A N 1
ATOM 1537 C CA . LYS A 1 190 ? -2.430 -13.897 -37.094 1.00 62.41 190 LYS A CA 1
ATOM 1538 C C . LYS A 1 190 ? -2.473 -14.162 -38.597 1.00 69.79 190 LYS A C 1
ATOM 1539 O O . LYS A 1 190 ? -1.506 -13.844 -39.295 1.00 72.61 190 LYS A O 1
ATOM 1545 N N . ASP A 1 191 ? -3.568 -14.721 -39.111 1.00 64.53 191 ASP A N 1
ATOM 1546 C CA . ASP A 1 191 ? -3.718 -15.004 -40.530 1.00 64.30 191 ASP A CA 1
ATOM 1547 C C . ASP A 1 191 ? -4.602 -13.994 -41.255 1.00 64.32 191 ASP A C 1
ATOM 1548 O O . ASP A 1 191 ? -4.803 -14.125 -42.466 1.00 62.97 191 ASP A O 1
ATOM 1553 N N . ILE A 1 192 ? -5.146 -13.006 -40.554 1.00 63.34 192 ILE A N 1
ATOM 1554 C CA . ILE A 1 192 ? -6.107 -12.075 -41.135 1.00 59.58 192 ILE A CA 1
ATOM 1555 C C . ILE A 1 192 ? -5.368 -10.855 -41.676 1.00 60.06 192 ILE A C 1
ATOM 1556 O O . ILE A 1 192 ? -4.344 -10.427 -41.132 1.00 59.37 192 ILE A O 1
ATOM 1561 N N . LYS A 1 193 ? -5.873 -10.306 -42.783 1.00 56.34 193 LYS A N 1
ATOM 1562 C CA . LYS A 1 193 ? -5.366 -9.054 -43.337 1.00 59.59 193 LYS A CA 1
ATOM 1563 C C . LYS A 1 193 ? -6.543 -8.257 -43.875 1.00 56.41 193 LYS A C 1
ATOM 1564 O O . LYS A 1 193 ? -7.686 -8.712 -43.847 1.00 56.49 193 LYS A O 1
ATOM 1570 N N . LYS A 1 194 ? -6.250 -7.064 -44.396 1.00 58.94 194 LYS A N 1
ATOM 1571 C CA . LYS A 1 194 ? -7.258 -6.279 -45.106 1.00 61.51 194 LYS A CA 1
ATOM 1572 C C . LYS A 1 194 ? -7.941 -7.110 -46.196 1.00 57.07 194 LYS A C 1
ATOM 1573 O O . LYS A 1 194 ? -9.170 -7.106 -46.319 1.00 55.65 194 LYS A O 1
ATOM 1579 N N . LYS A 1 195 ? -7.154 -7.843 -46.988 1.00 56.37 195 LYS A N 1
ATOM 1580 C CA . LYS A 1 195 ? -7.676 -8.781 -47.981 1.00 56.37 195 LYS A CA 1
ATOM 1581 C C . LYS A 1 195 ? -6.937 -10.103 -47.835 1.00 54.53 195 LYS A C 1
ATOM 1582 O O . LYS A 1 195 ? -5.713 -10.150 -47.986 1.00 55.09 195 LYS A O 1
ATOM 1588 N N . PHE A 1 196 ? -7.675 -11.173 -47.551 1.00 53.41 196 PHE A N 1
ATOM 1589 C CA . PHE A 1 196 ? -7.090 -12.499 -47.409 1.00 57.02 196 PHE A CA 1
ATOM 1590 C C . PHE A 1 196 ? -8.053 -13.525 -47.996 1.00 54.63 196 PHE A C 1
ATOM 1591 O O . PHE A 1 196 ? -9.197 -13.219 -48.342 1.00 54.61 196 PHE A O 1
ATOM 1599 N N . SER A 1 197 ? -7.579 -14.761 -48.105 1.00 55.66 197 SER A N 1
ATOM 1600 C CA . SER A 1 197 ? -8.355 -15.796 -48.768 1.00 61.28 197 SER A CA 1
ATOM 1601 C C . 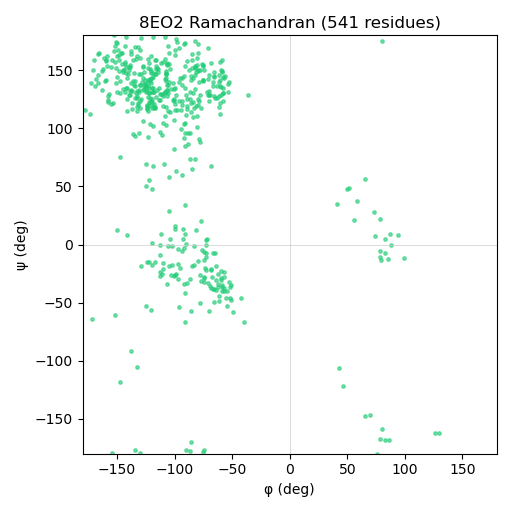SER A 1 197 ? -7.986 -17.149 -48.186 1.00 60.20 197 SER A C 1
ATOM 1602 O O . SER A 1 197 ? -6.896 -17.337 -47.638 1.00 58.80 197 SER A O 1
ATOM 1605 N N . ILE A 1 198 ? -8.903 -18.101 -48.334 1.00 59.38 198 ILE A N 1
ATOM 1606 C CA . ILE A 1 198 ? -8.648 -19.488 -47.968 1.00 62.06 198 ILE A CA 1
ATOM 1607 C C . ILE A 1 198 ? -8.994 -20.370 -49.158 1.00 62.97 198 ILE A C 1
ATOM 1608 O O . ILE A 1 198 ? -9.831 -20.018 -49.998 1.00 58.04 198 ILE A O 1
ATOM 1613 N N . ILE A 1 199 ? -8.341 -21.528 -49.222 1.00 63.88 199 ILE A N 1
ATOM 1614 C CA . ILE A 1 199 ? -8.546 -22.511 -50.279 1.00 61.75 199 ILE A CA 1
ATOM 1615 C C . ILE A 1 199 ? -9.348 -23.667 -49.698 1.00 63.91 199 ILE A C 1
ATOM 1616 O O . ILE A 1 199 ? -8.996 -24.201 -48.640 1.00 64.62 199 ILE A O 1
ATOM 1621 N N . LEU A 1 200 ? -10.419 -24.060 -50.390 1.00 67.03 200 LEU A N 1
ATOM 1622 C CA . LEU A 1 200 ? -11.266 -25.140 -49.911 1.00 67.45 200 LEU A CA 1
ATOM 1623 C C . LEU A 1 200 ? -11.184 -26.339 -50.848 1.00 70.42 200 LEU A C 1
ATOM 1624 O O . LEU A 1 200 ? -10.959 -26.173 -52.050 1.00 70.13 200 LEU A O 1
ATOM 1629 N N . PRO A 1 201 ? -11.330 -27.558 -50.331 1.00 70.81 201 PRO A N 1
ATOM 1630 C CA . PRO A 1 201 ? -11.444 -28.711 -51.233 1.00 77.07 201 PRO A CA 1
ATOM 1631 C C . PRO A 1 201 ? -12.793 -28.681 -51.936 1.00 76.90 201 PRO A C 1
ATOM 1632 O O . PRO A 1 201 ? -13.806 -28.285 -51.352 1.00 76.43 201 PRO A O 1
ATOM 1636 N N . ASN A 1 202 ? -12.795 -29.073 -53.218 1.00 77.13 202 ASN A N 1
ATOM 1637 C CA . ASN A 1 202 ? -14.029 -29.031 -53.993 1.00 77.92 202 ASN A CA 1
ATOM 1638 C C . ASN A 1 202 ? -14.191 -30.217 -54.937 1.00 79.87 202 ASN A C 1
ATOM 1639 O O . ASN A 1 202 ? -15.130 -30.224 -55.737 1.00 77.21 202 ASN A O 1
ATOM 1644 N N . GLU A 1 203 ? -13.336 -31.224 -54.864 1.00 89.70 203 GLU A N 1
ATOM 1645 C CA . GLU A 1 203 ? -13.412 -32.327 -55.805 1.00 94.83 203 GLU A CA 1
ATOM 1646 C C . GLU A 1 203 ? -14.405 -33.385 -55.330 1.00 97.39 203 GLU A C 1
ATOM 1647 O O . GLU A 1 203 ? -14.575 -33.614 -54.128 1.00 95.56 203 GLU A O 1
ATOM 1653 N N . GLU A 1 204 ? -15.087 -34.000 -56.304 1.00 94.38 204 GLU A N 1
ATOM 1654 C CA . GLU A 1 204 ? -15.953 -35.165 -56.128 1.00 93.98 204 GLU A CA 1
ATOM 1655 C C . GLU A 1 204 ? -16.905 -35.060 -54.942 1.00 93.84 204 GLU A C 1
ATOM 1656 O O . GLU A 1 204 ? -17.727 -34.141 -54.875 1.00 92.87 204 GLU A O 1
ATOM 1662 N N . TYR A 1 205 ? -16.806 -36.013 -54.007 1.00 108.88 205 TYR A N 1
ATOM 1663 C CA . TYR A 1 205 ? -17.735 -36.066 -52.880 1.00 105.53 205 TYR A CA 1
ATOM 1664 C C . TYR A 1 205 ? -17.825 -34.732 -52.156 1.00 99.46 205 TYR A C 1
ATOM 1665 O O . TYR A 1 205 ? -18.900 -34.347 -51.680 1.00 98.02 205 TYR A O 1
ATOM 1674 N N . LYS A 1 206 ? -16.705 -34.013 -52.054 1.00 92.17 206 LYS A N 1
ATOM 1675 C CA . LYS A 1 206 ? -16.637 -32.779 -51.279 1.00 85.50 206 LYS A CA 1
ATOM 1676 C C . LYS A 1 206 ? -16.957 -31.542 -52.111 1.00 80.61 206 LYS A C 1
ATOM 1677 O O . LYS A 1 206 ? -16.379 -30.472 -51.886 1.00 73.09 206 LYS A O 1
ATOM 1683 N N . ARG A 1 207 ? -17.862 -31.672 -53.078 1.00 84.24 207 ARG A N 1
ATOM 1684 C CA . ARG A 1 207 ? -18.334 -30.554 -53.885 1.00 76.12 207 ARG A CA 1
ATOM 1685 C C . ARG A 1 207 ? -18.999 -29.499 -53.004 1.00 66.36 207 ARG A C 1
ATOM 1686 O O . ARG A 1 207 ? -20.070 -29.725 -52.433 1.00 65.18 207 ARG A O 1
ATOM 1694 N N . ILE A 1 208 ? -18.377 -28.334 -52.882 1.00 68.57 208 ILE A N 1
ATOM 1695 C CA . ILE A 1 208 ? -18.909 -27.322 -51.981 1.00 65.78 208 ILE A CA 1
ATOM 1696 C C . ILE A 1 208 ? -20.309 -26.937 -52.437 1.00 63.46 208 ILE A C 1
ATOM 1697 O O . ILE A 1 208 ? -20.508 -26.494 -53.575 1.00 64.35 208 ILE A O 1
ATOM 1702 N N . SER A 1 209 ? -21.290 -27.114 -51.551 1.00 59.96 209 SER A N 1
ATOM 1703 C CA . SER A 1 209 ? -22.664 -26.725 -51.833 1.00 60.51 209 SER A CA 1
ATOM 1704 C C . SER A 1 209 ? -23.104 -25.456 -51.116 1.00 58.54 209 SER A C 1
ATOM 1705 O O . SER A 1 209 ? -24.109 -24.860 -51.514 1.00 53.69 209 SER A O 1
ATOM 1708 N N . PHE A 1 210 ? -22.404 -25.039 -50.063 1.00 58.96 210 PHE A N 1
ATOM 1709 C CA . PHE A 1 210 ? -22.908 -23.932 -49.263 1.00 55.16 210 PHE A CA 1
ATOM 1710 C C . PHE A 1 210 ? -21.862 -23.533 -48.238 1.00 57.74 210 PHE A C 1
ATOM 1711 O O . PHE A 1 210 ? -21.228 -24.395 -47.631 1.00 57.98 210 PHE A O 1
ATOM 1719 N N . LEU A 1 211 ? -21.704 -22.225 -48.040 1.00 53.59 211 LEU A N 1
ATOM 1720 C CA . LEU A 1 211 ? -20.759 -21.683 -47.072 1.00 55.44 211 LEU A CA 1
ATOM 1721 C C . LEU A 1 211 ? -21.525 -20.827 -46.072 1.00 54.77 211 LEU A C 1
ATOM 1722 O O . LEU A 1 211 ? -22.273 -19.925 -46.468 1.00 51.22 211 LEU A O 1
ATOM 1727 N N . ASP A 1 212 ? -21.353 -21.136 -44.787 1.00 52.93 212 ASP A N 1
ATOM 1728 C CA . ASP A 1 212 ? -21.883 -20.367 -43.666 1.00 48.52 212 ASP A CA 1
ATOM 1729 C C . ASP A 1 212 ? -20.684 -19.672 -43.014 1.00 48.75 212 ASP A C 1
ATOM 1730 O O . ASP A 1 212 ? -19.830 -20.334 -42.412 1.00 46.49 212 ASP A O 1
ATOM 1735 N N . VAL A 1 213 ? -20.614 -18.345 -43.156 1.00 48.10 213 VAL A N 1
ATOM 1736 C CA . VAL A 1 213 ? -19.428 -17.546 -42.845 1.00 45.02 213 VAL A CA 1
ATOM 1737 C C . VAL A 1 213 ? -19.705 -16.643 -41.641 1.00 44.21 213 VAL A C 1
ATOM 1738 O O . VAL A 1 213 ? -20.642 -15.831 -41.662 1.00 43.66 213 VAL A O 1
ATOM 1742 N N . TYR A 1 214 ? -18.875 -16.754 -40.611 1.00 39.63 214 TYR A N 1
ATOM 1743 C CA . TYR A 1 214 ? -19.040 -15.949 -39.404 1.00 42.18 214 TYR A CA 1
ATOM 1744 C C . TYR A 1 214 ? -17.747 -15.221 -39.097 1.00 43.55 214 TYR A C 1
ATOM 1745 O O . TYR A 1 214 ? -16.652 -15.727 -39.379 1.00 44.20 214 TYR A O 1
ATOM 1754 N N . TRP A 1 215 ? -17.875 -14.033 -38.503 1.00 38.60 215 TRP A N 1
ATOM 1755 C CA . TRP A 1 215 ? -16.672 -13.294 -38.148 1.00 41.22 215 TRP A CA 1
ATOM 1756 C C . TRP A 1 215 ? -16.981 -12.259 -37.080 1.00 39.00 215 TRP A C 1
ATOM 1757 O O . TRP A 1 215 ? -18.131 -11.865 -36.879 1.00 39.31 215 TRP A O 1
ATOM 1768 N N . PHE A 1 216 ? -15.928 -11.851 -36.377 1.00 39.83 216 PHE A N 1
ATOM 1769 C CA . PHE A 1 216 ? -15.925 -10.647 -35.564 1.00 40.19 216 PHE A CA 1
ATOM 1770 C C . PHE A 1 216 ? -15.077 -9.606 -36.277 1.00 37.87 216 PHE A C 1
ATOM 1771 O O . PHE A 1 216 ? -14.021 -9.938 -36.826 1.00 39.32 216 PHE A O 1
ATOM 1779 N N . GLN A 1 217 ? -15.483 -8.340 -36.202 1.00 36.17 217 GLN A N 1
ATOM 1780 C CA . GLN A 1 217 ? -14.671 -7.281 -36.787 1.00 39.64 217 GLN A CA 1
ATOM 1781 C C . GLN A 1 217 ? -14.778 -6.007 -35.966 1.00 36.26 217 GLN A C 1
ATOM 1782 O O . GLN A 1 217 ? -15.778 -5.761 -35.287 1.00 39.48 217 GLN A O 1
ATOM 1788 N N . GLU A 1 218 ? -13.743 -5.181 -36.070 1.00 37.07 218 GLU A N 1
ATOM 1789 C CA . GLU A 1 218 ? -13.834 -3.809 -35.598 1.00 38.89 218 GLU A CA 1
ATOM 1790 C C . GLU A 1 218 ? -14.922 -3.060 -36.366 1.00 41.27 218 GLU A C 1
ATOM 1791 O O . GLU A 1 218 ? -15.159 -3.313 -37.543 1.00 44.42 218 GLU A O 1
ATOM 1797 N N . THR A 1 219 ? -15.603 -2.138 -35.692 1.00 42.83 219 THR A N 1
ATOM 1798 C CA . THR A 1 219 ? -16.471 -1.189 -36.387 1.00 42.57 219 THR A CA 1
ATOM 1799 C C . THR A 1 219 ? -16.183 0.204 -35.862 1.00 43.22 219 THR A C 1
ATOM 1800 O O . THR A 1 219 ? -16.362 0.471 -34.670 1.00 41.98 219 THR A O 1
ATOM 1804 N N . MET A 1 220 ? -15.736 1.081 -36.757 1.00 39.97 220 MET A N 1
ATOM 1805 C CA . MET A 1 220 ? -15.524 2.471 -36.397 1.00 39.45 220 MET A CA 1
ATOM 1806 C C . MET A 1 220 ? -16.813 3.110 -35.889 1.00 44.08 220 MET A C 1
ATOM 1807 O O . MET A 1 220 ? -16.778 3.946 -34.979 1.00 39.74 220 MET A O 1
ATOM 1812 N N . ARG A 1 221 ? -17.961 2.726 -36.444 1.00 41.24 221 ARG A N 1
ATOM 1813 C CA . ARG A 1 221 ? -19.228 3.345 -36.086 1.00 43.63 221 ARG A CA 1
ATOM 1814 C C . ARG A 1 221 ? -20.254 2.261 -35.791 1.00 42.34 221 ARG A C 1
ATOM 1815 O O . ARG A 1 221 ? -20.034 1.082 -36.051 1.00 39.65 221 ARG A O 1
ATOM 1823 N N . LYS A 1 222 ? -21.399 2.682 -35.250 1.00 47.73 222 LYS A N 1
ATOM 1824 C CA . LYS A 1 222 ? -22.473 1.737 -34.948 1.00 51.92 222 LYS A CA 1
ATOM 1825 C C . LYS A 1 222 ? -22.878 0.942 -36.190 1.00 47.19 222 LYS A C 1
ATOM 1826 O O . LYS A 1 222 ? -23.054 -0.280 -36.135 1.00 45.80 222 LYS A O 1
ATOM 1832 N N . LYS A 1 223 ? -23.058 1.630 -37.304 1.00 46.77 223 LYS A N 1
ATOM 1833 C CA . LYS A 1 223 ? -23.280 0.969 -38.585 1.00 47.26 223 LYS A CA 1
ATOM 1834 C C . LYS A 1 223 ? -21.965 0.427 -39.126 1.00 38.92 223 LYS A C 1
ATOM 1835 O O . LYS A 1 223 ? -21.049 1.206 -39.400 1.00 44.00 223 LYS A O 1
ATOM 1841 N N . PRO A 1 224 ? -21.823 -0.882 -39.296 1.00 38.56 224 PRO A N 1
ATOM 1842 C CA . PRO A 1 224 ? -20.569 -1.426 -39.835 1.00 39.36 224 PRO A CA 1
ATOM 1843 C C . PRO A 1 224 ? -20.391 -1.234 -41.344 1.00 44.90 224 PRO A C 1
ATOM 1844 O O . PRO A 1 224 ? -21.340 -1.050 -42.114 1.00 39.58 224 PRO A O 1
ATOM 1848 N N . LYS A 1 225 ? -19.126 -1.222 -41.748 1.00 43.83 225 LYS A N 1
ATOM 1849 C CA . LYS A 1 225 ? -18.736 -1.362 -43.146 1.00 40.40 225 LYS A CA 1
ATOM 1850 C C . LYS A 1 225 ? -18.532 -2.851 -43.403 1.00 41.96 225 LYS A C 1
ATOM 1851 O O . LYS A 1 225 ? -17.544 -3.446 -42.946 1.00 40.31 225 LYS A O 1
ATOM 1857 N N . TYR A 1 226 ? -19.492 -3.466 -44.085 1.00 43.34 226 TYR A N 1
ATOM 1858 C CA . TYR A 1 226 ? -19.456 -4.907 -44.262 1.00 43.48 226 TYR A CA 1
ATOM 1859 C C . TYR A 1 226 ? -18.392 -5.299 -45.283 1.00 43.57 226 TYR A C 1
ATOM 1860 O O . TYR A 1 226 ? -18.066 -4.527 -46.184 1.00 44.13 226 TYR A O 1
ATOM 1869 N N . PRO A 1 227 ? -17.812 -6.481 -45.144 1.00 46.10 227 PRO A N 1
ATOM 1870 C CA . PRO A 1 227 ? -16.773 -6.914 -46.076 1.00 46.80 227 PRO A CA 1
ATOM 1871 C C . PRO A 1 227 ? -17.395 -7.442 -47.369 1.00 45.14 227 PRO A C 1
ATOM 1872 O O . PRO A 1 227 ? -18.611 -7.588 -47.503 1.00 39.93 227 PRO A O 1
ATOM 1876 N N . TYR A 1 228 ? -16.531 -7.713 -48.337 1.00 47.92 228 TYR A N 1
ATOM 1877 C CA . TYR A 1 228 ? -16.928 -8.270 -49.634 1.00 48.02 228 TYR A CA 1
ATOM 1878 C C . TYR A 1 228 ? -16.381 -9.699 -49.663 1.00 46.85 228 TYR A C 1
ATOM 1879 O O . TYR A 1 228 ? -15.219 -9.938 -49.991 1.00 50.51 228 TYR A O 1
ATOM 1888 N N . ILE A 1 229 ? -17.209 -10.648 -49.273 1.00 47.21 229 ILE A N 1
ATOM 1889 C CA . ILE A 1 229 ? -16.809 -12.042 -49.231 1.00 49.54 229 ILE A CA 1
ATOM 1890 C C . ILE A 1 229 ? -17.385 -12.716 -50.465 1.00 50.50 229 ILE A C 1
ATOM 1891 O O . ILE A 1 229 ? -18.593 -12.642 -50.716 1.00 50.95 229 ILE A O 1
ATOM 1896 N N . HIS A 1 230 ? -16.516 -13.346 -51.246 1.00 51.02 230 HIS A N 1
ATOM 1897 C CA . HIS A 1 230 ? -16.905 -13.833 -52.553 1.00 54.02 230 HIS A CA 1
ATOM 1898 C C . HIS A 1 230 ? -15.886 -14.850 -53.033 1.00 55.24 230 HIS A C 1
ATOM 1899 O O . HIS A 1 230 ? -14.697 -14.767 -52.702 1.00 54.00 230 HIS A O 1
ATOM 1906 N N . TYR A 1 231 ? -16.378 -15.808 -53.817 1.00 55.07 231 TYR A N 1
ATOM 1907 C CA . TYR A 1 231 ? -15.505 -16.713 -54.544 1.00 53.51 231 TYR A CA 1
ATOM 1908 C C . TYR A 1 231 ? -14.605 -15.931 -55.489 1.00 57.36 231 TYR A C 1
ATOM 1909 O O . TYR A 1 231 ? -14.954 -14.852 -55.969 1.00 57.64 231 TYR A O 1
ATOM 1918 N N . ASN A 1 232 ? -13.419 -16.477 -55.733 1.00 61.84 232 ASN A N 1
ATOM 1919 C CA . ASN A 1 232 ? -12.481 -15.917 -56.701 1.00 59.47 232 ASN A CA 1
ATOM 1920 C C . ASN A 1 232 ? -12.825 -16.546 -58.044 1.00 62.14 232 ASN A C 1
ATOM 1921 O O . ASN A 1 232 ? -12.270 -17.571 -58.433 1.00 59.65 232 ASN A O 1
ATOM 1926 N N . GLY A 1 233 ? -13.772 -15.928 -58.747 1.00 60.84 233 GLY A N 1
ATOM 1927 C CA . GLY A 1 233 ? -14.392 -16.550 -59.892 1.00 61.58 233 GLY A CA 1
ATOM 1928 C C . GLY A 1 233 ? -15.509 -17.475 -59.451 1.00 64.25 233 GLY A C 1
ATOM 1929 O O . GLY A 1 233 ? -15.951 -17.479 -58.297 1.00 62.93 233 GLY A O 1
ATOM 1930 N N . GLU A 1 234 ? -15.969 -18.277 -60.399 1.00 64.89 234 GLU A N 1
ATOM 1931 C CA . GLU A 1 234 ? -17.008 -19.248 -60.107 1.00 71.33 234 GLU A CA 1
ATOM 1932 C C . GLU A 1 234 ? -16.417 -20.504 -59.482 1.00 69.56 234 GLU A C 1
ATOM 1933 O O . GLU A 1 234 ? -15.291 -20.903 -59.789 1.00 69.34 234 GLU A O 1
ATOM 1939 N N . CYS A 1 235 ? -17.182 -21.113 -58.579 1.00 67.19 235 CYS A N 1
ATOM 1940 C CA . CYS A 1 235 ? -16.802 -22.373 -57.954 1.00 66.98 235 CYS A CA 1
ATOM 1941 C C . CYS A 1 235 ? -17.581 -23.468 -58.670 1.00 72.75 235 CYS A C 1
ATOM 1942 O O . CYS A 1 235 ? -18.640 -23.912 -58.223 1.00 69.97 235 CYS A O 1
ATOM 1945 N N . SER A 1 236 ? -17.045 -23.886 -59.819 1.00 73.60 236 SER A N 1
ATOM 1946 C CA . SER A 1 236 ? -17.720 -24.821 -60.701 1.00 70.38 236 SER A CA 1
ATOM 1947 C C . SER A 1 236 ? -17.322 -26.265 -60.390 1.00 73.28 236 SER A C 1
ATOM 1948 O O . SER A 1 236 ? -16.432 -26.537 -59.583 1.00 74.71 236 SER A O 1
ATOM 1951 N N . ASN A 1 237 ? -18.013 -27.197 -61.052 1.00 70.90 237 ASN A N 1
ATOM 1952 C CA . ASN A 1 237 ? -17.800 -28.622 -60.806 1.00 79.24 237 ASN A CA 1
ATOM 1953 C C . ASN A 1 237 ? -16.378 -29.056 -61.151 1.00 80.69 237 ASN A C 1
ATOM 1954 O O . ASN A 1 237 ? -15.827 -29.958 -60.511 1.00 83.32 237 ASN A O 1
ATOM 1959 N N . GLU A 1 238 ? -15.780 -28.451 -62.179 1.00 78.04 238 GLU A N 1
ATOM 1960 C CA . GLU A 1 238 ? -14.437 -28.848 -62.588 1.00 81.49 238 GLU A CA 1
ATOM 1961 C C . GLU A 1 238 ? -13.374 -28.344 -61.614 1.00 81.34 238 GLU A C 1
ATOM 1962 O O . GLU A 1 238 ? -12.319 -28.973 -61.472 1.00 82.08 238 GLU A O 1
ATOM 1968 N N . ASN A 1 239 ? -13.628 -27.237 -60.921 1.00 75.52 239 ASN A N 1
ATOM 1969 C CA . ASN A 1 239 ? -12.604 -26.681 -60.038 1.00 80.31 239 ASN A CA 1
ATOM 1970 C C . ASN A 1 239 ? -12.186 -27.712 -58.987 1.00 77.39 239 ASN A C 1
ATOM 1971 O O . ASN A 1 239 ? -13.025 -28.249 -58.255 1.00 74.60 239 ASN A O 1
ATOM 1976 N N . LYS A 1 240 ? -10.882 -28.011 -58.944 1.00 76.88 240 LYS A N 1
ATOM 1977 C CA . LYS A 1 240 ? -10.357 -28.946 -57.953 1.00 77.65 240 LYS A CA 1
ATOM 1978 C C . LYS A 1 240 ? -10.436 -28.364 -56.546 1.00 78.49 240 LYS A C 1
ATOM 1979 O O . LYS A 1 240 ? -10.699 -29.088 -55.578 1.00 81.58 240 LYS A O 1
ATOM 1985 N N . THR A 1 241 ? -10.193 -27.062 -56.419 1.00 71.32 241 THR A N 1
ATOM 1986 C CA . THR A 1 241 ? -10.337 -26.341 -55.170 1.00 72.78 241 THR A CA 1
ATOM 1987 C C . THR A 1 241 ? -11.048 -25.032 -55.468 1.00 73.01 241 THR A C 1
ATOM 1988 O O . THR A 1 241 ? -11.056 -24.559 -56.605 1.00 73.30 241 THR A O 1
ATOM 1992 N N . CYS A 1 242 ? -11.646 -24.446 -54.435 1.00 68.12 242 CYS A N 1
ATOM 1993 C CA . CYS A 1 242 ? -12.352 -23.181 -54.571 1.00 67.07 242 CYS A CA 1
ATOM 1994 C C . CYS A 1 242 ? -11.788 -22.186 -53.562 1.00 67.71 242 CYS A C 1
ATOM 1995 O O . CYS A 1 242 ? -11.632 -22.508 -52.379 1.00 65.44 242 CYS A O 1
ATOM 1998 N N . GLU A 1 243 ? -11.473 -20.985 -54.039 1.00 62.18 243 GLU A N 1
ATOM 1999 C CA . GLU A 1 243 ? -10.833 -19.953 -53.236 1.00 62.48 243 GLU A CA 1
ATOM 2000 C C . GLU A 1 243 ? -11.875 -18.944 -52.768 1.00 59.31 243 GLU A C 1
ATOM 2001 O O . GLU A 1 243 ? -12.599 -18.360 -53.584 1.00 60.59 243 GLU A O 1
ATOM 2007 N N . LEU A 1 244 ? -11.966 -18.763 -51.460 1.00 56.52 244 LEU A N 1
ATOM 2008 C CA . LEU A 1 244 ? -12.886 -17.809 -50.860 1.00 57.04 244 LEU A CA 1
ATOM 2009 C C . LEU A 1 244 ? -12.111 -16.539 -50.527 1.00 54.67 244 LEU A C 1
ATOM 2010 O O . LEU A 1 244 ? -11.048 -16.603 -49.907 1.00 52.49 244 LEU A O 1
ATOM 2015 N N . VAL A 1 245 ? -12.618 -15.393 -50.970 1.00 53.86 245 VAL A N 1
ATOM 2016 C CA . VAL A 1 245 ? -11.910 -14.127 -50.819 1.00 53.85 245 VAL A CA 1
ATOM 2017 C C . VAL A 1 245 ? -12.626 -13.295 -49.763 1.00 52.81 245 VAL A C 1
ATOM 2018 O O . VAL A 1 245 ? -13.855 -13.159 -49.799 1.00 52.94 245 VAL A O 1
ATOM 2022 N N . PHE A 1 246 ? -11.856 -12.766 -48.811 1.00 50.42 246 PHE A N 1
ATOM 2023 C CA . PHE A 1 246 ? -12.337 -11.831 -47.794 1.00 50.91 246 PHE A CA 1
ATOM 2024 C C . PHE A 1 246 ? -11.724 -10.472 -48.107 1.00 52.09 246 PHE A C 1
ATOM 2025 O O . PHE A 1 246 ? -10.534 -10.247 -47.854 1.00 52.23 246 PHE A O 1
ATOM 2033 N N . ASP A 1 247 ? -12.529 -9.575 -48.653 1.00 52.14 247 ASP A N 1
ATOM 2034 C CA . ASP A 1 247 ? -12.088 -8.248 -49.090 1.00 50.83 247 ASP A CA 1
ATOM 2035 C C . ASP A 1 247 ? -12.775 -7.273 -48.146 1.00 51.06 247 ASP A C 1
ATOM 2036 O O . ASP A 1 247 ? -13.957 -6.961 -48.327 1.00 49.34 247 ASP A O 1
ATOM 2041 N N . THR A 1 248 ? -12.054 -6.844 -47.106 1.00 52.15 248 THR A N 1
ATOM 2042 C CA . THR A 1 248 ? -12.651 -6.133 -45.984 1.00 52.20 248 THR A CA 1
ATOM 2043 C C . THR A 1 248 ? -12.279 -4.657 -46.017 1.00 50.74 248 THR A C 1
ATOM 2044 O O . THR A 1 248 ? -11.204 -4.280 -46.489 1.00 53.90 248 THR A O 1
ATOM 2048 N N . ASP A 1 249 ? -13.184 -3.818 -45.514 1.00 51.05 249 ASP A N 1
ATOM 2049 C CA . ASP A 1 249 ? -12.857 -2.418 -45.270 1.00 56.22 249 ASP A CA 1
ATOM 2050 C C . ASP A 1 249 ? -12.540 -2.131 -43.815 1.00 51.53 249 ASP A C 1
ATOM 2051 O O . ASP A 1 249 ? -11.798 -1.188 -43.536 1.00 58.31 249 ASP A O 1
ATOM 2056 N N . GLU A 1 250 ? -13.081 -2.917 -42.891 1.00 47.89 250 GLU A N 1
ATOM 2057 C CA . GLU A 1 250 ? -12.722 -2.852 -41.482 1.00 48.68 250 GLU A CA 1
ATOM 2058 C C . GLU A 1 250 ? -12.132 -4.189 -41.064 1.00 47.52 250 GLU A C 1
ATOM 2059 O O . GLU A 1 250 ? -12.551 -5.248 -41.541 1.00 45.47 250 GLU A O 1
ATOM 2065 N N . LEU A 1 251 ? -11.149 -4.126 -40.174 1.00 42.71 251 LEU A N 1
ATOM 2066 C CA . LEU A 1 251 ? -10.340 -5.295 -39.853 1.00 47.44 251 LEU A CA 1
ATOM 2067 C C . LEU A 1 251 ? -11.144 -6.347 -39.093 1.00 48.17 251 LEU A C 1
ATOM 2068 O O . LEU A 1 251 ? -11.791 -6.043 -38.087 1.00 48.83 251 LEU A O 1
ATOM 2073 N N . MET A 1 252 ? -11.100 -7.589 -39.580 1.00 47.16 252 MET A N 1
ATOM 2074 C CA . MET A 1 252 ? -11.667 -8.718 -38.860 1.00 44.04 252 MET A CA 1
ATOM 2075 C C . MET A 1 252 ? -10.688 -9.199 -37.801 1.00 45.10 252 MET A C 1
ATOM 2076 O O . MET A 1 252 ? -9.472 -9.117 -37.973 1.00 49.88 252 MET A O 1
ATOM 2081 N N . THR A 1 253 ? -11.225 -9.721 -36.701 1.00 42.50 253 THR A N 1
ATOM 2082 C CA . THR A 1 253 ? -10.374 -10.258 -35.648 1.00 43.82 253 THR A CA 1
ATOM 2083 C C . THR A 1 253 ? -10.451 -11.767 -35.555 1.00 42.71 253 THR A C 1
ATOM 2084 O O . THR A 1 253 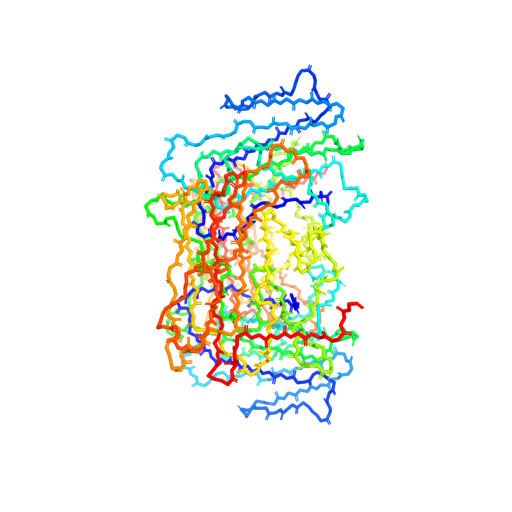? -9.568 -12.381 -34.955 1.00 43.74 253 THR A O 1
ATOM 2088 N N . TYR A 1 254 ? -11.466 -12.374 -36.156 1.00 43.48 254 TYR A N 1
ATOM 2089 C CA . TYR A 1 254 ? -11.598 -13.819 -36.146 1.00 45.11 254 TYR A CA 1
ATOM 2090 C C . TYR A 1 254 ? -12.674 -14.210 -37.149 1.00 43.46 254 TYR A C 1
ATOM 2091 O O . TYR A 1 254 ? -13.683 -13.514 -37.269 1.00 45.91 254 TYR A O 1
ATOM 2100 N N . ALA A 1 255 ? -12.470 -15.324 -37.857 1.00 43.36 255 ALA A N 1
ATOM 2101 C CA . ALA A 1 255 ? -13.434 -15.731 -38.873 1.00 44.31 255 ALA A CA 1
ATOM 2102 C C . ALA A 1 255 ? -13.594 -17.243 -38.892 1.00 47.83 255 ALA A C 1
ATOM 2103 O O . ALA A 1 255 ? -12.648 -17.991 -38.631 1.00 52.47 255 ALA A O 1
ATOM 2105 N N . LEU A 1 256 ? -14.807 -17.686 -39.224 1.00 44.98 256 LEU A N 1
ATOM 2106 C CA . LEU A 1 256 ? -15.171 -19.101 -39.186 1.00 49.36 256 LEU A CA 1
ATOM 2107 C C . LEU A 1 256 ? -16.073 -19.422 -40.377 1.00 46.96 256 LEU A C 1
ATOM 2108 O O . LEU A 1 256 ? -17.107 -18.774 -40.572 1.00 41.26 256 LEU A O 1
ATOM 2113 N N . VAL A 1 257 ? -15.684 -20.409 -41.175 1.00 49.92 257 VAL A N 1
ATOM 2114 C CA . VAL A 1 257 ? -16.421 -20.781 -42.385 1.00 49.79 257 VAL A CA 1
ATOM 2115 C C . VAL A 1 257 ? -16.894 -22.214 -42.212 1.00 48.20 257 VAL A C 1
ATOM 2116 O O . VAL A 1 257 ? -16.070 -23.121 -42.067 1.00 51.81 257 VAL A O 1
ATOM 2120 N N . LYS A 1 258 ? -18.209 -22.420 -42.205 1.00 49.20 258 LYS A N 1
ATOM 2121 C CA . LYS A 1 258 ? -18.772 -23.770 -42.211 1.00 53.05 258 LYS A CA 1
ATOM 2122 C C . LYS A 1 258 ? -18.894 -24.236 -43.661 1.00 53.80 258 LYS A C 1
ATOM 2123 O O . LYS A 1 258 ? -19.513 -23.552 -44.484 1.00 52.55 258 LYS A O 1
ATOM 2129 N N . VAL A 1 259 ? -18.301 -25.385 -43.976 1.00 51.41 259 VAL A N 1
ATOM 2130 C CA . VAL A 1 259 ? -18.275 -25.905 -45.338 1.00 58.67 259 VAL A CA 1
ATOM 2131 C C . VAL A 1 259 ? -19.280 -27.048 -45.434 1.00 61.73 259 VAL A C 1
ATOM 2132 O O . VAL A 1 259 ? -19.107 -28.093 -44.797 1.00 57.88 259 VAL A O 1
ATOM 2136 N N . PHE A 1 260 ? -20.336 -26.842 -46.226 1.00 55.93 260 PHE A N 1
ATOM 2137 C CA . PHE A 1 260 ? -21.341 -27.856 -46.506 1.00 58.38 260 PHE A CA 1
ATOM 2138 C C . PHE A 1 260 ? -21.176 -28.362 -47.931 1.00 62.51 260 PHE A C 1
ATOM 2139 O O . PHE A 1 260 ? -20.818 -27.613 -48.846 1.00 64.82 260 PHE A O 1
ATOM 2147 N N . THR A 1 261 ? -21.473 -29.635 -48.122 1.00 62.70 261 THR A N 1
ATOM 2148 C CA . THR A 1 261 ? -21.112 -30.301 -49.353 1.00 63.76 261 THR A CA 1
ATOM 2149 C C . THR A 1 261 ? -22.316 -31.030 -49.927 1.00 70.28 261 THR A C 1
ATOM 2150 O O . THR A 1 261 ? -23.293 -31.313 -49.225 1.00 68.96 261 THR A O 1
ATOM 2154 N N . ASN A 1 262 ? -22.223 -31.326 -51.231 1.00 68.25 262 ASN A N 1
ATOM 2155 C CA . ASN A 1 262 ? -23.224 -32.095 -51.952 1.00 74.43 262 ASN A CA 1
ATOM 2156 C C . ASN A 1 262 ? -22.724 -32.383 -53.363 1.00 76.66 262 ASN A C 1
ATOM 2157 O O . ASN A 1 262 ? -22.575 -31.454 -54.167 1.00 74.18 262 ASN A O 1
ATOM 2162 N N . PRO A 1 263 ? -22.439 -33.643 -53.703 1.00 81.26 263 PRO A N 1
ATOM 2163 C CA . PRO A 1 263 ? -22.040 -33.952 -55.090 1.00 82.65 263 PRO A CA 1
ATOM 2164 C C . PRO A 1 263 ? -23.094 -33.578 -56.127 1.00 85.54 263 PRO A C 1
ATOM 2165 O O . PRO A 1 263 ? -22.746 -33.366 -57.297 1.00 85.85 263 PRO A O 1
ATOM 2169 N N . GLU A 1 264 ? -24.365 -33.476 -55.731 1.00 88.81 264 GLU A N 1
ATOM 2170 C CA . GLU A 1 264 ? -25.458 -33.211 -56.660 1.00 86.15 264 GLU A CA 1
ATOM 2171 C C . GLU A 1 264 ? -25.591 -31.740 -57.051 1.00 85.70 264 GLU A C 1
ATOM 2172 O O . GLU A 1 264 ? -26.297 -31.443 -58.020 1.00 88.54 264 GLU A O 1
ATOM 2178 N N . SER A 1 265 ? -24.940 -30.817 -56.343 1.00 86.20 265 SER A N 1
ATOM 2179 C CA . SER A 1 265 ? -25.060 -29.401 -56.672 1.00 89.67 265 SER A CA 1
ATOM 2180 C C . SER A 1 265 ? -24.166 -29.019 -57.844 1.00 87.37 265 SER A C 1
ATOM 2181 O O . SER A 1 265 ? -23.081 -29.572 -58.032 1.00 90.89 265 SER A O 1
ATOM 2184 N N . ASP A 1 266 ? -24.620 -28.030 -58.613 1.00 76.59 266 ASP A N 1
ATOM 2185 C CA . ASP A 1 266 ? -23.845 -27.478 -59.716 1.00 78.76 266 ASP A CA 1
ATOM 2186 C C . ASP A 1 266 ? -23.232 -26.122 -59.374 1.00 76.28 266 ASP A C 1
ATOM 2187 O O . ASP A 1 266 ? -22.628 -25.484 -60.244 1.00 77.88 266 ASP A O 1
ATOM 2192 N N . GLY A 1 267 ? -23.382 -25.665 -58.135 1.00 72.47 267 GLY A N 1
ATOM 2193 C CA . GLY A 1 267 ? -22.767 -24.438 -57.679 1.00 70.76 267 GLY A CA 1
ATOM 2194 C C . GLY A 1 267 ? -23.687 -23.241 -57.663 1.00 73.27 267 GLY A C 1
ATOM 2195 O O . GLY A 1 267 ? -23.331 -22.216 -57.064 1.00 77.96 267 GLY A O 1
ATOM 2196 N N . SER A 1 268 ? -24.870 -23.354 -58.269 1.00 73.02 268 SER A N 1
ATOM 2197 C CA . SER A 1 268 ? -25.788 -22.234 -58.450 1.00 73.94 268 SER A CA 1
ATOM 2198 C C . SER A 1 268 ? -27.182 -22.626 -57.979 1.00 75.85 268 SER A C 1
ATOM 2199 O O . SER A 1 268 ? -27.807 -23.526 -58.556 1.00 71.22 268 SER A O 1
ATOM 2202 N N . ARG A 1 269 ? -27.670 -21.930 -56.952 1.00 68.69 269 ARG A N 1
ATOM 2203 C CA . ARG A 1 269 ? -29.028 -22.074 -56.438 1.00 67.07 269 ARG A CA 1
ATOM 2204 C C . ARG A 1 269 ? -29.704 -20.708 -56.467 1.00 66.38 269 ARG A C 1
ATOM 2205 O O . ARG A 1 269 ? -29.276 -19.790 -55.757 1.00 67.80 269 ARG A O 1
ATOM 2213 N N . LEU A 1 270 ? -30.770 -20.587 -57.261 1.00 67.63 270 LEU A N 1
ATOM 2214 C CA . LEU A 1 270 ? -31.463 -19.327 -57.514 1.00 73.82 270 LEU A CA 1
ATOM 2215 C C . LEU A 1 270 ? -32.972 -19.539 -57.506 1.00 67.81 270 LEU A C 1
ATOM 2216 O O . LEU A 1 270 ? -33.457 -20.539 -58.038 1.00 69.92 270 LEU A O 1
ATOM 2218 N N . LYS A 1 271 ? -33.708 -18.601 -56.902 1.00 72.33 271 LYS A N 1
ATOM 2219 C CA . LYS A 1 271 ? -35.165 -18.556 -56.960 1.00 83.98 271 LYS A CA 1
ATOM 2220 C C . LYS A 1 271 ? -35.616 -17.596 -58.057 1.00 96.66 271 LYS A C 1
ATOM 2221 O O . LYS A 1 271 ? -34.829 -16.820 -58.597 1.00 97.97 271 LYS A O 1
ATOM 2227 N N . GLU A 1 272 ? -36.913 -17.639 -58.369 1.00 112.36 272 GLU A N 1
ATOM 2228 C CA . GLU A 1 272 ? -37.511 -16.674 -59.296 1.00 115.35 272 GLU A CA 1
ATOM 2229 C C . GLU A 1 272 ? -37.942 -15.425 -58.524 1.00 117.59 272 GLU A C 1
ATOM 2230 O O . GLU A 1 272 ? -39.123 -15.155 -58.286 1.00 117.49 272 GLU A O 1
ATOM 2236 N N . GLU A 1 273 ? -36.925 -14.650 -58.148 1.00 105.12 273 GLU A N 1
ATOM 2237 C CA . GLU A 1 273 ? -37.052 -13.482 -57.280 1.00 99.42 273 GLU A CA 1
ATOM 2238 C C . GLU A 1 273 ? -36.213 -12.353 -57.882 1.00 103.71 273 GLU A C 1
ATOM 2239 O O . GLU A 1 273 ? -35.005 -12.267 -57.633 1.00 107.19 273 GLU A O 1
ATOM 2245 N N . ASP A 1 274 ? -36.844 -11.480 -58.662 1.00 105.53 274 ASP A N 1
ATOM 2246 C CA . ASP A 1 274 ? -36.118 -10.398 -59.324 1.00 94.86 274 ASP A CA 1
ATOM 2247 C C . ASP A 1 274 ? -37.063 -9.481 -60.083 1.00 83.69 274 ASP A C 1
ATOM 2248 O O . ASP A 1 274 ? -38.267 -9.720 -60.128 1.00 86.38 274 ASP A O 1
ATOM 2253 N N . ASP B 1 1 ? -32.672 -23.359 -27.157 1.00 99.90 1 ASP B N 1
ATOM 2254 C CA . ASP B 1 1 ? -33.521 -24.046 -28.127 1.00 97.31 1 ASP B CA 1
ATOM 2255 C C . ASP B 1 1 ? -34.446 -25.062 -27.444 1.00 96.49 1 ASP B C 1
ATOM 2256 O O . ASP B 1 1 ? -35.335 -25.636 -28.079 1.00 92.21 1 ASP B O 1
ATOM 2261 N N . GLY B 1 2 ? -34.226 -25.271 -26.146 1.00 90.19 2 GLY B N 1
ATOM 2262 C CA . GLY B 1 2 ? -35.058 -26.126 -25.328 1.00 78.36 2 GLY B CA 1
ATOM 2263 C C . GLY B 1 2 ? -34.949 -25.669 -23.891 1.00 74.78 2 GLY B C 1
ATOM 2264 O O . GLY B 1 2 ? -34.255 -24.696 -23.592 1.00 78.55 2 GLY B O 1
ATOM 2265 N N . ASP B 1 3 ? -35.650 -26.371 -22.998 1.00 68.97 3 ASP B N 1
ATOM 2266 C CA . ASP B 1 3 ? -35.593 -26.111 -21.562 1.00 63.67 3 ASP B CA 1
ATOM 2267 C C . ASP B 1 3 ? -34.878 -27.263 -20.871 1.00 62.78 3 ASP B C 1
ATOM 2268 O O . ASP B 1 3 ? -35.251 -28.425 -21.055 1.00 62.16 3 ASP B O 1
ATOM 2273 N N . GLU B 1 4 ? -33.861 -26.941 -20.075 1.00 58.81 4 GLU B N 1
ATOM 2274 C CA . GLU B 1 4 ? -33.046 -27.936 -19.394 1.00 57.16 4 GLU B CA 1
ATOM 2275 C C . GLU B 1 4 ? -33.382 -27.951 -17.913 1.00 56.58 4 GLU B C 1
ATOM 2276 O O . GLU B 1 4 ? -33.538 -26.897 -17.291 1.00 56.81 4 GLU B O 1
ATOM 2282 N N . TYR B 1 5 ? -33.491 -29.152 -17.357 1.00 58.38 5 TYR B N 1
ATOM 2283 C CA . TYR B 1 5 ? -33.731 -29.350 -15.936 1.00 51.83 5 TYR B CA 1
ATOM 2284 C C . TYR B 1 5 ? -32.678 -30.314 -15.414 1.00 50.22 5 TYR B C 1
ATOM 2285 O O . TYR B 1 5 ? -32.332 -31.281 -16.094 1.00 46.42 5 TYR B O 1
ATOM 2294 N N . PHE B 1 6 ? -32.158 -30.050 -14.213 1.00 51.12 6 PHE B N 1
ATOM 2295 C CA . PHE B 1 6 ? -31.049 -30.825 -13.673 1.00 49.89 6 PHE B CA 1
ATOM 2296 C C . PHE B 1 6 ? -31.375 -31.395 -12.290 1.00 48.97 6 PHE B C 1
ATOM 2297 O O . PHE B 1 6 ? -31.923 -30.702 -11.427 1.00 43.44 6 PHE B O 1
ATOM 2305 N N . ILE B 1 7 ? -31.001 -32.657 -12.078 1.00 47.34 7 ILE B N 1
ATOM 2306 C CA . ILE B 1 7 ? -30.859 -33.240 -10.746 1.00 47.28 7 ILE B CA 1
ATOM 2307 C C . ILE B 1 7 ? -29.406 -33.667 -10.597 1.00 47.32 7 ILE B C 1
ATOM 2308 O O . ILE B 1 7 ? -28.932 -34.522 -11.354 1.00 44.37 7 ILE B O 1
ATOM 2313 N N . GLY B 1 8 ? -28.705 -33.091 -9.617 1.00 46.86 8 GLY B N 1
ATOM 2314 C CA . GLY B 1 8 ? -27.293 -33.367 -9.436 1.00 42.72 8 GLY B CA 1
ATOM 2315 C C . GLY B 1 8 ? -26.446 -32.641 -10.473 1.00 49.90 8 GLY B C 1
ATOM 2316 O O . GLY B 1 8 ? -26.938 -31.917 -11.338 1.00 43.85 8 GLY B O 1
ATOM 2317 N N . LYS B 1 9 ? -25.134 -32.845 -10.373 1.00 51.06 9 LYS B N 1
ATOM 2318 C CA . LYS B 1 9 ? -24.147 -32.070 -11.116 1.00 51.06 9 LYS B CA 1
ATOM 2319 C C . LYS B 1 9 ? -23.281 -33.013 -11.949 1.00 53.79 9 LYS B C 1
ATOM 2320 O O . LYS B 1 9 ? -22.526 -33.826 -11.399 1.00 53.04 9 LYS B O 1
ATOM 2326 N N . TYR B 1 10 ? -23.382 -32.898 -13.273 1.00 62.14 10 TYR B N 1
ATOM 2327 C CA . TYR B 1 10 ? -22.582 -33.729 -14.169 1.00 53.41 10 TYR B CA 1
ATOM 2328 C C . TYR B 1 10 ? -21.106 -33.389 -14.043 1.00 57.92 10 TYR B C 1
ATOM 2329 O O . TYR B 1 10 ? -20.723 -32.213 -14.017 1.00 60.65 10 TYR B O 1
ATOM 2338 N N . LYS B 1 11 ? -20.270 -34.428 -13.990 1.00 57.74 11 LYS B N 1
ATOM 2339 C CA . LYS B 1 11 ? -18.823 -34.278 -14.057 1.00 59.71 11 LYS B CA 1
ATOM 2340 C C . LYS B 1 11 ? -18.290 -35.040 -15.265 1.00 64.88 11 LYS B C 1
ATOM 2341 O O . LYS B 1 11 ? -18.782 -36.124 -15.592 1.00 68.09 11 LYS B O 1
ATOM 2347 N N . GLU B 1 12 ? -17.272 -34.475 -15.918 1.00 65.01 12 GLU B N 1
ATOM 2348 C CA . GLU B 1 12 ? -16.873 -34.963 -17.237 1.00 72.87 12 GLU B CA 1
ATOM 2349 C C . GLU B 1 12 ? -16.579 -36.459 -17.231 1.00 77.04 12 GLU B C 1
ATOM 2350 O O . GLU B 1 12 ? -16.927 -37.173 -18.182 1.00 77.33 12 GLU B O 1
ATOM 2352 N N . LYS B 1 13 ? -15.930 -36.952 -16.175 1.00 74.55 13 LYS B N 1
ATOM 2353 C CA . LYS B 1 13 ? -15.513 -38.346 -16.142 1.00 76.51 13 LYS B CA 1
ATOM 2354 C C . LYS B 1 13 ? -16.673 -39.307 -15.909 1.00 76.19 13 LYS B C 1
ATOM 2355 O O . LYS B 1 13 ? -16.465 -40.524 -15.982 1.00 75.83 13 LYS B O 1
ATOM 2357 N N . ASP B 1 14 ? -17.876 -38.798 -15.638 1.00 71.28 14 ASP B N 1
ATOM 2358 C CA . ASP B 1 14 ? -19.028 -39.660 -15.410 1.00 69.63 14 ASP B CA 1
ATOM 2359 C C . ASP B 1 14 ? -19.322 -40.521 -16.639 1.00 69.90 14 ASP B C 1
ATOM 2360 O O . ASP B 1 14 ? -18.953 -40.194 -17.770 1.00 69.87 14 ASP B O 1
ATOM 2365 N N . GLU B 1 15 ? -20.000 -41.641 -16.399 1.00 67.72 15 GLU B N 1
ATOM 2366 C CA . GLU B 1 15 ? -20.397 -42.573 -17.444 1.00 68.92 15 GLU B CA 1
ATOM 2367 C C . GLU B 1 15 ? -21.882 -42.422 -17.743 1.00 66.98 15 GLU B C 1
ATOM 2368 O O . GLU B 1 15 ? -22.674 -42.044 -16.874 1.00 65.04 15 GLU B O 1
ATOM 2374 N N . THR B 1 16 ? -22.250 -42.713 -18.992 1.00 65.60 16 THR B N 1
ATOM 2375 C CA . THR B 1 16 ? -23.637 -42.591 -19.425 1.00 66.77 16 THR B CA 1
ATOM 2376 C C . THR B 1 16 ? -24.384 -43.870 -19.082 1.00 62.04 16 THR B C 1
ATOM 2377 O O . THR B 1 16 ? -23.992 -44.953 -19.522 1.00 69.99 16 THR B O 1
ATOM 2381 N N . LEU B 1 17 ? -25.444 -43.753 -18.288 1.00 63.06 17 LEU B N 1
ATOM 2382 C CA . LEU B 1 17 ? -26.267 -44.907 -17.952 1.00 64.74 17 LEU B CA 1
ATOM 2383 C C . LEU B 1 17 ? -27.501 -45.030 -18.834 1.00 67.09 17 LEU B C 1
ATOM 2384 O O . LEU B 1 17 ? -27.958 -46.148 -19.087 1.00 71.55 17 LEU B O 1
ATOM 2389 N N . PHE B 1 18 ? -28.032 -43.913 -19.328 1.00 60.18 18 PHE B N 1
ATOM 2390 C CA . PHE B 1 18 ? -29.293 -43.922 -20.054 1.00 60.95 18 PHE B CA 1
ATOM 2391 C C . PHE B 1 18 ? -29.420 -42.623 -20.836 1.00 63.54 18 PHE B C 1
ATOM 2392 O O . PHE B 1 18 ? -29.165 -41.542 -20.295 1.00 64.24 18 PHE B O 1
ATOM 2400 N N . PHE B 1 19 ? -29.798 -42.736 -22.106 1.00 62.03 19 PHE B N 1
ATOM 2401 C CA . PHE B 1 19 ? -30.259 -41.612 -22.914 1.00 63.07 19 PHE B CA 1
ATOM 2402 C C . PHE B 1 19 ? -31.507 -42.062 -23.658 1.00 66.96 19 PHE B C 1
ATOM 2403 O O . PHE B 1 19 ? -31.533 -43.175 -24.192 1.00 64.88 19 PHE B O 1
ATOM 2411 N N . ALA B 1 20 ? -32.536 -41.211 -23.692 1.00 67.45 20 ALA B N 1
ATOM 2412 C CA . ALA B 1 20 ? -33.765 -41.578 -24.387 1.00 67.18 20 ALA B CA 1
ATOM 2413 C C . ALA B 1 20 ? -34.579 -40.335 -24.734 1.00 65.35 20 ALA B C 1
ATOM 2414 O O . ALA B 1 20 ? -34.440 -39.277 -24.114 1.00 62.03 20 ALA B O 1
ATOM 2416 N N . SER B 1 21 ? -35.438 -40.498 -25.742 1.00 64.01 21 SER B N 1
ATOM 2417 C CA . SER B 1 21 ? -36.311 -39.461 -26.276 1.00 61.98 21 SER B CA 1
ATOM 2418 C C . SER B 1 21 ? -37.758 -39.921 -26.207 1.00 58.66 21 SER B C 1
ATOM 2419 O O . SER B 1 21 ? -38.081 -41.053 -26.592 1.00 64.31 21 SER B O 1
ATOM 2422 N N . TYR B 1 22 ? -38.632 -39.025 -25.773 1.00 55.29 22 TYR B N 1
ATOM 2423 C CA . TYR B 1 22 ? -40.017 -39.372 -25.523 1.00 58.70 22 TYR B CA 1
ATOM 2424 C C . TYR B 1 22 ? -40.918 -38.297 -26.111 1.00 64.25 22 TYR B C 1
ATOM 2425 O O . TYR B 1 22 ? -40.636 -37.102 -25.977 1.00 64.75 22 TYR B O 1
ATOM 2434 N N . GLY B 1 23 ? -41.998 -38.728 -26.769 1.00 65.26 23 GLY B N 1
ATOM 2435 C CA . GLY B 1 23 ? -43.067 -37.827 -27.168 1.00 66.41 23 GLY B CA 1
ATOM 2436 C C . GLY B 1 23 ? -44.029 -37.536 -26.022 1.00 70.12 23 GLY B C 1
ATOM 2437 O O . GLY B 1 23 ? -44.683 -38.448 -25.506 1.00 68.29 23 GLY B O 1
ATOM 2438 N N . LEU B 1 24 ? -44.143 -36.262 -25.629 1.00 68.66 24 LEU B N 1
ATOM 2439 C CA . LEU B 1 24 ? -44.896 -35.907 -24.428 1.00 67.23 24 LEU B CA 1
ATOM 2440 C C . LEU B 1 24 ? -46.408 -35.900 -24.633 1.00 70.41 24 LEU B C 1
ATOM 2441 O O . LEU B 1 24 ? -47.154 -36.089 -23.665 1.00 71.31 24 LEU B O 1
ATOM 2446 N N . LYS B 1 25 ? -46.890 -35.672 -25.848 1.00 76.81 25 LYS B N 1
ATOM 2447 C CA . LYS B 1 25 ? -48.332 -35.686 -26.101 1.00 74.61 25 LYS B CA 1
ATOM 2448 C C . LYS B 1 25 ? -48.749 -37.035 -26.681 1.00 76.41 25 LYS B C 1
ATOM 2449 O O . LYS B 1 25 ? -49.196 -37.142 -27.810 1.00 84.70 25 LYS B O 1
ATOM 2451 N N . ARG B 1 26 ? -48.569 -38.088 -25.887 1.00 80.53 26 ARG B N 1
ATOM 2452 C CA . ARG B 1 26 ? -48.797 -39.436 -26.391 1.00 87.44 26 ARG B CA 1
ATOM 2453 C C . ARG B 1 26 ? -49.306 -40.340 -25.283 1.00 95.86 26 ARG B C 1
ATOM 2454 O O . ARG B 1 26 ? -48.726 -40.385 -24.194 1.00 93.63 26 ARG B O 1
ATOM 2462 N N . ASP B 1 27 ? -50.390 -41.054 -25.572 1.00 108.00 27 ASP B N 1
ATOM 2463 C CA . ASP B 1 27 ? -50.910 -42.095 -24.695 1.00 115.02 27 ASP B CA 1
ATOM 2464 C C . ASP B 1 27 ? -50.888 -43.419 -25.448 1.00 116.59 27 ASP B C 1
ATOM 2465 O O . ASP B 1 27 ? -51.559 -43.549 -26.491 1.00 102.77 27 ASP B O 1
ATOM 2470 N N . PRO B 1 28 ? -50.112 -44.415 -24.981 1.00 120.98 28 PRO B N 1
ATOM 2471 C CA . PRO B 1 28 ? -49.264 -44.217 -23.794 1.00 115.06 28 PRO B CA 1
ATOM 2472 C C . PRO B 1 28 ? -47.877 -43.703 -24.171 1.00 112.77 28 PRO B C 1
ATOM 2473 O O . PRO B 1 28 ? -47.625 -43.458 -25.353 1.00 109.82 28 PRO B O 1
ATOM 2477 N N . CYS B 1 29 ? -46.988 -43.536 -23.195 1.00 108.10 29 CYS B N 1
ATOM 2478 C CA . CYS B 1 29 ? -45.622 -43.165 -23.532 1.00 109.88 29 CYS B CA 1
ATOM 2479 C C . CYS B 1 29 ? -44.902 -44.348 -24.183 1.00 112.44 29 CYS B C 1
ATOM 2480 O O . CYS B 1 29 ? -45.373 -45.492 -24.164 1.00 109.03 29 CYS B O 1
ATOM 2483 N N . GLN B 1 30 ? -43.719 -44.057 -24.733 1.00 128.41 30 GLN B N 1
ATOM 2484 C CA . GLN B 1 30 ? -43.067 -44.981 -25.660 1.00 130.96 30 GLN B CA 1
ATOM 2485 C C . GLN B 1 30 ? -42.804 -46.346 -25.024 1.00 133.77 30 GLN B C 1
ATOM 2486 O O . GLN B 1 30 ? -42.978 -47.384 -25.676 1.00 133.93 30 GLN B O 1
ATOM 2492 N N . ILE B 1 31 ? -42.387 -46.372 -23.758 1.00 102.23 31 ILE B N 1
ATOM 2493 C CA . ILE B 1 31 ? -41.986 -47.624 -23.120 1.00 104.36 31 ILE B CA 1
ATOM 2494 C C . ILE B 1 31 ? -40.737 -48.142 -23.824 1.00 100.38 31 ILE B C 1
ATOM 2495 O O . ILE B 1 31 ? -40.719 -49.270 -24.326 1.00 92.74 31 ILE B O 1
ATOM 2500 N N . VAL B 1 32 ? -39.694 -47.314 -23.874 1.00 104.37 32 VAL B N 1
ATOM 2501 C CA . VAL B 1 32 ? -38.439 -47.694 -24.514 1.00 101.74 32 VAL B CA 1
ATOM 2502 C C . VAL B 1 32 ? -37.607 -48.552 -23.566 1.00 98.59 32 VAL B C 1
ATOM 2503 O O . VAL B 1 32 ? -37.816 -48.566 -22.350 1.00 97.89 32 VAL B O 1
ATOM 2507 N N . LEU B 1 33 ? -36.654 -49.287 -24.151 1.00 88.54 33 LEU B N 1
ATOM 2508 C CA . LEU B 1 33 ? -35.568 -49.946 -23.431 1.00 86.26 33 LEU B CA 1
ATOM 2509 C C . LEU B 1 33 ? -36.008 -50.587 -22.117 1.00 76.57 33 LEU B C 1
ATOM 2510 O O . LEU B 1 33 ? -35.258 -50.579 -21.135 1.00 78.51 33 LEU B O 1
ATOM 2512 N N . GLY B 1 34 ? -37.229 -51.119 -22.080 1.00 73.13 34 GLY B N 1
ATOM 2513 C CA . GLY B 1 34 ? -37.687 -51.893 -20.942 1.00 71.34 34 GLY B CA 1
ATOM 2514 C C . GLY B 1 34 ? -38.028 -51.128 -19.683 1.00 71.23 34 GLY B C 1
ATOM 2515 O O . GLY B 1 34 ? -38.287 -51.759 -18.657 1.00 71.95 34 GLY B O 1
ATOM 2516 N N . TYR B 1 35 ? -38.046 -49.800 -19.717 1.00 64.23 35 TYR B N 1
ATOM 2517 C CA . TYR B 1 35 ? -38.397 -48.993 -18.555 1.00 69.14 35 TYR B CA 1
ATOM 2518 C C . TYR B 1 35 ? -39.832 -48.516 -18.678 1.00 65.13 35 TYR B C 1
ATOM 2519 O O . TYR B 1 35 ? -40.201 -47.899 -19.679 1.00 70.97 35 TYR B O 1
ATOM 2528 N N . LYS B 1 36 ? -40.630 -48.801 -17.655 1.00 65.42 36 LYS B N 1
ATOM 2529 C CA . LYS B 1 36 ? -42.012 -48.347 -17.634 1.00 68.45 36 LYS B CA 1
ATOM 2530 C C . LYS B 1 36 ? -42.075 -46.834 -17.454 1.00 61.93 36 LYS B C 1
ATOM 2531 O O . LYS B 1 36 ? -41.242 -46.236 -16.769 1.00 59.80 36 LYS B O 1
ATOM 2537 N N . CYS B 1 37 ? -43.073 -46.215 -18.077 1.00 64.23 37 CYS B N 1
ATOM 2538 C CA . CYS B 1 37 ? -43.267 -44.775 -18.001 1.00 64.57 37 CYS B CA 1
ATOM 2539 C C . CYS B 1 37 ? -44.762 -44.484 -18.044 1.00 67.61 37 CYS B C 1
ATOM 2540 O O . CYS B 1 37 ? -45.573 -45.337 -18.424 1.00 66.38 37 CYS B O 1
ATOM 2543 N N . SER B 1 38 ? -45.126 -43.261 -17.669 1.00 65.33 38 SER B N 1
ATOM 2544 C CA . SER B 1 38 ? -46.503 -42.824 -17.840 1.00 67.51 38 SER B CA 1
ATOM 2545 C C . SER B 1 38 ? -46.534 -41.382 -18.328 1.00 66.15 38 SER B C 1
ATOM 2546 O O . SER B 1 38 ? -45.610 -40.599 -18.088 1.00 61.64 38 SER B O 1
ATOM 2549 N N . ASN B 1 39 ? -47.610 -41.047 -19.033 1.00 66.49 39 ASN B N 1
ATOM 2550 C CA . ASN B 1 39 ? -47.788 -39.723 -19.610 1.00 66.40 39 ASN B CA 1
ATOM 2551 C C . ASN B 1 39 ? -49.197 -39.235 -19.293 1.00 68.47 39 ASN B C 1
ATOM 2552 O O . ASN B 1 39 ? -50.179 -39.849 -19.718 1.00 64.98 39 ASN B O 1
ATOM 2557 N N . ASN B 1 40 ? -49.282 -38.162 -18.504 1.00 71.43 40 ASN B N 1
ATOM 2558 C CA . ASN B 1 40 ? -50.492 -37.410 -18.208 1.00 68.14 40 ASN B CA 1
ATOM 2559 C C . ASN B 1 40 ? -50.546 -36.181 -19.084 1.00 64.62 40 ASN B C 1
ATOM 2560 O O . ASN B 1 40 ? -49.580 -35.829 -19.762 1.00 69.11 40 ASN B O 1
ATOM 2565 N N . GLN B 1 41 ? -51.644 -35.440 -18.949 1.00 70.17 41 GLN B N 1
ATOM 2566 C CA . GLN B 1 41 ? -51.637 -34.044 -19.353 1.00 71.30 41 GLN B CA 1
ATOM 2567 C C . GLN B 1 41 ? -50.838 -33.169 -18.394 1.00 70.93 41 GLN B C 1
ATOM 2568 O O . GLN B 1 41 ? -50.614 -31.994 -18.702 1.00 76.98 41 GLN B O 1
ATOM 2574 N N . THR B 1 42 ? -50.379 -33.713 -17.260 1.00 67.92 42 THR B N 1
ATOM 2575 C CA . THR B 1 42 ? -49.566 -32.963 -16.305 1.00 66.16 42 THR B CA 1
ATOM 2576 C C . THR B 1 42 ? -48.274 -33.648 -15.874 1.00 66.96 42 THR B C 1
ATOM 2577 O O . THR B 1 42 ? -47.393 -32.956 -15.347 1.00 67.79 42 THR B O 1
ATOM 2581 N N . HIS B 1 43 ? -48.124 -34.962 -16.054 1.00 65.26 43 HIS B N 1
ATOM 2582 C CA . HIS B 1 43 ? -46.980 -35.665 -15.483 1.00 61.71 43 HIS B CA 1
ATOM 2583 C C . HIS B 1 43 ? -46.407 -36.713 -16.423 1.00 60.64 43 HIS B C 1
ATOM 2584 O O . HIS B 1 43 ? -47.129 -37.589 -16.910 1.00 56.27 43 HIS B O 1
ATOM 2591 N N . PHE B 1 44 ? -45.097 -36.638 -16.631 1.00 56.30 44 PHE B N 1
ATOM 2592 C CA . PHE B 1 44 ? -44.327 -37.717 -17.227 1.00 58.66 44 PHE B CA 1
ATOM 2593 C C . PHE B 1 44 ? -43.500 -38.363 -16.132 1.00 52.32 44 PHE B C 1
ATOM 2594 O O . PHE B 1 44 ? -42.856 -37.662 -15.348 1.00 54.60 44 PHE B O 1
ATOM 2602 N N . VAL B 1 45 ? -43.515 -39.692 -16.082 1.00 57.52 45 VAL B N 1
ATOM 2603 C CA . VAL B 1 45 ? -42.808 -40.447 -15.056 1.00 57.07 45 VAL B CA 1
ATOM 2604 C C . VAL B 1 45 ? -42.045 -41.578 -15.727 1.00 56.71 45 VAL B C 1
ATOM 2605 O O . VAL B 1 45 ? -42.612 -42.325 -16.528 1.00 50.85 45 VAL B O 1
ATOM 2609 N N . LEU B 1 46 ? -40.764 -41.709 -15.391 1.00 55.01 46 LEU B N 1
ATOM 2610 C CA . LEU B 1 46 ? -39.919 -42.769 -15.920 1.00 54.77 46 LEU B CA 1
ATOM 2611 C C . LEU B 1 46 ? -39.385 -43.591 -14.752 1.00 54.02 46 LEU B C 1
ATOM 2612 O O . LEU B 1 46 ? -38.726 -43.056 -13.855 1.00 49.65 46 LEU B O 1
ATOM 2617 N N . ASN B 1 47 ? -39.668 -44.887 -14.767 1.00 54.82 47 ASN B N 1
ATOM 2618 C CA . ASN B 1 47 ? -39.234 -45.783 -13.701 1.00 50.48 47 ASN B CA 1
ATOM 2619 C C . ASN B 1 47 ? -37.874 -46.355 -14.074 1.00 49.80 47 ASN B C 1
ATOM 2620 O O . ASN B 1 47 ? -37.761 -47.442 -14.627 1.00 51.63 47 ASN B O 1
ATOM 2625 N N . PHE B 1 48 ? -36.820 -45.613 -13.756 1.00 55.19 48 PHE B N 1
ATOM 2626 C CA . PHE B 1 48 ? -35.474 -46.000 -14.149 1.00 56.86 48 PHE B CA 1
ATOM 2627 C C . PHE B 1 48 ? -34.773 -46.799 -13.056 1.00 55.49 48 PHE B C 1
ATOM 2628 O O . PHE B 1 48 ? -34.947 -46.539 -11.864 1.00 53.13 48 PHE B O 1
ATOM 2636 N N . LYS B 1 49 ? -33.985 -47.782 -13.480 1.00 58.33 49 LYS B N 1
ATOM 2637 C CA . LYS B 1 49 ? -33.046 -48.472 -12.604 1.00 61.51 49 LYS B CA 1
ATOM 2638 C C . LYS B 1 49 ? -31.922 -49.011 -13.468 1.00 62.62 49 LYS B C 1
ATOM 2639 O O . LYS B 1 49 ? -32.175 -49.786 -14.395 1.00 64.85 49 LYS B O 1
ATOM 2645 N N . THR B 1 50 ? -30.694 -48.602 -13.175 1.00 61.87 50 THR B N 1
ATOM 2646 C CA . THR B 1 50 ? -29.555 -49.184 -13.858 1.00 70.67 50 THR B CA 1
ATOM 2647 C C . THR B 1 50 ? -29.290 -50.571 -13.299 1.00 74.15 50 THR B C 1
ATOM 2648 O O . THR B 1 50 ? -29.423 -50.809 -12.097 1.00 76.32 50 THR B O 1
ATOM 2652 N N . ASN B 1 51 ? -28.931 -51.495 -14.177 1.00 79.52 51 ASN B N 1
ATOM 2653 C CA . ASN B 1 51 ? -28.483 -52.809 -13.750 1.00 85.02 51 ASN B CA 1
ATOM 2654 C C . ASN B 1 51 ? -26.965 -52.911 -13.765 1.00 84.11 51 ASN B C 1
ATOM 2655 O O . ASN B 1 51 ? -26.413 -54.013 -13.650 1.00 81.64 51 ASN B O 1
ATOM 2660 N N . LYS B 1 52 ? -26.285 -51.777 -13.885 1.00 80.05 52 LYS B N 1
ATOM 2661 C CA . LYS B 1 52 ? -24.844 -51.704 -13.733 1.00 80.44 52 LYS B CA 1
ATOM 2662 C C . LYS B 1 52 ? -24.479 -51.404 -12.283 1.00 80.26 52 LYS B C 1
ATOM 2663 O O . LYS B 1 52 ? -25.261 -50.811 -11.531 1.00 71.89 52 LYS B O 1
ATOM 2669 N N . LYS B 1 53 ? -23.279 -51.846 -11.893 1.00 79.21 53 LYS B N 1
ATOM 2670 C CA . LYS B 1 53 ? -22.708 -51.531 -10.588 1.00 74.47 53 LYS B CA 1
ATOM 2671 C C . LYS B 1 53 ? -22.355 -50.047 -10.513 1.00 70.98 53 LYS B C 1
ATOM 2672 O O . LYS B 1 53 ? -21.173 -49.686 -10.449 1.00 68.13 53 LYS B O 1
ATOM 2674 N N . SER B 1 54 ? -23.364 -49.176 -10.527 1.00 70.51 54 SER B N 1
ATOM 2675 C CA . SER B 1 54 ? -23.128 -47.746 -10.648 1.00 67.66 54 SER B CA 1
ATOM 2676 C C . SER B 1 54 ? -24.111 -46.967 -9.789 1.00 61.80 54 SER B C 1
ATOM 2677 O O . SER B 1 54 ? -25.219 -47.426 -9.509 1.00 63.51 54 SER B O 1
ATOM 2680 N N . CYS B 1 55 ? -23.675 -45.780 -9.371 1.00 56.94 55 CYS B N 1
ATOM 2681 C CA . CYS B 1 55 ? -24.492 -44.807 -8.659 1.00 59.04 55 CYS B CA 1
ATOM 2682 C C . CYS B 1 55 ? -24.955 -43.745 -9.639 1.00 51.54 55 CYS B C 1
ATOM 2683 O O . CYS B 1 55 ? -24.139 -43.193 -10.379 1.00 55.63 55 CYS B O 1
ATOM 2686 N N . ILE B 1 56 ? -26.236 -43.395 -9.599 1.00 52.34 56 ILE B N 1
ATOM 2687 C CA . ILE B 1 56 ? -26.648 -42.237 -10.376 1.00 55.06 56 ILE B CA 1
ATOM 2688 C C . ILE B 1 56 ? -25.980 -40.996 -9.801 1.00 51.53 56 ILE B C 1
ATOM 2689 O O . ILE B 1 56 ? -26.030 -40.736 -8.591 1.00 50.10 56 ILE B O 1
ATOM 2694 N N . SER B 1 57 ? -25.326 -40.236 -10.672 1.00 47.64 57 SER B N 1
ATOM 2695 C CA . SER B 1 57 ? -24.654 -38.992 -10.322 1.00 49.19 57 SER B CA 1
ATOM 2696 C C . SER B 1 57 ? -25.378 -37.738 -10.806 1.00 50.59 57 SER B C 1
ATOM 2697 O O . SER B 1 57 ? -25.331 -36.715 -10.120 1.00 54.00 57 SER B O 1
ATOM 2700 N N . ALA B 1 58 ? -26.044 -37.782 -11.960 1.00 49.93 58 ALA B N 1
ATOM 2701 C CA . ALA B 1 58 ? -26.724 -36.605 -12.491 1.00 43.65 58 ALA B CA 1
ATOM 2702 C C . ALA B 1 58 ? -27.803 -37.037 -13.476 1.00 48.70 58 ALA B C 1
ATOM 2703 O O . ALA B 1 58 ? -27.722 -38.101 -14.097 1.00 48.03 58 ALA B O 1
ATOM 2705 N N . ILE B 1 59 ? -28.812 -36.189 -13.610 1.00 46.28 59 ILE B N 1
ATOM 2706 C CA . ILE B 1 59 ? -29.940 -36.440 -14.489 1.00 48.15 59 ILE B CA 1
ATOM 2707 C C . ILE B 1 59 ? -30.276 -35.138 -15.182 1.00 50.10 59 ILE B C 1
ATOM 2708 O O . ILE B 1 59 ? -30.347 -34.092 -14.533 1.00 49.38 59 ILE B O 1
ATOM 2713 N N . LYS B 1 60 ? -30.449 -35.191 -16.500 1.00 48.62 60 LYS B N 1
ATOM 2714 C CA . LYS B 1 60 ? -30.794 -34.011 -17.279 1.00 51.84 60 LYS B CA 1
ATOM 2715 C C . LYS B 1 60 ? -32.005 -34.327 -18.143 1.00 52.67 60 LYS B C 1
ATOM 2716 O O . LYS B 1 60 ? -32.008 -35.316 -18.886 1.00 49.87 60 LYS B O 1
ATOM 2722 N N . LEU B 1 61 ? -33.041 -33.512 -18.019 1.00 53.25 61 LEU B N 1
ATOM 2723 C CA . LEU B 1 61 ? -34.207 -33.606 -18.884 1.00 56.34 61 LEU B CA 1
ATOM 2724 C C . LEU B 1 61 ? -34.319 -32.305 -19.659 1.00 55.92 61 LEU B C 1
ATOM 2725 O O . LEU B 1 61 ? -34.222 -31.220 -19.077 1.00 54.83 61 LEU B O 1
ATOM 2730 N N . THR B 1 62 ? -34.500 -32.417 -20.964 1.00 54.70 62 THR B N 1
ATOM 2731 C CA . THR B 1 62 ? -34.644 -31.271 -21.850 1.00 56.85 62 THR B CA 1
ATOM 2732 C C . THR B 1 62 ? -35.983 -31.402 -22.556 1.00 58.49 62 THR B C 1
ATOM 2733 O O . THR B 1 62 ? -36.244 -32.425 -23.196 1.00 57.90 62 THR B O 1
ATOM 2737 N N . SER B 1 63 ? -36.836 -30.390 -22.414 1.00 59.62 63 SER B N 1
ATOM 2738 C CA . SER B 1 63 ? -38.159 -30.382 -23.020 1.00 60.30 63 SER B CA 1
ATOM 2739 C C . SER B 1 63 ? -38.189 -29.418 -24.196 1.00 62.51 63 SER B C 1
ATOM 2740 O O . SER B 1 63 ? -37.395 -28.477 -24.273 1.00 64.12 63 SER B O 1
ATOM 2743 N N . TYR B 1 64 ? -39.120 -29.669 -25.121 1.00 62.57 64 TYR B N 1
ATOM 2744 C CA . TYR B 1 64 ? -39.220 -28.906 -26.361 1.00 64.08 64 TYR B CA 1
ATOM 2745 C C . TYR B 1 64 ? -40.676 -28.577 -26.651 1.00 66.07 64 TYR B C 1
ATOM 2746 O O . TYR B 1 64 ? -41.558 -29.420 -26.437 1.00 61.75 64 TYR B O 1
ATOM 2755 N N . PRO B 1 65 ? -40.955 -27.361 -27.144 1.00 69.58 65 PRO B N 1
ATOM 2756 C CA . PRO B 1 65 ? -39.931 -26.330 -27.354 1.00 67.23 65 PRO B CA 1
ATOM 2757 C C . PRO B 1 65 ? -39.656 -25.504 -26.095 1.00 76.66 65 PRO B C 1
ATOM 2758 O O . PRO B 1 65 ? -40.134 -25.838 -25.009 1.00 73.13 65 PRO B O 1
ATOM 2762 N N . LYS B 1 66 ? -38.899 -24.421 -26.261 1.00 80.71 66 LYS B N 1
ATOM 2763 C CA . LYS B 1 66 ? -38.589 -23.536 -25.147 1.00 81.10 66 LYS B CA 1
ATOM 2764 C C . LYS B 1 66 ? -39.848 -22.828 -24.660 1.00 79.26 66 LYS B C 1
ATOM 2765 O O . LYS B 1 66 ? -40.691 -22.396 -25.453 1.00 80.79 66 LYS B O 1
ATOM 2767 N N . ILE B 1 67 ? -39.966 -22.711 -23.345 1.00 81.69 67 ILE B N 1
ATOM 2768 C CA . ILE B 1 67 ? -41.081 -22.032 -22.702 1.00 82.45 67 ILE B CA 1
ATOM 2769 C C . ILE B 1 67 ? -40.507 -21.091 -21.653 1.00 80.72 67 ILE B C 1
ATOM 2770 O O . ILE B 1 67 ? -39.633 -21.485 -20.873 1.00 81.66 67 ILE B O 1
ATOM 2775 N N . ASN B 1 68 ? -40.970 -19.845 -21.654 1.00 80.23 68 ASN B N 1
ATOM 2776 C CA . ASN B 1 68 ? -40.559 -18.905 -20.623 1.00 79.55 68 ASN B CA 1
ATOM 2777 C C . ASN B 1 68 ? -41.182 -19.315 -19.297 1.00 83.60 68 ASN B C 1
ATOM 2778 O O . ASN B 1 68 ? -42.393 -19.537 -19.216 1.00 82.99 68 ASN B O 1
ATOM 2783 N N . GLN B 1 69 ? -40.357 -19.434 -18.262 1.00 81.18 69 GLN B N 1
ATOM 2784 C CA . GLN B 1 69 ? -40.860 -19.825 -16.951 1.00 84.57 69 GLN B CA 1
ATOM 2785 C C . GLN B 1 69 ? -40.070 -19.180 -15.808 1.00 87.28 69 GLN B C 1
ATOM 2786 O O . GLN B 1 69 ? -38.874 -19.428 -15.644 1.00 88.72 69 GLN B O 1
ATOM 2792 N N . SER B 1 71 ? -38.373 -21.000 -13.573 1.00 90.05 71 SER B N 1
ATOM 2793 C CA . SER B 1 71 ? -37.993 -22.410 -13.641 1.00 89.77 71 SER B CA 1
ATOM 2794 C C . SER B 1 71 ? -37.402 -22.897 -12.322 1.00 96.11 71 SER B C 1
ATOM 2795 O O . SER B 1 71 ? -37.946 -23.792 -11.658 1.00 89.46 71 SER B O 1
ATOM 2798 N N . ASP B 1 72 ? -36.262 -22.313 -11.954 1.00 100.41 72 ASP B N 1
ATOM 2799 C CA . ASP B 1 72 ? -35.664 -22.639 -10.668 1.00 94.30 72 ASP B CA 1
ATOM 2800 C C . ASP B 1 72 ? -36.430 -22.040 -9.493 1.00 94.47 72 ASP B C 1
ATOM 2801 O O . ASP B 1 72 ? -35.986 -22.206 -8.353 1.00 93.59 72 ASP B O 1
ATOM 2806 N N . LEU B 1 73 ? -37.565 -21.376 -9.741 1.00 83.25 73 LEU B N 1
ATOM 2807 C CA . LEU B 1 73 ? -38.492 -20.912 -8.712 1.00 75.29 73 LEU B CA 1
ATOM 2808 C C . LEU B 1 73 ? -39.590 -21.944 -8.388 1.00 75.69 73 LEU B C 1
ATOM 2809 O O . LEU B 1 73 ? -40.535 -21.621 -7.663 1.00 76.12 73 LEU B O 1
ATOM 2811 N N . THR B 1 74 ? -39.481 -23.167 -8.918 1.00 78.87 74 THR B N 1
ATOM 2812 C CA . THR B 1 74 ? -40.351 -24.305 -8.602 1.00 76.60 74 THR B CA 1
ATOM 2813 C C . THR B 1 74 ? -39.521 -25.567 -8.827 1.00 66.55 74 THR B C 1
ATOM 2814 O O . THR B 1 74 ? -38.348 -25.482 -9.193 1.00 68.67 74 THR B O 1
ATOM 2818 N N . ARG B 1 75 ? -40.108 -26.748 -8.598 1.00 63.59 75 ARG B N 1
ATOM 2819 C CA . ARG B 1 75 ? -39.390 -27.993 -8.891 1.00 63.84 75 ARG B CA 1
ATOM 2820 C C . ARG B 1 75 ? -40.240 -28.905 -9.770 1.00 62.14 75 ARG B C 1
ATOM 2821 O O . ARG B 1 75 ? -41.217 -29.511 -9.313 1.00 60.24 75 ARG B O 1
ATOM 2829 N N . ASN B 1 76 ? -39.855 -28.995 -11.039 1.00 61.80 76 ASN B N 1
ATOM 2830 C CA . ASN B 1 76 ? -40.572 -29.782 -12.025 1.00 53.18 76 ASN B CA 1
ATOM 2831 C C . ASN B 1 76 ? -39.850 -31.067 -12.368 1.00 48.77 76 ASN B C 1
ATOM 2832 O O . ASN B 1 76 ? -40.354 -31.838 -13.188 1.00 54.10 76 ASN B O 1
ATOM 2837 N N . LEU B 1 77 ? -38.685 -31.319 -11.775 1.00 47.50 77 LEU B N 1
ATOM 2838 C CA . LEU B 1 77 ? -37.943 -32.554 -12.024 1.00 47.89 77 LEU B CA 1
ATOM 2839 C C . LEU B 1 77 ? -37.422 -33.057 -10.690 1.00 47.15 77 LEU B C 1
ATOM 2840 O O . LEU B 1 77 ? -36.606 -32.384 -10.057 1.00 50.83 77 LEU B O 1
ATOM 2845 N N . TYR B 1 78 ? -37.874 -34.237 -10.273 1.00 45.04 78 TYR B N 1
ATOM 2846 C CA . TYR B 1 78 ? -37.394 -34.815 -9.026 1.00 43.45 78 TYR B CA 1
ATOM 2847 C C . TYR B 1 78 ? -37.636 -36.314 -9.039 1.00 46.16 78 TYR B C 1
ATOM 2848 O O . TYR B 1 78 ? -38.450 -36.828 -9.810 1.00 43.36 78 TYR B O 1
ATOM 2857 N N . CYS B 1 79 ? -36.928 -37.004 -8.151 1.00 47.96 79 CYS B N 1
ATOM 2858 C CA . CYS B 1 79 ? -37.096 -38.435 -7.991 1.00 43.14 79 CYS B CA 1
ATOM 2859 C C . CYS B 1 79 ? -38.102 -38.667 -6.878 1.00 44.63 79 CYS B C 1
ATOM 2860 O O . CYS B 1 79 ? -37.887 -38.244 -5.737 1.00 45.34 79 CYS B O 1
ATOM 2863 N N . GLN B 1 80 ? -39.208 -39.329 -7.212 1.00 44.68 80 GLN B N 1
ATOM 2864 C CA . GLN B 1 80 ? -40.154 -39.719 -6.174 1.00 47.65 80 GLN B CA 1
ATOM 2865 C C . GLN B 1 80 ? -39.582 -40.843 -5.312 1.00 46.12 80 GLN B C 1
ATOM 2866 O O . GLN B 1 80 ? -39.852 -40.901 -4.116 1.00 44.63 80 GLN B O 1
ATOM 2872 N N . THR B 1 81 ? -38.787 -41.732 -5.900 1.00 46.13 81 THR B N 1
ATOM 2873 C CA . THR B 1 81 ? -38.099 -42.765 -5.148 1.00 45.65 81 THR B CA 1
ATOM 2874 C C . THR B 1 81 ? -36.698 -42.899 -5.727 1.00 44.44 81 THR B C 1
ATOM 2875 O O . THR B 1 81 ? -36.458 -42.574 -6.892 1.00 45.17 81 THR B O 1
ATOM 2879 N N . GLY B 1 82 ? -35.763 -43.346 -4.889 1.00 42.27 82 GLY B N 1
ATOM 2880 C CA . GLY B 1 82 ? -34.359 -43.335 -5.256 1.00 43.49 82 GLY B CA 1
ATOM 2881 C C . GLY B 1 82 ? -33.824 -41.920 -5.423 1.00 47.53 82 GLY B C 1
ATOM 2882 O O . GLY B 1 82 ? -34.248 -40.982 -4.740 1.00 47.93 82 GLY B O 1
ATOM 2883 N N . GLY B 1 83 ? -32.856 -41.765 -6.355 1.00 47.49 83 GLY B N 1
ATOM 2884 C CA . GLY B 1 83 ? -32.267 -40.481 -6.667 1.00 41.81 83 GLY B CA 1
ATOM 2885 C C . GLY B 1 83 ? -30.745 -40.521 -6.650 1.00 47.00 83 GLY B C 1
ATOM 2886 O O . GLY B 1 83 ? -30.117 -41.587 -6.724 1.00 47.94 83 GLY B O 1
ATOM 2887 N N . ILE B 1 84 ? -30.152 -39.331 -6.557 1.00 42.69 84 ILE B N 1
ATOM 2888 C CA . ILE B 1 84 ? -28.707 -39.198 -6.664 1.00 42.22 84 ILE B CA 1
ATOM 2889 C C . ILE B 1 84 ? -28.030 -40.018 -5.574 1.00 49.76 84 ILE B C 1
ATOM 2890 O O . ILE B 1 84 ? -28.370 -39.916 -4.385 1.00 43.91 84 ILE B O 1
ATOM 2895 N N . GLY B 1 85 ? -27.071 -40.851 -5.980 1.00 45.35 85 GLY B N 1
ATOM 2896 C CA . GLY B 1 85 ? -26.348 -41.691 -5.057 1.00 48.23 85 GLY B CA 1
ATOM 2897 C C . GLY B 1 85 ? -26.903 -43.084 -4.888 1.00 50.09 85 GLY B C 1
ATOM 2898 O O . GLY B 1 85 ? -26.432 -43.811 -4.007 1.00 50.11 85 GLY B O 1
ATOM 2899 N N . THR B 1 86 ? -27.886 -43.475 -5.700 1.00 51.51 86 THR B N 1
ATOM 2900 C CA . THR B 1 86 ? -28.446 -44.823 -5.753 1.00 50.25 86 THR B CA 1
ATOM 2901 C C . THR B 1 86 ? -28.463 -45.320 -7.207 1.00 52.00 86 THR B C 1
ATOM 2902 O O . THR B 1 86 ? -28.108 -44.602 -8.145 1.00 47.80 86 THR B O 1
ATOM 2906 N N . ASP B 1 87 ? -28.905 -46.559 -7.394 1.00 51.40 87 ASP B N 1
ATOM 2907 C CA . ASP B 1 87 ? -28.975 -47.174 -8.709 1.00 53.14 87 ASP B CA 1
ATOM 2908 C C . ASP B 1 87 ? -30.327 -46.986 -9.381 1.00 52.71 87 ASP B C 1
ATOM 2909 O O . ASP B 1 87 ? -30.610 -47.666 -10.372 1.00 55.45 87 ASP B O 1
ATOM 2914 N N . ASN B 1 88 ? -31.174 -46.100 -8.869 1.00 52.13 88 ASN B N 1
ATOM 2915 C CA . ASN B 1 88 ? -32.532 -46.021 -9.391 1.00 48.95 88 ASN B CA 1
ATOM 2916 C C . ASN B 1 88 ? -33.092 -44.623 -9.166 1.00 47.88 88 ASN B C 1
ATOM 2917 O O . ASN B 1 88 ? -32.627 -43.873 -8.304 1.00 48.53 88 ASN B O 1
ATOM 2922 N N . CYS B 1 89 ? -34.104 -44.281 -9.959 1.00 43.90 89 CYS B N 1
ATOM 2923 C CA . CYS B 1 89 ? -34.828 -43.030 -9.776 1.00 43.81 89 CYS B CA 1
ATOM 2924 C C . CYS B 1 89 ? -36.187 -43.179 -10.430 1.00 48.65 89 CYS B C 1
ATOM 2925 O O . CYS B 1 89 ? -36.265 -43.508 -11.619 1.00 50.67 89 CYS B O 1
ATOM 2928 N N . LYS B 1 90 ? -37.257 -42.956 -9.669 1.00 43.51 90 LYS B N 1
ATOM 2929 C CA . LYS B 1 90 ? -38.568 -42.823 -10.287 1.00 46.65 90 LYS B CA 1
ATOM 2930 C C . LYS B 1 90 ? -38.700 -41.357 -10.661 1.00 46.75 90 LYS B C 1
ATOM 2931 O O . LYS B 1 90 ? -39.074 -40.519 -9.837 1.00 41.00 90 LYS B O 1
ATOM 2937 N N . LEU B 1 91 ? -38.380 -41.053 -11.916 1.00 47.01 91 LEU B N 1
ATOM 2938 C CA . LEU B 1 91 ? -38.187 -39.683 -12.359 1.00 44.45 91 LEU B CA 1
ATOM 2939 C C . LEU B 1 91 ? -39.534 -39.062 -12.704 1.00 48.14 91 LEU B C 1
ATOM 2940 O O . LEU B 1 91 ? -40.271 -39.583 -13.549 1.00 48.90 91 LEU B O 1
ATOM 2945 N N . VAL B 1 92 ? -39.855 -37.947 -12.052 1.00 45.13 92 VAL B N 1
ATOM 2946 C CA . VAL B 1 92 ? -41.121 -37.253 -12.255 1.00 48.20 92 VAL B CA 1
ATOM 2947 C C . VAL B 1 92 ? -40.836 -35.910 -12.918 1.00 50.43 92 VAL B C 1
ATOM 2948 O O . VAL B 1 92 ? -39.991 -35.142 -12.438 1.00 51.38 92 VAL B O 1
ATOM 2952 N N . PHE B 1 93 ? -41.541 -35.620 -14.011 1.00 50.42 93 PHE B N 1
ATOM 2953 C CA . PHE B 1 93 ? -41.427 -34.339 -14.703 1.00 49.46 93 PHE B CA 1
ATOM 2954 C C . PHE B 1 93 ? -42.803 -33.684 -14.768 1.00 51.84 93 PHE B C 1
ATOM 2955 O O . PHE B 1 93 ? -43.737 -34.258 -15.338 1.00 53.36 93 PHE B O 1
ATOM 2963 N N . LYS B 1 94 ? -42.934 -32.495 -14.170 1.00 50.34 94 LYS B N 1
ATOM 2964 C CA . LYS B 1 94 ? -44.174 -31.720 -14.236 1.00 54.79 94 LYS B CA 1
ATOM 2965 C C . LYS B 1 94 ? -44.230 -30.981 -15.571 1.00 61.76 94 LYS B C 1
ATOM 2966 O O . LYS B 1 94 ? -43.464 -30.039 -15.799 1.00 67.15 94 LYS B O 1
ATOM 2968 N N . LYS B 1 95 ? -45.143 -31.387 -16.448 1.00 60.37 95 LYS B N 1
ATOM 2969 C CA . LYS B 1 95 ? -45.180 -30.845 -17.795 1.00 65.41 95 LYS B CA 1
ATOM 2970 C C . LYS B 1 95 ? -45.904 -29.508 -17.832 1.00 65.14 95 LYS B C 1
ATOM 2971 O O . LYS B 1 95 ? -46.804 -29.239 -17.035 1.00 67.11 95 LYS B O 1
ATOM 2977 N N . ARG B 1 96 ? -45.519 -28.678 -18.794 1.00 67.56 96 ARG B N 1
ATOM 2978 C CA . ARG B 1 96 ? -46.219 -27.442 -19.097 1.00 68.57 96 ARG B CA 1
ATOM 2979 C C . ARG B 1 96 ? -46.951 -27.582 -20.425 1.00 72.84 96 ARG B C 1
ATOM 2980 O O . ARG B 1 96 ? -46.624 -28.439 -21.253 1.00 75.94 96 ARG B O 1
ATOM 2988 N N . LYS B 1 97 ? -47.948 -26.719 -20.614 1.00 74.88 97 LYS B N 1
ATOM 2989 C CA . LYS B 1 97 ? -48.885 -26.787 -21.734 1.00 80.81 97 LYS B CA 1
ATOM 2990 C C . LYS B 1 97 ? -48.232 -27.174 -23.056 1.00 84.58 97 LYS B C 1
ATOM 2991 O O . LYS B 1 97 ? -48.502 -28.252 -23.597 1.00 88.64 97 LYS B O 1
ATOM 2993 N N . ARG B 1 98 ? -47.375 -26.303 -23.583 1.00 79.03 98 ARG B N 1
ATOM 2994 C CA . ARG B 1 98 ? -46.912 -26.405 -24.959 1.00 79.79 98 ARG B CA 1
ATOM 2995 C C . ARG B 1 98 ? -45.777 -27.413 -25.155 1.00 77.71 98 ARG B C 1
ATOM 2996 O O . ARG B 1 98 ? -45.173 -27.423 -26.233 1.00 78.34 98 ARG B O 1
ATOM 3004 N N . GLN B 1 99 ? -45.480 -28.267 -24.175 1.00 70.72 99 GLN B N 1
ATOM 3005 C CA . GLN B 1 99 ? -44.359 -29.192 -24.307 1.00 72.79 99 GLN B CA 1
ATOM 3006 C C . GLN B 1 99 ? -44.760 -30.425 -25.113 1.00 70.08 99 GLN B C 1
ATOM 3007 O O . GLN B 1 99 ? -45.813 -31.021 -24.878 1.00 76.80 99 GLN B O 1
ATOM 3013 N N . ILE B 1 100 ? -43.911 -30.813 -26.058 1.00 64.86 100 ILE B N 1
ATOM 3014 C CA . ILE B 1 100 ? -44.213 -31.923 -26.956 1.00 67.41 100 ILE B CA 1
ATOM 3015 C C . ILE B 1 100 ? -43.159 -33.020 -26.931 1.00 69.09 100 ILE B C 1
ATOM 3016 O O . ILE B 1 100 ? -43.429 -34.123 -27.430 1.00 70.93 100 ILE B O 1
ATOM 3021 N N . ALA B 1 101 ? -41.975 -32.776 -26.382 1.00 64.72 101 ALA B N 1
ATOM 3022 C CA . ALA B 1 101 ? -40.912 -33.764 -26.461 1.00 64.29 101 ALA B CA 1
ATOM 3023 C C . ALA B 1 101 ? -39.993 -33.648 -25.254 1.00 61.43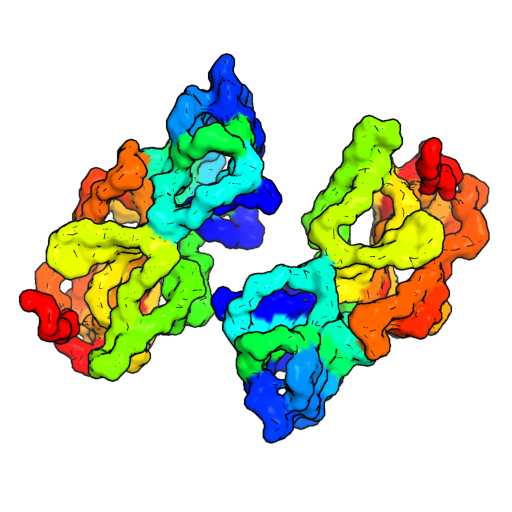 101 ALA B C 1
ATOM 3024 O O . ALA B 1 101 ? -39.812 -32.566 -24.691 1.00 57.06 101 ALA B O 1
ATOM 3026 N N . ALA B 1 102 ? -39.381 -34.770 -24.891 1.00 58.55 102 ALA B N 1
ATOM 3027 C CA . ALA B 1 102 ? -38.413 -34.797 -23.802 1.00 59.32 102 ALA B CA 1
ATOM 3028 C C . ALA B 1 102 ? -37.216 -35.672 -24.168 1.00 62.15 102 ALA B C 1
ATOM 3029 O O . ALA B 1 102 ? -37.379 -36.784 -24.686 1.00 60.36 102 ALA B O 1
ATOM 3031 N N . ASN B 1 103 ? -36.018 -35.144 -23.924 1.00 56.83 103 ASN B N 1
ATOM 3032 C CA . ASN B 1 103 ? -34.772 -35.897 -23.956 1.00 59.48 103 ASN B CA 1
ATOM 3033 C C . ASN B 1 103 ? -34.332 -36.098 -22.521 1.00 54.92 103 ASN B C 1
ATOM 3034 O O . ASN B 1 103 ? -34.415 -35.163 -21.724 1.00 59.72 103 ASN B O 1
ATOM 3039 N N . ILE B 1 104 ? -33.869 -37.298 -22.189 1.00 55.55 104 ILE B N 1
ATOM 3040 C CA . ILE B 1 104 ? -33.524 -37.635 -20.812 1.00 55.62 104 ILE B CA 1
ATOM 3041 C C . ILE B 1 104 ? -32.164 -38.313 -20.783 1.00 57.86 104 ILE B C 1
ATOM 3042 O O . ILE B 1 104 ? -31.948 -39.316 -21.473 1.00 57.11 104 ILE B O 1
ATOM 3047 N N . GLU B 1 105 ? -31.258 -37.782 -19.963 1.00 54.90 105 GLU B N 1
ATOM 3048 C CA . GLU B 1 105 ? -29.914 -38.323 -19.815 1.00 55.75 105 GLU B CA 1
ATOM 3049 C C . GLU B 1 105 ? -29.656 -38.612 -18.343 1.00 55.65 105 GLU B C 1
ATOM 3050 O O . GLU B 1 105 ? -29.949 -37.780 -17.477 1.00 53.21 105 GLU B O 1
ATOM 3056 N N . ILE B 1 106 ? -29.098 -39.785 -18.069 1.00 56.33 106 ILE B N 1
ATOM 3057 C CA . ILE B 1 106 ? -28.826 -40.233 -16.717 1.00 57.86 106 ILE B CA 1
ATOM 3058 C C . ILE B 1 106 ? -27.375 -40.693 -16.678 1.00 56.58 106 ILE B C 1
ATOM 3059 O O . ILE B 1 106 ? -26.971 -41.543 -17.481 1.00 56.71 106 ILE B O 1
ATOM 3064 N N . TYR B 1 107 ? -26.589 -40.106 -15.776 1.00 53.03 107 TYR B N 1
ATOM 3065 C CA . TYR B 1 107 ? -25.159 -40.366 -15.640 1.00 56.41 107 TYR B CA 1
ATOM 3066 C C . TYR B 1 107 ? -24.845 -40.996 -14.287 1.00 57.60 107 TYR B C 1
ATOM 3067 O O . TYR B 1 107 ? -25.557 -40.778 -13.301 1.00 51.79 107 TYR B O 1
ATOM 3076 N N . GLY B 1 108 ? -23.753 -41.760 -14.226 1.00 59.49 108 GLY B N 1
ATOM 3077 C CA . GLY B 1 108 ? -23.408 -42.402 -12.974 1.00 57.21 108 GLY B CA 1
ATOM 3078 C C . GLY B 1 108 ? -21.919 -42.627 -12.815 1.00 65.53 108 GLY B C 1
ATOM 3079 O O . GLY B 1 108 ? -21.129 -42.380 -13.733 1.00 61.47 108 GLY B O 1
ATOM 3080 N N . ILE B 1 109 ? -21.540 -43.111 -11.629 1.00 58.83 109 ILE B N 1
ATOM 3081 C CA . ILE B 1 109 ? -20.161 -43.532 -11.376 1.00 60.16 109 ILE B CA 1
ATOM 3082 C C . ILE B 1 109 ? -20.148 -44.928 -10.759 1.00 63.03 109 ILE B C 1
ATOM 3083 O O . ILE B 1 109 ? -21.205 -45.439 -10.361 1.00 61.73 109 ILE B O 1
ATOM 3088 N N . PRO B 1 110 ? -18.993 -45.589 -10.681 1.00 65.15 110 PRO B N 1
ATOM 3089 C CA . PRO B 1 110 ? -18.953 -46.926 -10.078 1.00 67.10 110 PRO B CA 1
ATOM 3090 C C . PRO B 1 110 ? -19.415 -46.892 -8.630 1.00 70.83 110 PRO B C 1
ATOM 3091 O O . PRO B 1 110 ? -19.112 -45.960 -7.880 1.00 62.15 110 PRO B O 1
ATOM 3095 N N . ALA B 1 111 ? -20.156 -47.935 -8.243 1.00 70.35 111 ALA B N 1
ATOM 3096 C CA . ALA B 1 111 ? -20.804 -47.947 -6.936 1.00 71.79 111 ALA B CA 1
ATOM 3097 C C . ALA B 1 111 ? -19.788 -48.074 -5.803 1.00 72.08 111 ALA B C 1
ATOM 3098 O O . ALA B 1 111 ? -19.968 -47.480 -4.733 1.00 72.85 111 ALA B O 1
ATOM 3100 N N . LYS B 1 112 ? -18.714 -48.834 -6.020 1.00 70.98 112 LYS B N 1
ATOM 3101 C CA . LYS B 1 112 ? -17.714 -49.015 -4.973 1.00 79.01 112 LYS B CA 1
ATOM 3102 C C . LYS B 1 112 ? -17.095 -47.688 -4.537 1.00 82.67 112 LYS B C 1
ATOM 3103 O O . LYS B 1 112 ? -16.675 -47.551 -3.383 1.00 84.84 112 LYS B O 1
ATOM 3105 N N . LYS B 1 113 ? -17.030 -46.703 -5.436 1.00 81.85 113 LYS B N 1
ATOM 3106 C CA . LYS B 1 113 ? -16.451 -45.403 -5.109 1.00 82.91 113 LYS B CA 1
ATOM 3107 C C . LYS B 1 113 ? -17.490 -44.306 -5.278 1.00 81.65 113 LYS B C 1
ATOM 3108 O O . LYS B 1 113 ? -17.228 -43.272 -5.901 1.00 80.20 113 LYS B O 1
ATOM 3114 N N . CYS B 1 114 ? -18.674 -44.530 -4.720 1.00 76.03 114 CYS B N 1
ATOM 3115 C CA . CYS B 1 114 ? -19.796 -43.612 -4.863 1.00 71.22 114 CYS B CA 1
ATOM 3116 C C . CYS B 1 114 ? -19.570 -42.442 -3.913 1.00 70.94 114 CYS B C 1
ATOM 3117 O O . CYS B 1 114 ? -20.006 -42.448 -2.761 1.00 71.47 114 CYS B O 1
ATOM 3120 N N . SER B 1 115 ? -18.868 -41.427 -4.411 1.00 69.44 115 SER B N 1
ATOM 3121 C CA . SER B 1 115 ? -18.511 -40.245 -3.644 1.00 65.93 115 SER B CA 1
ATOM 3122 C C . SER B 1 115 ? -18.625 -39.008 -4.525 1.00 61.78 115 SER B C 1
ATOM 3123 O O . SER B 1 115 ? -18.132 -38.998 -5.657 1.00 64.69 115 SER B O 1
ATOM 3126 N N . PHE B 1 116 ? -19.244 -37.957 -3.982 1.00 57.21 116 PHE B N 1
ATOM 3127 C CA . PHE B 1 116 ? -19.503 -36.720 -4.711 1.00 60.93 116 PHE B CA 1
ATOM 3128 C C . PHE B 1 116 ? -18.845 -35.493 -4.094 1.00 56.99 116 PHE B C 1
ATOM 3129 O O . PHE B 1 116 ? -19.015 -34.390 -4.628 1.00 56.15 116 PHE B O 1
ATOM 3137 N N . LYS B 1 117 ? -18.094 -35.646 -3.001 1.00 58.90 117 LYS B N 1
ATOM 3138 C CA . LYS B 1 117 ? -17.641 -34.482 -2.245 1.00 57.83 117 LYS B CA 1
ATOM 3139 C C . LYS B 1 117 ? -16.980 -33.445 -3.149 1.00 59.78 117 LYS B C 1
ATOM 3140 O O . LYS B 1 117 ? -17.305 -32.251 -3.091 1.00 57.86 117 LYS B O 1
ATOM 3146 N N . ASP B 1 118 ? -16.072 -33.892 -4.018 1.00 60.08 118 ASP B N 1
ATOM 3147 C CA . ASP B 1 118 ? -15.238 -32.955 -4.767 1.00 57.42 118 ASP B CA 1
ATOM 3148 C C . ASP B 1 118 ? -16.058 -32.072 -5.705 1.00 60.62 118 ASP B C 1
ATOM 3149 O O . ASP B 1 118 ? -15.786 -30.873 -5.827 1.00 63.71 118 ASP B O 1
ATOM 3154 N N . ARG B 1 119 ? -17.081 -32.628 -6.360 1.00 58.84 119 ARG B N 1
ATOM 3155 C CA . ARG B 1 119 ? -17.844 -31.822 -7.311 1.00 55.91 119 ARG B CA 1
ATOM 3156 C C . ARG B 1 119 ? -18.755 -30.797 -6.634 1.00 59.31 119 ARG B C 1
ATOM 3157 O O . ARG B 1 119 ? -19.166 -29.840 -7.293 1.00 63.85 119 ARG B O 1
ATOM 3165 N N . TYR B 1 120 ? -19.098 -30.968 -5.349 1.00 57.66 120 TYR B N 1
ATOM 3166 C CA . TYR B 1 120 ? -19.910 -29.965 -4.658 1.00 54.18 120 TYR B CA 1
ATOM 3167 C C . TYR B 1 120 ? -19.114 -29.067 -3.718 1.00 55.18 120 TYR B C 1
ATOM 3168 O O . TYR B 1 120 ? -19.534 -27.927 -3.488 1.00 57.29 120 TYR B O 1
ATOM 3177 N N . ILE B 1 121 ? -17.975 -29.533 -3.194 1.00 55.18 121 ILE B N 1
ATOM 3178 C CA . ILE B 1 121 ? -17.123 -28.680 -2.367 1.00 55.95 121 ILE B CA 1
ATOM 3179 C C . ILE B 1 121 ? -16.450 -27.609 -3.220 1.00 66.95 121 ILE B C 1
ATOM 3180 O O . ILE B 1 121 ? -16.574 -26.407 -2.953 1.00 71.49 121 ILE B O 1
ATOM 3185 N N . GLY B 1 122 ? -15.710 -28.026 -4.244 1.00 66.20 122 GLY B N 1
ATOM 3186 C CA . GLY B 1 122 ? -15.118 -27.083 -5.166 1.00 64.44 122 GLY B CA 1
ATOM 3187 C C . GLY B 1 122 ? -13.772 -26.551 -4.718 1.00 69.97 122 GLY B C 1
ATOM 3188 O O . GLY B 1 122 ? -13.129 -27.044 -3.789 1.00 68.18 122 GLY B O 1
ATOM 3189 N N . ALA B 1 123 ? -13.342 -25.505 -5.421 1.00 74.70 123 ALA B N 1
ATOM 3190 C CA . ALA B 1 123 ? -12.048 -24.884 -5.183 1.00 70.78 123 ALA B CA 1
ATOM 3191 C C . ALA B 1 123 ? -12.078 -23.820 -4.095 1.00 71.39 123 ALA B C 1
ATOM 3192 O O . ALA B 1 123 ? -11.066 -23.616 -3.412 1.00 75.08 123 ALA B O 1
ATOM 3194 N N . ASP B 1 124 ? -13.206 -23.138 -3.910 1.00 71.45 124 ASP B N 1
ATOM 3195 C CA . ASP B 1 124 ? -13.301 -21.985 -3.015 1.00 71.20 124 ASP B CA 1
ATOM 3196 C C . ASP B 1 124 ? -14.369 -22.230 -1.958 1.00 66.13 124 ASP B C 1
ATOM 3197 O O . ASP B 1 124 ? -15.301 -21.432 -1.809 1.00 64.84 124 ASP B O 1
ATOM 3202 N N . PRO B 1 125 ? -14.269 -23.330 -1.205 1.00 66.50 125 PRO B N 1
ATOM 3203 C CA . PRO B 1 125 ? -15.302 -23.613 -0.193 1.00 58.62 125 PRO B CA 1
ATOM 3204 C C . PRO B 1 125 ? -15.429 -22.515 0.850 1.00 58.61 125 PRO B C 1
ATOM 3205 O O . PRO B 1 125 ? -16.521 -22.299 1.394 1.00 60.75 125 PRO B O 1
ATOM 3209 N N . LEU B 1 126 ? -14.337 -21.821 1.160 1.00 58.37 126 LEU B N 1
ATOM 3210 C CA . LEU B 1 126 ? -14.422 -20.710 2.096 1.00 59.99 126 LEU B CA 1
ATOM 3211 C C . LEU B 1 126 ? -15.342 -19.623 1.569 1.00 63.50 126 LEU B C 1
ATOM 3212 O O . LEU B 1 126 ? -16.168 -19.084 2.313 1.00 60.53 126 LEU B O 1
ATOM 3217 N N . HIS B 1 127 ? -15.220 -19.287 0.282 1.00 61.47 127 HIS B N 1
ATOM 3218 C CA . HIS B 1 127 ? -15.992 -18.194 -0.287 1.00 56.11 127 HIS B CA 1
ATOM 3219 C C . HIS B 1 127 ? -17.222 -18.642 -1.057 1.00 59.27 127 HIS B C 1
ATOM 3220 O O . HIS B 1 127 ? -18.183 -17.870 -1.150 1.00 62.23 127 HIS B O 1
ATOM 3227 N N . VAL B 1 128 ? -17.229 -19.860 -1.594 1.00 58.33 128 VAL B N 1
ATOM 3228 C CA . VAL B 1 128 ? -18.255 -20.306 -2.530 1.00 56.89 128 VAL B CA 1
ATOM 3229 C C . VAL B 1 128 ? -18.973 -21.513 -1.948 1.00 56.98 128 VAL B C 1
ATOM 3230 O O . VAL B 1 128 ? -18.332 -22.519 -1.624 1.00 55.42 128 VAL B O 1
ATOM 3234 N N . ASP B 1 129 ? -20.302 -21.426 -1.857 1.00 50.26 129 ASP B N 1
ATOM 3235 C CA . ASP B 1 129 ? -21.129 -22.529 -1.390 1.00 53.43 129 ASP B CA 1
ATOM 3236 C C . ASP B 1 129 ? -21.240 -23.625 -2.459 1.00 51.69 129 ASP B C 1
ATOM 3237 O O . ASP B 1 129 ? -20.655 -23.541 -3.540 1.00 53.89 129 ASP B O 1
ATOM 3242 N N . SER B 1 130 ? -22.032 -24.657 -2.157 1.00 48.42 130 SER B N 1
ATOM 3243 C CA . SER B 1 130 ? -22.172 -25.830 -3.009 1.00 50.61 130 SER B CA 1
ATOM 3244 C C . SER B 1 130 ? -23.176 -25.639 -4.144 1.00 52.74 130 SER B C 1
ATOM 3245 O O . SER B 1 130 ? -23.389 -26.568 -4.930 1.00 49.84 130 SER B O 1
ATOM 3248 N N . TYR B 1 131 ? -23.819 -24.484 -4.233 1.00 50.36 131 TYR B N 1
ATOM 3249 C CA . TYR B 1 131 ? -24.623 -24.149 -5.393 1.00 51.57 131 TYR B CA 1
ATOM 3250 C C . TYR B 1 131 ? -23.823 -23.394 -6.446 1.00 51.24 131 TYR B C 1
ATOM 3251 O O . TYR B 1 131 ? -24.361 -23.092 -7.512 1.00 54.78 131 TYR B O 1
ATOM 3260 N N . GLY B 1 132 ? -22.558 -23.085 -6.171 1.00 53.68 132 GLY B N 1
ATOM 3261 C CA . GLY B 1 132 ? -21.761 -22.224 -7.020 1.00 49.19 132 GLY B CA 1
ATOM 3262 C C . GLY B 1 132 ? -21.889 -20.755 -6.706 1.00 52.07 132 GLY B C 1
ATOM 3263 O O . GLY B 1 132 ? -21.250 -19.936 -7.373 1.00 53.23 132 GLY B O 1
ATOM 3264 N N . LEU B 1 133 ? -22.698 -20.400 -5.717 1.00 54.20 133 LEU B N 1
ATOM 3265 C CA . LEU B 1 133 ? -22.923 -19.024 -5.302 1.00 52.10 133 LEU B CA 1
ATOM 3266 C C . LEU B 1 133 ? -22.018 -18.689 -4.125 1.00 59.42 133 LEU B C 1
ATOM 3267 O O . LEU B 1 133 ? -21.829 -19.505 -3.213 1.00 59.09 133 LEU B O 1
ATOM 3272 N N . SER B 1 134 ? -21.474 -17.484 -4.137 1.00 54.94 134 SER B N 1
ATOM 3273 C CA . SER B 1 134 ? -20.579 -17.057 -3.078 1.00 60.60 134 SER B CA 1
ATOM 3274 C C . SER B 1 134 ? -21.383 -16.494 -1.917 1.00 62.32 134 SER B C 1
ATOM 3275 O O . SER B 1 134 ? -22.400 -15.822 -2.110 1.00 62.91 134 SER B O 1
ATOM 3278 N N . TYR B 1 135 ? -20.933 -16.798 -0.707 1.00 61.42 135 TYR B N 1
ATOM 3279 C CA . TYR B 1 135 ? -21.586 -16.264 0.471 1.00 61.25 135 TYR B CA 1
ATOM 3280 C C . TYR B 1 135 ? -21.471 -14.743 0.470 1.00 63.05 135 TYR B C 1
ATOM 3281 O O . TYR B 1 135 ? -20.415 -14.182 0.162 1.00 65.44 135 TYR B O 1
ATOM 3290 N N . GLN B 1 136 ? -22.569 -14.074 0.791 1.00 63.69 136 GLN B N 1
ATOM 3291 C CA . GLN B 1 136 ? -22.578 -12.633 0.963 1.00 66.95 136 GLN B CA 1
ATOM 3292 C C . GLN B 1 136 ? -23.087 -12.273 2.348 1.00 65.03 136 GLN B C 1
ATOM 3293 O O . GLN B 1 136 ? -23.879 -13.003 2.952 1.00 62.51 136 GLN B O 1
ATOM 3299 N N . PHE B 1 137 ? -22.620 -11.136 2.848 1.00 69.52 137 PHE B N 1
ATOM 3300 C CA . PHE B 1 137 ? -22.742 -10.817 4.260 1.00 71.48 137 PHE B CA 1
ATOM 3301 C C . PHE B 1 137 ? -23.418 -9.466 4.433 1.00 74.64 137 PHE B C 1
ATOM 3302 O O . PHE B 1 137 ? -23.185 -8.542 3.652 1.00 81.05 137 PHE B O 1
ATOM 3310 N N . ASP B 1 138 ? -24.276 -9.365 5.446 1.00 81.55 138 ASP B N 1
ATOM 3311 C CA . ASP B 1 138 ? -24.988 -8.123 5.715 1.00 88.82 138 ASP B CA 1
ATOM 3312 C C . ASP B 1 138 ? -24.080 -7.130 6.428 1.00 95.30 138 ASP B C 1
ATOM 3313 O O . ASP B 1 138 ? -23.159 -7.507 7.157 1.00 92.29 138 ASP B O 1
ATOM 3318 N N . GLN B 1 139 ? -24.344 -5.846 6.195 1.00 111.31 139 GLN B N 1
ATOM 3319 C CA . GLN B 1 139 ? -23.609 -4.762 6.852 1.00 116.47 139 GLN B CA 1
ATOM 3320 C C . GLN B 1 139 ? -24.341 -4.315 8.119 1.00 117.68 139 GLN B C 1
ATOM 3321 O O . GLN B 1 139 ? -24.751 -3.166 8.279 1.00 121.29 139 GLN B O 1
ATOM 3327 N N . GLU B 1 140 ? -24.500 -5.274 9.029 1.00 107.69 140 GLU B N 1
ATOM 3328 C CA . GLU B 1 140 ? -25.202 -5.070 10.290 1.00 107.97 140 GLU B CA 1
ATOM 3329 C C . GLU B 1 140 ? -24.644 -6.033 11.330 1.00 106.58 140 GLU B C 1
ATOM 3330 O O . GLU B 1 140 ? -24.114 -5.610 12.363 1.00 100.11 140 GLU B O 1
ATOM 3336 N N . HIS B 1 141 ? -24.755 -7.334 11.054 1.00 102.35 141 HIS B N 1
ATOM 3337 C CA . HIS B 1 141 ? -24.140 -8.373 11.872 1.00 97.76 141 HIS B CA 1
ATOM 3338 C C . HIS B 1 141 ? -22.824 -8.885 11.301 1.00 94.68 141 HIS B C 1
ATOM 3339 O O . HIS B 1 141 ? -21.983 -9.379 12.062 1.00 91.86 141 HIS B O 1
ATOM 3346 N N . GLY B 1 142 ? -22.625 -8.777 9.987 1.00 89.26 142 GLY B N 1
ATOM 3347 C CA . GLY B 1 142 ? -21.552 -9.492 9.329 1.00 75.76 142 GLY B CA 1
ATOM 3348 C C . GLY B 1 142 ? -21.869 -10.948 9.084 1.00 73.79 142 GLY B C 1
ATOM 3349 O O . GLY B 1 142 ? -20.953 -11.756 8.931 1.00 74.02 142 GLY B O 1
ATOM 3350 N N . TRP B 1 143 ? -23.146 -11.310 9.047 1.00 72.09 143 TRP B N 1
ATOM 3351 C CA . TRP B 1 143 ? -23.593 -12.681 8.871 1.00 70.13 143 TRP B CA 1
ATOM 3352 C C . TRP B 1 143 ? -24.151 -12.859 7.462 1.00 67.46 143 TRP B C 1
ATOM 3353 O O . TRP B 1 143 ? -24.591 -11.902 6.822 1.00 67.28 143 TRP B O 1
ATOM 3364 N N . ASN B 1 144 ? -24.114 -14.099 6.970 1.00 63.16 144 ASN B N 1
ATOM 3365 C CA . ASN B 1 144 ? -24.462 -14.338 5.575 1.00 60.43 144 ASN B CA 1
ATOM 3366 C C . ASN B 1 144 ? -25.935 -14.035 5.320 1.00 60.36 144 ASN B C 1
ATOM 3367 O O . ASN B 1 144 ? -26.803 -14.261 6.168 1.00 62.09 144 ASN B O 1
ATOM 3372 N N . LEU B 1 145 ? -26.207 -13.517 4.133 1.00 58.66 145 LEU B N 1
ATOM 3373 C CA . LEU B 1 145 ? -27.547 -13.137 3.725 1.00 59.40 145 LEU B CA 1
ATOM 3374 C C . LEU B 1 145 ? -28.328 -14.326 3.189 1.00 55.74 145 LEU B C 1
ATOM 3375 O O . LEU B 1 145 ? -27.785 -15.195 2.504 1.00 55.10 145 LEU B O 1
ATOM 3380 N N . GLU B 1 146 ? -29.623 -14.336 3.492 1.00 55.23 146 GLU B N 1
ATOM 3381 C CA . GLU B 1 146 ? -30.546 -15.280 2.875 1.00 60.38 146 GLU B CA 1
ATOM 3382 C C . GLU B 1 146 ? -30.516 -15.123 1.355 1.00 52.17 146 GLU B C 1
ATOM 3383 O O . GLU B 1 146 ? -30.618 -14.013 0.844 1.00 55.91 146 GLU B O 1
ATOM 3389 N N . ARG B 1 147 ? -30.359 -16.237 0.634 1.00 55.68 147 ARG B N 1
ATOM 3390 C CA . ARG B 1 147 ? -30.376 -16.202 -0.827 1.00 61.45 147 ARG B CA 1
ATOM 3391 C C . ARG B 1 147 ? -31.752 -15.792 -1.342 1.00 62.63 147 ARG B C 1
ATOM 3392 O O . ARG B 1 147 ? -32.783 -16.125 -0.755 1.00 58.26 147 ARG B O 1
ATOM 3400 N N . ASN B 1 148 ? -31.770 -15.102 -2.485 1.00 70.29 148 ASN B N 1
ATOM 3401 C CA . ASN B 1 148 ? -32.982 -14.430 -2.926 1.00 74.69 148 ASN B CA 1
ATOM 3402 C C . ASN B 1 148 ? -33.547 -14.879 -4.262 1.00 77.11 148 ASN B C 1
ATOM 3403 O O . ASN B 1 148 ? -34.717 -14.580 -4.536 1.00 85.88 148 ASN B O 1
ATOM 3408 N N . ASN B 1 149 ? -32.785 -15.552 -5.108 1.00 60.67 149 ASN B N 1
ATOM 3409 C CA . ASN B 1 149 ? -33.270 -15.866 -6.448 1.00 63.44 149 ASN B CA 1
ATOM 3410 C C . ASN B 1 149 ? -33.171 -17.368 -6.647 1.00 61.46 149 ASN B C 1
ATOM 3411 O O . ASN B 1 149 ? -32.381 -17.860 -7.451 1.00 63.14 149 ASN B O 1
ATOM 3416 N N . ILE B 1 150 ? -34.020 -18.088 -5.925 1.00 57.53 150 ILE B N 1
ATOM 3417 C CA . ILE B 1 150 ? -33.846 -19.513 -5.710 1.00 50.30 150 ILE B CA 1
ATOM 3418 C C . ILE B 1 150 ? -35.097 -20.059 -5.033 1.00 48.47 150 ILE B C 1
ATOM 3419 O O . ILE B 1 150 ? -35.789 -19.346 -4.298 1.00 52.62 150 ILE B O 1
ATOM 3424 N N . PHE B 1 151 ? -35.401 -21.320 -5.285 1.00 47.60 151 PHE B N 1
ATOM 3425 C CA . PHE B 1 151 ? -36.504 -21.985 -4.615 1.00 47.02 151 PHE B CA 1
ATOM 3426 C C . PHE B 1 151 ? -36.254 -22.058 -3.106 1.00 49.40 151 PHE B C 1
ATOM 3427 O O . PHE B 1 151 ? -35.224 -22.581 -2.663 1.00 45.78 151 PHE B O 1
ATOM 3435 N N . LYS B 1 152 ? -37.204 -21.572 -2.305 1.00 47.15 152 LYS B N 1
ATOM 3436 C CA . LYS B 1 152 ? -37.038 -21.667 -0.856 1.00 49.00 152 LYS B CA 1
ATOM 3437 C C . LYS B 1 152 ? -38.383 -21.760 -0.159 1.00 47.30 152 LYS B C 1
ATOM 3438 O O . LYS B 1 152 ? -39.328 -21.061 -0.525 1.00 48.38 152 LYS B O 1
ATOM 3444 N N . ASP B 1 153 ? -38.441 -22.624 0.855 1.00 46.14 153 ASP B N 1
ATOM 3445 C CA . ASP B 1 153 ? -39.592 -22.831 1.728 1.00 44.30 153 ASP B CA 1
ATOM 3446 C C . ASP B 1 153 ? -39.214 -22.504 3.163 1.00 46.24 153 ASP B C 1
ATOM 3447 O O . ASP B 1 153 ? -38.075 -22.729 3.584 1.00 43.06 153 ASP B O 1
ATOM 3452 N N . THR B 1 154 ? -40.186 -22.004 3.923 1.00 50.07 154 THR B N 1
ATOM 3453 C CA . THR B 1 154 ? -40.059 -21.851 5.364 1.00 48.52 154 THR B CA 1
ATOM 3454 C C . THR B 1 154 ? -40.971 -22.847 6.079 1.00 48.82 154 THR B C 1
ATOM 3455 O O . THR B 1 154 ? -41.942 -23.352 5.513 1.00 49.39 154 THR B O 1
ATOM 3459 N N . ARG B 1 155 ? -40.630 -23.162 7.328 1.00 48.90 155 ARG B N 1
ATOM 3460 C CA . ARG B 1 155 ? -41.453 -24.093 8.097 1.00 48.43 155 ARG B CA 1
ATOM 3461 C C . ARG B 1 155 ? -41.623 -23.622 9.537 1.00 45.18 155 ARG B C 1
ATOM 3462 O O . ARG B 1 155 ? -42.565 -22.889 9.839 1.00 46.43 155 ARG B O 1
ATOM 3470 N N . PHE B 1 156 ? -40.758 -24.040 10.447 1.00 45.52 156 PHE B N 1
ATOM 3471 C CA . PHE B 1 156 ? -40.874 -23.492 11.793 1.00 45.84 156 PHE B CA 1
ATOM 3472 C C . PHE B 1 156 ? -39.991 -22.255 11.888 1.00 50.43 156 PHE B C 1
ATOM 3473 O O . PHE B 1 156 ? -39.241 -21.923 10.964 1.00 55.07 156 PHE B O 1
ATOM 3481 N N . SER B 1 157 ? -40.090 -21.560 13.016 1.00 53.18 157 SER B N 1
ATOM 3482 C CA . SER B 1 157 ? -39.408 -20.280 13.144 1.00 52.99 157 SER B CA 1
ATOM 3483 C C . SER B 1 157 ? -37.910 -20.441 12.917 1.00 51.12 157 SER B C 1
ATOM 3484 O O . SER B 1 157 ? -37.271 -21.321 13.502 1.00 51.28 157 SER B O 1
ATOM 3487 N N . THR B 1 158 ? -37.362 -19.588 12.050 1.00 49.16 158 THR B N 1
ATOM 3488 C CA . THR B 1 158 ? -35.957 -19.493 11.627 1.00 50.22 158 THR B CA 1
ATOM 3489 C C . THR B 1 158 ? -35.559 -20.560 10.597 1.00 48.97 158 THR B C 1
ATOM 3490 O O . THR B 1 158 ? -34.440 -20.494 10.077 1.00 49.13 158 THR B O 1
ATOM 3494 N N . GLU B 1 159 ? -36.418 -21.517 10.269 1.00 42.77 159 GLU B N 1
ATOM 3495 C CA . GLU B 1 159 ? -36.060 -22.522 9.270 1.00 49.43 159 GLU B CA 1
ATOM 3496 C C . GLU B 1 159 ? -36.192 -21.959 7.855 1.00 45.24 159 GLU B C 1
ATOM 3497 O O . GLU B 1 159 ? -37.231 -21.401 7.491 1.00 53.70 159 GLU B O 1
ATOM 3503 N N . VAL B 1 160 ? -35.141 -22.103 7.056 1.00 44.09 160 VAL B N 1
ATOM 3504 C CA . VAL B 1 160 ? -35.204 -21.823 5.624 1.00 42.58 160 VAL B CA 1
ATOM 3505 C C . VAL B 1 160 ? -34.581 -23.016 4.907 1.00 42.84 160 VAL B C 1
ATOM 3506 O O . VAL B 1 160 ? -33.431 -23.376 5.184 1.00 42.94 160 VAL B O 1
ATOM 3510 N N . PHE B 1 161 ? -35.347 -23.651 4.023 1.00 43.14 161 PHE B N 1
ATOM 3511 C CA . PHE B 1 161 ? -34.849 -24.724 3.164 1.00 42.20 161 PHE B CA 1
ATOM 3512 C C . PHE B 1 161 ? -34.742 -24.222 1.727 1.00 41.02 161 PHE B C 1
ATOM 3513 O O . PHE B 1 161 ? -35.676 -23.596 1.212 1.00 42.29 161 PHE B O 1
ATOM 3521 N N . TYR B 1 162 ? -33.595 -24.461 1.101 1.00 36.42 162 TYR B N 1
ATOM 3522 C CA . TYR B 1 162 ? -33.385 -24.074 -0.287 1.00 41.33 162 TYR B CA 1
ATOM 3523 C C . TYR B 1 162 ? -33.282 -25.319 -1.160 1.00 40.43 162 TYR B C 1
ATOM 3524 O O . TYR B 1 162 ? -32.945 -26.412 -0.688 1.00 35.82 162 TYR B O 1
ATOM 3533 N N . HIS B 1 163 ? -33.586 -25.139 -2.449 1.00 41.23 163 HIS B N 1
ATOM 3534 C CA . HIS B 1 163 ? -33.497 -26.212 -3.437 1.00 42.13 163 HIS B CA 1
ATOM 3535 C C . HIS B 1 163 ? -32.979 -25.638 -4.749 1.00 42.17 163 HIS B C 1
ATOM 3536 O O . HIS B 1 163 ? -33.439 -24.582 -5.188 1.00 44.95 163 HIS B O 1
ATOM 3543 N N . LYS B 1 164 ? -32.027 -26.329 -5.372 1.00 42.52 164 LYS B N 1
ATOM 3544 C CA . LYS B 1 164 ? -31.609 -25.965 -6.723 1.00 45.62 164 LYS B CA 1
ATOM 3545 C C . LYS B 1 164 ? -30.953 -27.168 -7.382 1.00 46.32 164 LYS B C 1
ATOM 3546 O O . LYS B 1 164 ? -30.033 -27.773 -6.811 1.00 45.26 164 LYS B O 1
ATOM 3552 N N . ASN B 1 165 ? -31.434 -27.502 -8.581 1.00 45.61 165 ASN B N 1
ATOM 3553 C CA . ASN B 1 165 ? -30.943 -28.633 -9.363 1.00 44.97 165 ASN B CA 1
ATOM 3554 C C . ASN B 1 165 ? -30.930 -29.906 -8.531 1.00 40.50 165 ASN B C 1
ATOM 3555 O O . ASN B 1 165 ? -29.946 -30.643 -8.490 1.00 41.56 165 ASN B O 1
ATOM 3560 N N . GLY B 1 166 ? -32.049 -30.161 -7.861 1.00 39.46 166 GLY B N 1
ATOM 3561 C CA . GLY B 1 166 ? -32.206 -31.352 -7.066 1.00 38.88 166 GLY B CA 1
ATOM 3562 C C . GLY B 1 166 ? -31.540 -31.329 -5.704 1.00 41.94 166 GLY B C 1
ATOM 3563 O O . GLY B 1 166 ? -31.811 -32.222 -4.893 1.00 39.51 166 GLY B O 1
ATOM 3564 N N . LEU B 1 167 ? -30.696 -30.337 -5.414 1.00 41.38 167 LEU B N 1
ATOM 3565 C CA . LEU B 1 167 ? -29.887 -30.316 -4.194 1.00 42.17 167 LEU B CA 1
ATOM 3566 C C . LEU B 1 167 ? -30.541 -29.418 -3.133 1.00 36.91 167 LEU B C 1
ATOM 3567 O O . LEU B 1 167 ? -30.644 -28.201 -3.314 1.00 38.22 167 LEU B O 1
ATOM 3572 N N . PHE B 1 168 ? -30.955 -30.009 -2.021 1.00 35.90 168 PHE B N 1
ATOM 3573 C CA . PHE B 1 168 ? -31.499 -29.223 -0.912 1.00 36.93 168 PHE B CA 1
ATOM 3574 C C . PHE B 1 168 ? -30.382 -28.644 -0.041 1.00 35.72 168 PHE B C 1
ATOM 3575 O O . PHE B 1 168 ? -29.280 -29.196 0.030 1.00 38.43 168 PHE B O 1
ATOM 3583 N N . ASN B 1 169 ? -30.682 -27.517 0.633 1.00 38.79 169 ASN B N 1
ATOM 3584 C CA . ASN B 1 169 ? -29.769 -26.868 1.581 1.00 34.30 169 ASN B CA 1
ATOM 3585 C C . ASN B 1 169 ? -30.513 -26.314 2.796 1.00 40.50 169 ASN B C 1
ATOM 3586 O O . ASN B 1 169 ? -31.631 -25.793 2.687 1.00 33.96 169 ASN B O 1
ATOM 3591 N N . THR B 1 170 ? -29.870 -26.414 3.957 1.00 39.15 170 THR B N 1
ATOM 3592 C CA . THR B 1 170 ? -30.273 -25.642 5.116 1.00 40.88 170 THR B CA 1
ATOM 3593 C C . THR B 1 170 ? -29.013 -25.232 5.864 1.00 41.21 170 THR B C 1
ATOM 3594 O O . THR B 1 170 ? -27.953 -25.851 5.717 1.00 41.42 170 THR B O 1
ATOM 3598 N N . GLN B 1 171 ? -29.131 -24.159 6.650 1.00 41.63 171 GLN B N 1
ATOM 3599 C CA . GLN B 1 171 ? -27.967 -23.507 7.246 1.00 46.77 171 GLN B CA 1
ATOM 3600 C C . GLN B 1 171 ? -28.118 -23.380 8.765 1.00 46.26 171 GLN B C 1
ATOM 3601 O O . GLN B 1 171 ? -29.186 -22.997 9.262 1.00 42.04 171 GLN B O 1
ATOM 3607 N N . ILE B 1 172 ? -27.052 -23.736 9.492 1.00 42.80 172 ILE B N 1
ATOM 3608 C CA . ILE B 1 172 ? -27.074 -23.875 10.953 1.00 43.22 172 ILE B CA 1
ATOM 3609 C C . ILE B 1 172 ? -25.831 -23.181 11.499 1.00 43.97 172 ILE B C 1
ATOM 3610 O O . ILE B 1 172 ? -24.754 -23.778 11.590 1.00 43.59 172 ILE B O 1
ATOM 3615 N N . THR B 1 173 ? -25.957 -21.911 11.860 1.00 44.28 173 THR B N 1
ATOM 3616 C CA . THR B 1 173 ? -27.167 -21.158 11.637 1.00 46.38 173 THR B CA 1
ATOM 3617 C C . THR B 1 173 ? -26.830 -19.940 10.752 1.00 51.28 173 THR B C 1
ATOM 3618 O O . THR B 1 173 ? -27.381 -19.791 9.673 1.00 53.26 173 THR B O 1
ATOM 3622 N N . TYR B 1 174 ? -25.885 -19.106 11.172 1.00 54.87 174 TYR B N 1
ATOM 3623 C CA . TYR B 1 174 ? -25.412 -17.990 10.363 1.00 51.98 174 TYR B CA 1
ATOM 3624 C C . TYR B 1 174 ? -23.902 -18.086 10.192 1.00 54.09 174 TYR B C 1
ATOM 3625 O O . TYR B 1 174 ? -23.172 -18.362 11.153 1.00 56.51 174 TYR B O 1
ATOM 3634 N N . LEU B 1 175 ? -23.439 -17.851 8.968 1.00 53.31 175 LEU B N 1
ATOM 3635 C CA . LEU B 1 175 ? -22.015 -17.817 8.669 1.00 52.74 175 LEU B CA 1
ATOM 3636 C C . LEU B 1 175 ? -21.505 -16.396 8.827 1.00 57.93 175 LEU B C 1
ATOM 3637 O O . LEU B 1 175 ? -22.147 -15.449 8.364 1.00 61.43 175 LEU B O 1
ATOM 3642 N N . ALA B 1 176 ? -20.363 -16.250 9.489 1.00 61.94 176 ALA B N 1
ATOM 3643 C CA . ALA B 1 176 ? -19.677 -14.972 9.613 1.00 60.91 176 ALA B CA 1
ATOM 3644 C C . ALA B 1 176 ? -18.423 -14.974 8.743 1.00 64.99 176 ALA B C 1
ATOM 3645 O O . ALA B 1 176 ? -17.777 -16.010 8.560 1.00 63.74 176 ALA B O 1
ATOM 3647 N N . GLU B 1 177 ? -18.083 -13.798 8.201 1.00 68.08 177 GLU B N 1
ATOM 3648 C CA . GLU B 1 177 ? -16.944 -13.703 7.292 1.00 73.55 177 GLU B CA 1
ATOM 3649 C C . GLU B 1 177 ? -15.623 -14.030 7.981 1.00 76.50 177 GLU B C 1
ATOM 3650 O O . GLU B 1 177 ? -14.633 -14.327 7.298 1.00 72.34 177 GLU B O 1
ATOM 3656 N N . GLU B 1 178 ? -15.591 -13.982 9.319 1.00 76.40 178 GLU B N 1
ATOM 3657 C CA . GLU B 1 178 ? -14.417 -14.404 10.080 1.00 74.51 178 GLU B CA 1
ATOM 3658 C C . GLU B 1 178 ? -14.263 -15.924 10.131 1.00 75.46 178 GLU B C 1
ATOM 3659 O O . GLU B 1 178 ? -13.138 -16.418 10.254 1.00 76.58 178 GLU B O 1
ATOM 3665 N N . ASP B 1 179 ? -15.361 -16.677 10.063 1.00 66.18 179 ASP B N 1
ATOM 3666 C CA . ASP B 1 179 ? -15.261 -18.128 10.126 1.00 63.68 179 ASP B CA 1
ATOM 3667 C C . ASP B 1 179 ? -14.337 -18.640 9.026 1.00 67.50 179 ASP B C 1
ATOM 3668 O O . ASP B 1 179 ? -14.272 -18.082 7.926 1.00 68.64 179 ASP B O 1
ATOM 3673 N N . SER B 1 180 ? -13.598 -19.700 9.331 1.00 61.21 180 SER B N 1
ATOM 3674 C CA . SER B 1 180 ? -12.778 -20.363 8.330 1.00 66.22 180 SER B CA 1
ATOM 3675 C C . SER B 1 180 ? -13.418 -21.699 7.972 1.00 62.42 180 SER B C 1
ATOM 3676 O O . SER B 1 180 ? -14.090 -22.321 8.799 1.00 61.13 180 SER B O 1
ATOM 3679 N N . PHE B 1 181 ? -13.255 -22.111 6.712 1.00 65.52 181 PHE B N 1
ATOM 3680 C CA . PHE B 1 181 ? -13.758 -23.410 6.275 1.00 60.09 181 PHE B CA 1
ATOM 3681 C C . PHE B 1 181 ? -12.793 -24.488 6.742 1.00 61.35 181 PHE B C 1
ATOM 3682 O O . PHE B 1 181 ? -11.61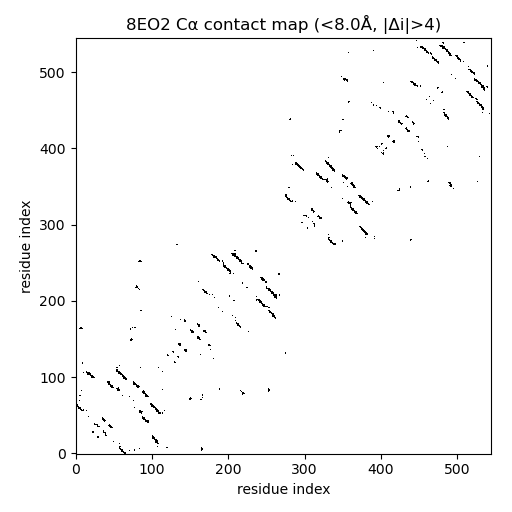1 -24.449 6.403 1.00 58.05 181 PHE B O 1
ATOM 3690 N N . SER B 1 182 ? -13.300 -25.459 7.498 1.00 57.78 182 SER B N 1
ATOM 3691 C CA . SER B 1 182 ? -12.455 -26.461 8.131 1.00 60.32 182 SER B CA 1
ATOM 3692 C C . SER B 1 182 ? -12.357 -27.752 7.332 1.00 58.85 182 SER B C 1
ATOM 3693 O O . SER B 1 182 ? -11.250 -28.216 7.043 1.00 57.13 182 SER B O 1
ATOM 3696 N N . GLU B 1 183 ? -13.503 -28.341 6.990 1.00 55.92 183 GLU B N 1
ATOM 3697 C CA . GLU B 1 183 ? -13.594 -29.680 6.424 1.00 53.75 183 GLU B CA 1
ATOM 3698 C C . GLU B 1 183 ? -14.997 -29.858 5.869 1.00 49.03 183 GLU B C 1
ATOM 3699 O O . GLU B 1 183 ? -15.917 -29.106 6.209 1.00 49.90 183 GLU B O 1
ATOM 3705 N N . ALA B 1 184 ? -15.160 -30.877 5.031 1.00 50.23 184 ALA B N 1
ATOM 3706 C CA . ALA B 1 184 ? -16.481 -31.294 4.573 1.00 54.12 184 ALA B CA 1
ATOM 3707 C C . ALA B 1 184 ? -16.676 -32.778 4.863 1.00 51.97 184 ALA B C 1
ATOM 3708 O O . ALA B 1 184 ? -15.763 -33.584 4.656 1.00 53.57 184 ALA B O 1
ATOM 3710 N N . ARG B 1 185 ? -17.865 -33.137 5.341 1.00 45.11 185 ARG B N 1
ATOM 3711 C CA . ARG B 1 185 ? -18.227 -34.527 5.608 1.00 55.73 185 ARG B CA 1
ATOM 3712 C C . ARG B 1 185 ? -19.359 -34.957 4.682 1.00 49.30 185 ARG B C 1
ATOM 3713 O O . ARG B 1 185 ? -20.345 -34.233 4.537 1.00 46.60 185 ARG B O 1
ATOM 3721 N N . GLU B 1 186 ? -19.226 -36.133 4.064 1.00 47.52 186 GLU B N 1
ATOM 3722 C CA . GLU B 1 186 ? -20.301 -36.678 3.245 1.00 53.14 186 GLU B CA 1
ATOM 3723 C C . GLU B 1 186 ? -20.820 -37.970 3.860 1.00 47.58 186 GLU B C 1
ATOM 3724 O O . GLU B 1 186 ? -20.069 -38.728 4.480 1.00 46.98 186 GLU B O 1
ATOM 3730 N N . ILE B 1 187 ? -22.118 -38.203 3.689 1.00 45.17 187 ILE B N 1
ATOM 3731 C CA . ILE B 1 187 ? -22.764 -39.456 4.069 1.00 45.08 187 ILE B CA 1
ATOM 3732 C C . ILE B 1 187 ? -23.452 -40.012 2.832 1.00 45.82 187 ILE B C 1
ATOM 3733 O O . ILE B 1 187 ? -24.326 -39.352 2.251 1.00 45.13 187 ILE B O 1
ATOM 3738 N N . THR B 1 188 ? -23.055 -41.207 2.423 1.00 45.77 188 THR B N 1
ATOM 3739 C CA . THR B 1 188 ? -23.656 -41.867 1.274 1.00 49.41 188 THR B CA 1
ATOM 3740 C C . THR B 1 188 ? -24.710 -42.867 1.733 1.00 54.12 188 THR B C 1
ATOM 3741 O O . THR B 1 188 ? -24.877 -43.137 2.927 1.00 52.37 188 THR B O 1
ATOM 3745 N N . ALA B 1 189 ? -25.405 -43.440 0.747 1.00 50.13 189 ALA B N 1
ATOM 3746 C CA . ALA B 1 189 ? -26.625 -44.191 1.014 1.00 52.57 189 ALA B CA 1
ATOM 3747 C C . ALA B 1 189 ? -26.371 -45.362 1.954 1.00 56.85 189 ALA B C 1
ATOM 3748 O O . ALA B 1 189 ? -27.222 -45.680 2.795 1.00 53.44 189 ALA B O 1
ATOM 3750 N N . LYS B 1 190 ? -25.211 -46.019 1.826 1.00 53.31 190 LYS B N 1
ATOM 3751 C CA . LYS B 1 190 ? -24.911 -47.168 2.673 1.00 56.46 190 LYS B CA 1
ATOM 3752 C C . LYS B 1 190 ? -24.979 -46.836 4.159 1.00 57.79 190 LYS B C 1
ATOM 3753 O O . LYS B 1 190 ? -25.196 -47.741 4.971 1.00 60.64 190 LYS B O 1
ATOM 3759 N N . ASP B 1 191 ? -24.810 -45.565 4.529 1.00 56.21 191 ASP B N 1
ATOM 3760 C CA . ASP B 1 191 ? -24.793 -45.123 5.921 1.00 53.87 191 ASP B CA 1
ATOM 3761 C C . ASP B 1 191 ? -25.996 -44.264 6.306 1.00 52.01 191 ASP B C 1
ATOM 3762 O O . ASP B 1 191 ? -25.988 -43.668 7.384 1.00 50.31 191 ASP B O 1
ATOM 3767 N N . ILE B 1 192 ? -27.006 -44.154 5.449 1.00 55.28 192 ILE B N 1
ATOM 3768 C CA . ILE B 1 192 ? -28.165 -43.303 5.696 1.00 49.18 192 ILE B CA 1
ATOM 3769 C C . ILE B 1 192 ? -29.313 -44.177 6.171 1.00 48.70 192 ILE B C 1
ATOM 3770 O O . ILE B 1 192 ? -29.516 -45.283 5.661 1.00 47.05 192 ILE B O 1
ATOM 3775 N N . LYS B 1 193 ? -30.055 -43.692 7.159 1.00 44.58 193 LYS B N 1
ATOM 3776 C CA . LYS B 1 193 ? -31.245 -44.364 7.654 1.00 46.78 193 LYS B CA 1
ATOM 3777 C C . LYS B 1 193 ? -32.329 -43.311 7.803 1.00 38.89 193 LYS B C 1
ATOM 3778 O O . LYS B 1 193 ? -32.131 -42.147 7.451 1.00 42.51 193 LYS B O 1
ATOM 3784 N N . LYS B 1 194 ? -33.499 -43.703 8.307 1.00 39.20 194 LYS B N 1
ATOM 3785 C CA . LYS B 1 194 ? -34.479 -42.670 8.621 1.00 43.21 194 LYS B CA 1
ATOM 3786 C C . LYS B 1 194 ? -33.886 -41.665 9.604 1.00 45.59 194 LYS B C 1
ATOM 3787 O O . LYS B 1 194 ? -34.066 -40.448 9.452 1.00 43.05 194 LYS B O 1
ATOM 3793 N N . LYS B 1 195 ? -33.127 -42.159 10.586 1.00 40.74 195 LYS B N 1
ATOM 3794 C CA . LYS B 1 195 ? -32.398 -41.336 11.538 1.00 45.56 195 LYS B CA 1
ATOM 3795 C C . LYS B 1 195 ? -30.923 -41.704 11.466 1.00 45.47 195 LYS B C 1
ATOM 3796 O O . LYS B 1 195 ? -30.576 -42.882 11.568 1.00 45.57 195 LYS B O 1
ATOM 3802 N N . PHE B 1 196 ? -30.056 -40.710 11.276 1.00 40.91 196 PHE B N 1
ATOM 3803 C CA . PHE B 1 196 ? -28.622 -40.974 11.297 1.00 40.81 196 PHE B CA 1
ATOM 3804 C C . PHE B 1 196 ? -27.898 -39.732 11.787 1.00 37.98 196 PHE B C 1
ATOM 3805 O O . PHE B 1 196 ? -28.446 -38.628 11.794 1.00 42.04 196 PHE B O 1
ATOM 3813 N N . SER B 1 197 ? -26.652 -39.912 12.200 1.00 43.44 197 SER B N 1
ATOM 3814 C CA . SER B 1 197 ? -25.924 -38.783 12.763 1.00 42.19 197 SER B CA 1
ATOM 3815 C C . SER B 1 197 ? -24.457 -38.894 12.400 1.00 41.75 197 SER B C 1
ATOM 3816 O O . SER B 1 197 ? -23.973 -39.951 11.994 1.00 44.92 197 SER B O 1
ATOM 3819 N N . ILE B 1 198 ? -23.747 -37.786 12.568 1.00 42.92 198 ILE B N 1
ATOM 3820 C CA . ILE B 1 198 ? -22.298 -37.758 12.433 1.00 45.64 198 ILE B CA 1
ATOM 3821 C C . ILE B 1 198 ? -21.730 -36.992 13.625 1.00 46.88 198 ILE B C 1
ATOM 3822 O O . ILE B 1 198 ? -22.436 -36.238 14.298 1.00 43.25 198 ILE B O 1
ATOM 3827 N N . ILE B 1 199 ? -20.439 -37.220 13.891 1.00 52.35 199 ILE B N 1
ATOM 3828 C CA . ILE B 1 199 ? -19.711 -36.621 15.010 1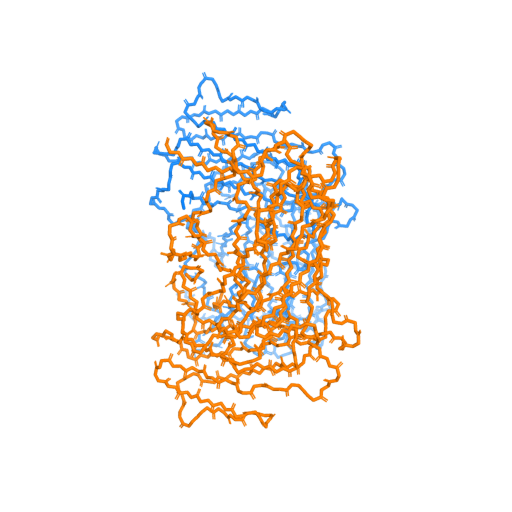.00 49.86 199 ILE B CA 1
ATOM 3829 C C . ILE B 1 199 ? -18.606 -35.733 14.446 1.00 48.88 199 ILE B C 1
ATOM 3830 O O . ILE B 1 199 ? -17.773 -36.202 13.669 1.00 50.78 199 ILE B O 1
ATOM 3835 N N . LEU B 1 200 ? -18.568 -34.473 14.881 1.00 50.35 200 LEU B N 1
ATOM 3836 C CA . LEU B 1 200 ? -17.620 -33.481 14.403 1.00 50.01 200 LEU B CA 1
ATOM 3837 C C . LEU B 1 200 ? -16.706 -33.008 15.533 1.00 54.64 200 LEU B C 1
ATOM 3838 O O . LEU B 1 200 ? -17.140 -32.914 16.687 1.00 52.89 200 LEU B O 1
ATOM 3843 N N . PRO B 1 201 ? -15.445 -32.686 15.234 1.00 57.04 201 PRO B N 1
ATOM 3844 C CA . PRO B 1 201 ? -14.556 -32.136 16.270 1.00 60.36 201 PRO B CA 1
ATOM 3845 C C . PRO B 1 201 ? -14.996 -30.739 16.682 1.00 59.05 201 PRO B C 1
ATOM 3846 O O . PRO B 1 201 ? -15.676 -30.028 15.943 1.00 56.79 201 PRO B O 1
ATOM 3850 N N . ASN B 1 202 ? -14.610 -30.348 17.893 1.00 63.00 202 ASN B N 1
ATOM 3851 C CA . ASN B 1 202 ? -15.107 -29.079 18.413 1.00 65.33 202 ASN B CA 1
ATOM 3852 C C . ASN B 1 202 ? -14.131 -28.398 19.366 1.00 67.03 202 ASN B C 1
ATOM 3853 O O . ASN B 1 202 ? -14.522 -27.423 20.017 1.00 70.68 202 ASN B O 1
ATOM 3858 N N . GLU B 1 203 ? -12.881 -28.842 19.450 1.00 69.85 203 GLU B N 1
ATOM 3859 C CA . GLU B 1 203 ? -11.935 -28.335 20.437 1.00 79.28 203 GLU B CA 1
ATOM 3860 C C . GLU B 1 203 ? -11.201 -27.102 19.919 1.00 75.51 203 GLU B C 1
ATOM 3861 O O . GLU B 1 203 ? -10.988 -26.943 18.716 1.00 78.30 203 GLU B O 1
ATOM 3867 N N . GLU B 1 204 ? -10.826 -26.225 20.857 1.00 82.43 204 GLU B N 1
ATOM 3868 C CA . GLU B 1 204 ? -9.957 -25.074 20.623 1.00 82.19 204 GLU B CA 1
ATOM 3869 C C . GLU B 1 204 ? -10.276 -24.316 19.338 1.00 88.22 204 GLU B C 1
ATOM 3870 O O . GLU B 1 204 ? -11.264 -23.581 19.265 1.00 84.76 204 GLU B O 1
ATOM 3872 N N . TYR B 1 205 ? -9.425 -24.472 18.327 1.00 105.56 205 TYR B N 1
ATOM 3873 C CA . TYR B 1 205 ? -9.578 -23.733 17.079 1.00 103.84 205 TYR B CA 1
ATOM 3874 C C . TYR B 1 205 ? -10.677 -24.320 16.198 1.00 100.54 205 TYR B C 1
ATOM 3875 O O . TYR B 1 205 ? -11.344 -23.581 15.464 1.00 99.19 205 TYR B O 1
ATOM 3884 N N . LYS B 1 206 ? -10.886 -25.634 16.261 1.00 85.80 206 LYS B N 1
ATOM 3885 C CA . LYS B 1 206 ? -11.913 -26.289 15.477 1.00 80.96 206 LYS B CA 1
ATOM 3886 C C . LYS B 1 206 ? -13.303 -26.086 16.058 1.00 72.78 206 LYS B C 1
ATOM 3887 O O . LYS B 1 206 ? -14.205 -26.871 15.752 1.00 69.50 206 LYS B O 1
ATOM 3893 N N . ARG B 1 207 ? -13.507 -25.070 16.897 1.00 72.09 207 ARG B N 1
ATOM 3894 C CA . ARG B 1 207 ? -14.834 -24.814 17.445 1.00 69.37 207 ARG B CA 1
ATOM 3895 C C . ARG B 1 207 ? -15.813 -24.510 16.313 1.00 64.63 207 ARG B C 1
ATOM 3896 O O . ARG B 1 207 ? -15.647 -23.535 15.579 1.00 66.34 207 ARG B O 1
ATOM 3904 N N . ILE B 1 208 ? -16.834 -25.355 16.171 1.00 60.94 208 ILE B N 1
ATOM 3905 C CA . ILE B 1 208 ? -17.807 -25.192 15.099 1.00 60.74 208 ILE B CA 1
ATOM 3906 C C . ILE B 1 208 ? -18.519 -23.858 15.252 1.00 62.68 208 ILE B C 1
ATOM 3907 O O . ILE B 1 208 ? -19.064 -23.547 16.320 1.00 60.59 208 ILE B O 1
ATOM 3912 N N . SER B 1 209 ? -18.538 -23.071 14.167 1.00 54.41 209 SER B N 1
ATOM 3913 C CA . SER B 1 209 ? -19.309 -21.839 14.109 1.00 54.29 209 SER B CA 1
ATOM 3914 C C . SER B 1 209 ? -20.503 -21.899 13.171 1.00 52.43 209 SER B C 1
ATOM 3915 O O . SER B 1 209 ? -21.423 -21.088 13.318 1.00 52.42 209 SER B O 1
ATOM 3918 N N . PHE B 1 210 ? -20.516 -22.823 12.215 1.00 53.14 210 PHE B N 1
ATOM 3919 C CA . PHE B 1 210 ? -21.528 -22.787 11.169 1.00 50.91 210 PHE B CA 1
ATOM 3920 C C . PHE B 1 210 ? -21.479 -24.084 10.376 1.00 46.62 210 PHE B C 1
ATOM 3921 O O . PHE B 1 210 ? -20.396 -24.560 10.035 1.00 47.39 210 PHE B O 1
ATOM 3929 N N . LEU B 1 211 ? -22.654 -24.643 10.091 1.00 42.05 211 LEU B N 1
ATOM 3930 C CA . LEU B 1 211 ? -22.792 -25.831 9.259 1.00 43.57 211 LEU B CA 1
ATOM 3931 C C . LEU B 1 211 ? -23.650 -25.473 8.051 1.00 45.31 211 LEU B C 1
ATOM 3932 O O . LEU B 1 211 ? -24.791 -25.019 8.210 1.00 41.51 211 LEU B O 1
ATOM 3937 N N . ASP B 1 212 ? -23.098 -25.673 6.853 1.00 39.29 212 ASP B N 1
ATOM 3938 C CA . ASP B 1 212 ? -23.829 -25.549 5.592 1.00 43.49 212 ASP B CA 1
ATOM 3939 C C . ASP B 1 212 ? -24.201 -26.961 5.132 1.00 40.05 212 ASP B C 1
ATOM 3940 O O . ASP B 1 212 ? -23.338 -27.710 4.678 1.00 43.05 212 ASP B O 1
ATOM 3945 N N . VAL B 1 213 ? -25.471 -27.335 5.238 1.00 37.79 213 VAL B N 1
ATOM 3946 C CA . VAL B 1 213 ? -25.879 -28.724 5.045 1.00 39.15 213 VAL B CA 1
ATOM 3947 C C . VAL B 1 213 ? -26.626 -28.876 3.722 1.00 35.63 213 VAL B C 1
ATOM 3948 O O . VAL B 1 213 ? -27.559 -28.122 3.440 1.00 36.48 213 VAL B O 1
ATOM 3952 N N . TYR B 1 214 ? -26.233 -29.880 2.928 1.00 35.32 214 TYR B N 1
ATOM 3953 C CA . TYR B 1 214 ? -26.783 -30.122 1.599 1.00 37.12 214 TYR B CA 1
ATOM 3954 C C . TYR B 1 214 ? -27.171 -31.588 1.453 1.00 39.39 214 TYR B C 1
ATOM 3955 O O . TYR B 1 214 ? -26.497 -32.472 2.001 1.00 39.14 214 TYR B O 1
ATOM 3964 N N . TRP B 1 215 ? -28.239 -31.859 0.688 1.00 35.81 215 TRP B N 1
ATOM 3965 C CA . TRP B 1 215 ? -28.637 -33.253 0.510 1.00 37.01 215 TRP B CA 1
ATOM 3966 C C . TRP B 1 215 ? -29.549 -33.445 -0.703 1.00 38.19 215 TRP B C 1
ATOM 3967 O O . TRP B 1 215 ? -30.169 -32.505 -1.208 1.00 36.74 215 TRP B O 1
ATOM 3978 N N . PHE B 1 216 ? -29.610 -34.696 -1.156 1.00 35.46 216 PHE B N 1
ATOM 3979 C CA . PHE B 1 216 ? -30.645 -35.178 -2.053 1.00 40.36 216 PHE B CA 1
ATOM 3980 C C . PHE B 1 216 ? -31.579 -36.100 -1.281 1.00 38.58 216 PHE B C 1
ATOM 3981 O O . PHE B 1 216 ? -31.130 -36.906 -0.460 1.00 36.12 216 PHE B O 1
ATOM 3989 N N . GLN B 1 217 ? -32.869 -36.023 -1.593 1.00 37.36 217 GLN B N 1
ATOM 3990 C CA . GLN B 1 217 ? -33.849 -36.872 -0.946 1.00 38.66 217 GLN B CA 1
ATOM 3991 C C . GLN B 1 217 ? -34.978 -37.179 -1.915 1.00 37.22 217 GLN B C 1
ATOM 3992 O O . GLN B 1 217 ? -35.308 -36.364 -2.777 1.00 38.44 217 GLN B O 1
ATOM 3998 N N . GLU B 1 218 ? -35.570 -38.361 -1.745 1.00 34.44 218 GLU B N 1
ATOM 3999 C CA . GLU B 1 218 ? -36.876 -38.661 -2.310 1.00 37.12 218 GLU B CA 1
ATOM 4000 C C . GLU B 1 218 ? -37.928 -37.679 -1.803 1.00 43.22 218 GLU B C 1
ATOM 4001 O O . GLU B 1 218 ? -37.855 -37.177 -0.677 1.00 39.94 218 GLU B O 1
ATOM 4007 N N . THR B 1 219 ? -38.927 -37.422 -2.642 1.00 44.82 219 THR B N 1
ATOM 4008 C CA . THR B 1 219 ? -40.092 -36.644 -2.243 1.00 43.07 219 THR B CA 1
ATOM 4009 C C . THR B 1 219 ? -41.299 -37.282 -2.895 1.00 44.92 219 THR B C 1
ATOM 4010 O O . THR B 1 219 ? -41.396 -37.282 -4.124 1.00 45.87 219 THR B O 1
ATOM 4014 N N . MET B 1 220 ? -42.204 -37.819 -2.069 1.00 42.06 220 MET B N 1
ATOM 4015 C CA . MET B 1 220 ? -43.444 -38.398 -2.563 1.00 48.12 220 MET B CA 1
ATOM 4016 C C . MET B 1 220 ? -44.261 -37.391 -3.371 1.00 47.72 220 MET B C 1
ATOM 4017 O O . MET B 1 220 ? -45.004 -37.786 -4.273 1.00 47.27 220 MET B O 1
ATOM 4022 N N . ARG B 1 221 ? -44.130 -36.096 -3.085 1.00 46.26 221 ARG B N 1
ATOM 4023 C CA . ARG B 1 221 ? -44.917 -35.068 -3.756 1.00 46.32 221 ARG B CA 1
ATOM 4024 C C . ARG B 1 221 ? -44.002 -33.919 -4.164 1.00 45.22 221 ARG B C 1
ATOM 4025 O O . ARG B 1 221 ? -42.842 -33.853 -3.763 1.00 46.09 221 ARG B O 1
ATOM 4033 N N . LYS B 1 222 ? -44.542 -32.997 -4.971 1.00 48.67 222 LYS B N 1
ATOM 4034 C CA . LYS B 1 222 ? -43.804 -31.781 -5.317 1.00 46.01 222 LYS B CA 1
ATOM 4035 C C . LYS B 1 222 ? -43.398 -30.997 -4.066 1.00 47.73 222 LYS B C 1
ATOM 4036 O O . LYS B 1 222 ? -42.311 -30.406 -4.014 1.00 50.16 222 LYS B O 1
ATOM 4038 N N . LYS B 1 223 ? -44.259 -30.965 -3.056 1.00 42.36 223 LYS B N 1
ATOM 4039 C CA . LYS B 1 223 ? -43.900 -30.339 -1.785 1.00 50.63 223 LYS B CA 1
ATOM 4040 C C . LYS B 1 223 ? -43.105 -31.330 -0.934 1.00 44.51 223 LYS B C 1
ATOM 4041 O O . LYS B 1 223 ? -43.624 -32.403 -0.610 1.00 46.68 223 LYS B O 1
ATOM 4047 N N . PRO B 1 224 ? -41.855 -31.047 -0.603 1.00 43.59 224 PRO B N 1
ATOM 4048 C CA . PRO B 1 224 ? -41.073 -32.008 0.186 1.00 42.56 224 PRO B CA 1
ATOM 4049 C C . PRO B 1 224 ? -41.478 -32.024 1.654 1.00 46.61 224 PRO B C 1
ATOM 4050 O O . PRO B 1 224 ? -42.012 -31.045 2.192 1.00 41.81 224 PRO B O 1
ATOM 4054 N N . LYS B 1 225 ? -41.242 -33.179 2.295 1.00 43.22 225 LYS B N 1
ATOM 4055 C CA . LYS B 1 225 ? -41.228 -33.263 3.755 1.00 43.05 225 LYS B CA 1
ATOM 4056 C C . LYS B 1 225 ? -39.783 -33.051 4.186 1.00 38.62 225 LYS B C 1
ATOM 4057 O O . LYS B 1 225 ? -38.932 -33.930 3.999 1.00 39.67 225 LYS B O 1
ATOM 4063 N N . TYR B 1 226 ? -39.490 -31.868 4.691 1.00 36.58 226 TYR B N 1
ATOM 4064 C CA . TYR B 1 226 ? -38.109 -31.532 5.000 1.00 37.50 226 TYR B CA 1
ATOM 4065 C C . TYR B 1 226 ? -37.653 -32.213 6.288 1.00 36.62 226 TYR B C 1
ATOM 4066 O O . TYR B 1 226 ? -38.469 -32.581 7.143 1.00 40.46 226 TYR B O 1
ATOM 4075 N N . PRO B 1 227 ? -36.361 -32.429 6.432 1.00 33.27 227 PRO B N 1
ATOM 4076 C CA . PRO B 1 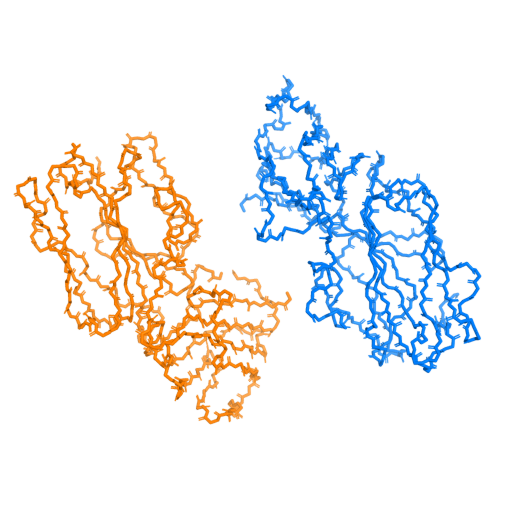227 ? -35.846 -33.131 7.603 1.00 35.40 227 PRO B CA 1
ATOM 4077 C C . PRO B 1 227 ? -35.712 -32.166 8.778 1.00 41.62 227 PRO B C 1
ATOM 4078 O O . PRO B 1 227 ? -35.966 -30.970 8.663 1.00 40.70 227 PRO B O 1
ATOM 4082 N N . TYR B 1 228 ? -35.352 -32.718 9.932 1.00 37.79 228 TYR B N 1
ATOM 4083 C CA . TYR B 1 228 ? -35.040 -31.928 11.123 1.00 36.36 228 TYR B CA 1
ATOM 4084 C C . TYR B 1 228 ? -33.585 -32.249 11.445 1.00 39.58 228 TYR B C 1
ATOM 4085 O O . TYR B 1 228 ? -33.263 -33.324 11.963 1.00 43.40 228 TYR B O 1
ATOM 4094 N N . ILE B 1 229 ? -32.697 -31.337 11.079 1.00 42.74 229 ILE B N 1
ATOM 4095 C CA . ILE B 1 229 ? -31.264 -31.508 11.257 1.00 37.35 229 ILE B CA 1
ATOM 4096 C C . ILE B 1 229 ? -30.859 -30.601 12.405 1.00 39.02 229 ILE B C 1
ATOM 4097 O O . ILE B 1 229 ? -31.206 -29.417 12.410 1.00 43.17 229 ILE B O 1
ATOM 4102 N N . HIS B 1 230 ? -30.169 -31.160 13.394 1.00 39.11 230 HIS B N 1
ATOM 4103 C CA . HIS B 1 230 ? -30.017 -30.466 14.665 1.00 42.11 230 HIS B CA 1
ATOM 4104 C C . HIS B 1 230 ? -28.933 -31.134 15.497 1.00 41.85 230 HIS B C 1
ATOM 4105 O O . HIS B 1 230 ? -28.776 -32.355 15.465 1.00 41.90 230 HIS B O 1
ATOM 4112 N N . TYR B 1 231 ? -28.206 -30.328 16.252 1.00 45.45 231 TYR B N 1
ATOM 4113 C CA . TYR B 1 231 ? -27.299 -30.886 17.235 1.00 43.40 231 TYR B CA 1
ATOM 4114 C C . TYR B 1 231 ? -28.061 -31.752 18.232 1.00 46.36 231 TYR B C 1
ATOM 4115 O O . TYR B 1 231 ? -29.229 -31.502 18.549 1.00 47.92 231 TYR B O 1
ATOM 4124 N N . ASN B 1 232 ? -27.388 -32.786 18.726 1.00 45.48 232 ASN B N 1
ATOM 4125 C CA . ASN B 1 232 ? -27.910 -33.591 19.828 1.00 51.41 232 ASN B CA 1
ATOM 4126 C C . ASN B 1 232 ? -27.670 -32.811 21.117 1.00 51.26 232 ASN B C 1
ATOM 4127 O O . ASN B 1 232 ? -26.633 -32.937 21.755 1.00 57.62 232 ASN B O 1
ATOM 4132 N N . GLY B 1 233 ? -28.634 -31.993 21.510 1.00 53.83 233 GLY B N 1
ATOM 4133 C CA . GLY B 1 233 ? -28.382 -31.043 22.576 1.00 57.19 233 GLY B CA 1
ATOM 4134 C C . GLY B 1 233 ? -27.601 -29.844 22.056 1.00 63.01 233 GLY B C 1
ATOM 4135 O O . GLY B 1 233 ? -27.446 -29.635 20.844 1.00 57.06 233 GLY B O 1
ATOM 4136 N N . GLU B 1 234 ? -27.101 -29.044 22.992 1.00 67.47 234 GLU B N 1
ATOM 4137 C CA . GLU B 1 234 ? -26.323 -27.862 22.637 1.00 70.88 234 GLU B CA 1
ATOM 4138 C C . GLU B 1 234 ? -24.892 -28.229 22.266 1.00 66.28 234 GLU B C 1
ATOM 4139 O O . GLU B 1 234 ? -24.266 -29.077 22.904 1.00 70.77 234 GLU B O 1
ATOM 4145 N N . CYS B 1 235 ? -24.374 -27.573 21.234 1.00 59.77 235 CYS B N 1
ATOM 4146 C CA . CYS B 1 235 ? -22.960 -27.658 20.887 1.00 57.57 235 CYS B CA 1
ATOM 4147 C C . CYS B 1 235 ? -22.263 -26.518 21.620 1.00 63.07 235 CYS B C 1
ATOM 4148 O O . CYS B 1 235 ? -22.175 -25.394 21.127 1.00 64.30 235 CYS B O 1
ATOM 4151 N N . SER B 1 236 ? -21.775 -26.803 22.824 1.00 66.73 236 SER B N 1
ATOM 4152 C CA . SER B 1 236 ? -21.253 -25.771 23.708 1.00 64.56 236 SER B CA 1
ATOM 4153 C C . SER B 1 236 ? -19.731 -25.726 23.636 1.00 68.04 236 SER B C 1
ATOM 4154 O O . SER B 1 236 ? -19.083 -26.618 23.084 1.00 66.78 236 SER B O 1
ATOM 4157 N N . ASN B 1 237 ? -19.159 -24.657 24.197 1.00 66.69 237 ASN B N 1
ATOM 4158 C CA . ASN B 1 237 ? -17.707 -24.517 24.185 1.00 73.38 237 ASN B CA 1
ATOM 4159 C C . ASN B 1 237 ? -17.002 -25.590 25.001 1.00 74.71 237 ASN B C 1
ATOM 4160 O O . ASN B 1 237 ? -15.771 -25.656 24.970 1.00 81.88 237 ASN B O 1
ATOM 4165 N N . GLU B 1 238 ? -17.740 -26.423 25.730 1.00 75.87 238 GLU B N 1
ATOM 4166 C CA . GLU B 1 238 ? -17.137 -27.488 26.517 1.00 78.97 238 GLU B CA 1
ATOM 4167 C C . GLU B 1 238 ? -17.154 -28.835 25.811 1.00 74.92 238 GLU B C 1
ATOM 4168 O O . GLU B 1 238 ? -16.416 -29.735 26.220 1.00 83.95 238 GLU B O 1
ATOM 4174 N N . ASN B 1 239 ? -17.965 -28.996 24.770 1.00 72.69 239 ASN B N 1
ATOM 4175 C CA . ASN B 1 239 ? -17.986 -30.245 24.017 1.00 66.70 239 ASN B CA 1
ATOM 4176 C C . ASN B 1 239 ? -16.694 -30.406 23.225 1.00 66.68 239 ASN B C 1
ATOM 4177 O O . ASN B 1 239 ? -16.338 -29.539 22.419 1.00 69.83 239 ASN B O 1
ATOM 4182 N N . LYS B 1 240 ? -15.990 -31.518 23.450 1.00 66.49 240 LYS B N 1
ATOM 4183 C CA . LYS B 1 240 ? -14.835 -31.842 22.621 1.00 64.04 240 LYS B CA 1
ATOM 4184 C C . LYS B 1 240 ? -15.258 -32.300 21.228 1.00 66.69 240 LYS B C 1
ATOM 4185 O O . LYS B 1 240 ? -14.460 -32.223 20.286 1.00 62.63 240 LYS B O 1
ATOM 4187 N N . THR B 1 241 ? -16.494 -32.772 21.082 1.00 59.19 241 THR B N 1
ATOM 4188 C CA . THR B 1 241 ? -17.065 -33.056 19.776 1.00 60.44 241 THR B CA 1
ATOM 4189 C C . THR B 1 241 ? -18.558 -32.802 19.857 1.00 59.83 241 THR B C 1
ATOM 4190 O O . THR B 1 241 ? -19.130 -32.703 20.945 1.00 59.59 241 THR B O 1
ATOM 4194 N N . CYS B 1 242 ? -19.186 -32.669 18.693 1.00 56.23 242 CYS B N 1
ATOM 4195 C CA . CYS B 1 242 ? -20.605 -32.363 18.633 1.00 51.26 242 CYS B CA 1
ATOM 4196 C C . CYS B 1 242 ? -21.266 -33.330 17.675 1.00 49.48 242 CYS B C 1
ATOM 4197 O O . CYS B 1 242 ? -20.786 -33.534 16.553 1.00 51.24 242 CYS B O 1
ATOM 4200 N N . GLU B 1 243 ? -22.362 -33.926 18.123 1.00 44.76 243 GLU B N 1
ATOM 4201 C CA . GLU B 1 243 ? -23.146 -34.833 17.304 1.00 46.49 243 GLU B CA 1
ATOM 4202 C C . GLU B 1 243 ? -24.211 -34.038 16.550 1.00 47.68 243 GLU B C 1
ATOM 4203 O O . GLU B 1 243 ? -24.952 -33.251 17.153 1.00 49.79 243 GLU B O 1
ATOM 4209 N N . LEU B 1 244 ? -24.266 -34.236 15.234 1.00 42.50 244 LEU B N 1
ATOM 4210 C CA . LEU B 1 244 ? -25.277 -33.662 14.352 1.00 40.58 244 LEU B CA 1
ATOM 4211 C C . LEU B 1 244 ? -26.243 -34.763 13.907 1.00 42.57 244 LEU B C 1
ATOM 4212 O O . LEU B 1 244 ? -25.838 -35.713 13.232 1.00 41.45 244 LEU B O 1
ATOM 4217 N N . VAL B 1 245 ? -27.520 -34.619 14.264 1.00 44.22 245 VAL B N 1
ATOM 4218 C CA . VAL B 1 245 ? -28.541 -35.637 14.049 1.00 35.32 245 VAL B CA 1
ATOM 4219 C C . VAL B 1 245 ? -29.393 -35.233 12.856 1.00 42.76 245 VAL B C 1
ATOM 4220 O O . VAL B 1 245 ? -29.822 -34.075 12.764 1.00 39.75 245 VAL B O 1
ATOM 4224 N N . PHE B 1 246 ? -29.651 -36.200 11.953 1.00 39.97 246 PHE B N 1
ATOM 4225 C CA . PHE B 1 246 ? -30.570 -36.060 10.820 1.00 39.39 246 PHE B CA 1
ATOM 4226 C C . PHE B 1 246 ? -31.813 -36.881 11.131 1.00 39.00 246 PHE B C 1
ATOM 4227 O O . PHE B 1 246 ? -31.794 -38.104 11.006 1.00 39.81 246 PHE B O 1
ATOM 4235 N N . ASP B 1 247 ? -32.884 -36.216 11.524 1.00 39.02 247 ASP B N 1
ATOM 4236 C CA . ASP B 1 247 ? -34.175 -36.847 11.734 1.00 41.07 247 ASP B CA 1
ATOM 4237 C C . ASP B 1 247 ? -34.976 -36.583 10.461 1.00 42.57 247 ASP B C 1
ATOM 4238 O O . ASP B 1 247 ? -35.255 -35.427 10.136 1.00 44.52 247 ASP B O 1
ATOM 4243 N N . THR B 1 248 ? -35.331 -37.630 9.722 1.00 44.32 248 THR B N 1
ATOM 4244 C CA . THR B 1 248 ? -35.961 -37.418 8.425 1.00 43.17 248 THR B CA 1
ATOM 4245 C C . THR B 1 248 ? -37.346 -38.043 8.366 1.00 43.46 248 THR B C 1
ATOM 4246 O O . THR B 1 248 ? -37.622 -39.048 9.018 1.00 44.44 248 THR B O 1
ATOM 4250 N N . ASP B 1 249 ? -38.229 -37.425 7.580 1.00 44.14 249 ASP B N 1
ATOM 4251 C CA . ASP B 1 249 ? -39.500 -38.053 7.252 1.00 40.92 249 ASP B CA 1
ATOM 4252 C C . ASP B 1 249 ? -39.505 -38.662 5.848 1.00 49.45 249 ASP B C 1
ATOM 4253 O O . ASP B 1 249 ? -40.366 -39.503 5.553 1.00 49.94 249 ASP B O 1
ATOM 4258 N N . GLU B 1 250 ? -38.561 -38.268 4.989 1.00 43.98 250 GLU B N 1
ATOM 4259 C CA . GLU B 1 250 ? -38.360 -38.886 3.684 1.00 45.99 250 GLU B CA 1
ATOM 4260 C C . GLU B 1 250 ? -36.899 -39.279 3.564 1.00 41.43 250 GLU B C 1
ATOM 4261 O O . GLU B 1 250 ? -36.014 -38.568 4.045 1.00 43.77 250 GLU B O 1
ATOM 4267 N N . LEU B 1 251 ? -36.664 -40.414 2.922 1.00 43.47 251 LEU B N 1
ATOM 4268 C CA . LEU B 1 251 ? -35.331 -40.990 2.825 1.00 41.62 251 LEU B CA 1
ATOM 4269 C C . LEU B 1 251 ? -34.385 -40.096 2.027 1.00 39.94 251 LEU B C 1
ATOM 4270 O O . LEU B 1 251 ? -34.677 -39.729 0.889 1.00 38.21 251 LEU B O 1
ATOM 4275 N N . MET B 1 252 ? -33.241 -39.759 2.628 1.00 40.63 252 MET B N 1
ATOM 4276 C CA . MET B 1 252 ? -32.148 -39.108 1.915 1.00 37.16 252 MET B CA 1
ATOM 4277 C C . MET B 1 252 ? -31.310 -40.146 1.180 1.00 40.78 252 MET B C 1
ATOM 4278 O O . MET B 1 252 ? -31.220 -41.308 1.583 1.00 40.05 252 MET B O 1
ATOM 4283 N N . THR B 1 253 ? -30.675 -39.713 0.098 1.00 35.32 253 THR B N 1
ATOM 4284 C CA . THR B 1 253 ? -29.821 -40.616 -0.646 1.00 41.64 253 THR B CA 1
ATOM 4285 C C . THR B 1 253 ? -28.372 -40.173 -0.652 1.00 34.66 253 THR B C 1
ATOM 4286 O O . THR B 1 253 ? -27.499 -40.976 -0.988 1.00 43.10 253 THR B O 1
ATOM 4290 N N . TYR B 1 254 ? -28.094 -38.935 -0.276 1.00 35.52 254 TYR B N 1
ATOM 4291 C CA . TYR B 1 254 ? -26.736 -38.430 -0.178 1.00 38.95 254 TYR B CA 1
ATOM 4292 C C . TYR B 1 254 ? -26.794 -37.123 0.593 1.00 39.40 254 TYR B C 1
ATOM 4293 O O . TYR B 1 254 ? -27.718 -36.334 0.391 1.00 40.96 254 TYR B O 1
ATOM 4302 N N . ALA B 1 255 ? -25.827 -36.902 1.488 1.00 38.11 255 ALA B N 1
ATOM 4303 C CA . ALA B 1 255 ? -25.797 -35.674 2.278 1.00 38.46 255 ALA B CA 1
ATOM 4304 C C . ALA B 1 255 ? -24.365 -35.170 2.404 1.00 38.04 255 ALA B C 1
ATOM 4305 O O . ALA B 1 255 ? -23.417 -35.955 2.407 1.00 41.93 255 ALA B O 1
ATOM 4307 N N . LEU B 1 256 ? -24.216 -33.851 2.529 1.00 39.02 256 LEU B N 1
ATOM 4308 C CA . LEU B 1 256 ? -22.900 -33.219 2.560 1.00 40.20 256 LEU B CA 1
ATOM 4309 C C . LEU B 1 256 ? -22.943 -32.068 3.544 1.00 42.60 256 LEU B C 1
ATOM 4310 O O . LEU B 1 256 ? -23.861 -31.249 3.483 1.00 41.71 256 LEU B O 1
ATOM 4315 N N . VAL B 1 257 ? -21.955 -32.005 4.441 1.00 47.35 257 VAL B N 1
ATOM 4316 C CA . VAL B 1 257 ? -21.901 -31.012 5.519 1.00 40.45 257 VAL B CA 1
ATOM 4317 C C . VAL B 1 257 ? -20.586 -30.262 5.404 1.00 42.76 257 VAL B C 1
ATOM 4318 O O . VAL B 1 257 ? -19.515 -30.861 5.552 1.00 43.50 257 VAL B O 1
ATOM 4322 N N . LYS B 1 258 ? -20.661 -28.954 5.160 1.00 45.54 258 LYS B N 1
ATOM 4323 C CA . LYS B 1 258 ? -19.499 -28.071 5.218 1.00 44.78 258 LYS B CA 1
ATOM 4324 C C . LYS B 1 258 ? -19.350 -27.542 6.641 1.00 42.18 258 LYS B C 1
ATOM 4325 O O . LYS B 1 258 ? -20.287 -26.946 7.179 1.00 45.99 258 LYS B O 1
ATOM 4331 N N . VAL B 1 259 ? -18.180 -27.727 7.239 1.00 47.78 259 VAL B N 1
ATOM 4332 C CA . VAL B 1 259 ? -17.942 -27.340 8.629 1.00 46.72 259 VAL B CA 1
ATOM 4333 C C . VAL B 1 259 ? -17.087 -26.076 8.655 1.00 47.59 259 VAL B C 1
ATOM 4334 O O . VAL B 1 259 ? -15.935 -26.092 8.210 1.00 51.44 259 VAL B O 1
ATOM 4338 N N . PHE B 1 260 ? -17.648 -24.975 9.158 1.00 47.11 260 PHE B N 1
ATOM 4339 C CA . PHE B 1 260 ? -16.906 -23.738 9.383 1.00 53.44 260 PHE B CA 1
ATOM 4340 C C . PHE B 1 260 ? -16.635 -23.568 10.875 1.00 57.22 260 PHE B C 1
ATOM 4341 O O . PHE B 1 260 ? -17.512 -23.823 11.708 1.00 53.93 260 PHE B O 1
ATOM 4349 N N . THR B 1 261 ? -15.427 -23.107 11.204 1.00 58.23 261 THR B N 1
ATOM 4350 C CA . THR B 1 261 ? -14.955 -23.002 12.580 1.00 59.70 261 THR B CA 1
ATOM 4351 C C . THR B 1 261 ? -14.574 -21.569 12.931 1.00 64.73 261 THR B C 1
ATOM 4352 O O . THR B 1 261 ? -14.134 -20.791 12.079 1.00 62.14 261 THR B O 1
ATOM 4356 N N . ASN B 1 262 ? -14.716 -21.243 14.213 1.00 67.15 262 ASN B N 1
ATOM 4357 C CA . ASN B 1 262 ? -14.281 -19.973 14.775 1.00 69.00 262 ASN B C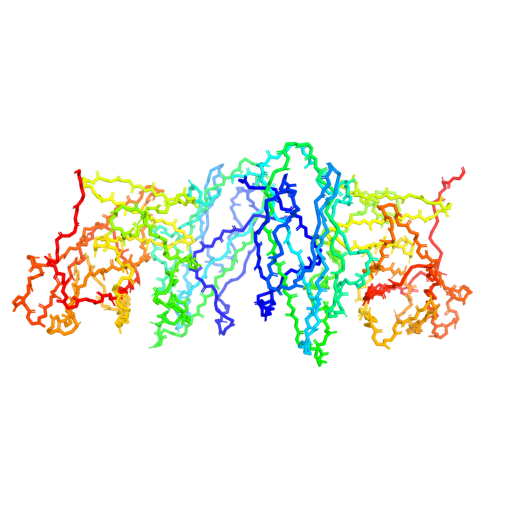A 1
ATOM 4358 C C . ASN B 1 262 ? -14.017 -20.141 16.269 1.00 76.08 262 ASN B C 1
ATOM 4359 O O . ASN B 1 262 ? -14.927 -20.509 17.023 1.00 78.75 262 ASN B O 1
ATOM 4364 N N . PRO B 1 263 ? -12.798 -19.873 16.741 1.00 75.64 263 PRO B N 1
ATOM 4365 C CA . PRO B 1 263 ? -12.520 -20.066 18.173 1.00 83.32 263 PRO B CA 1
ATOM 4366 C C . PRO B 1 263 ? -13.352 -19.181 19.087 1.00 87.50 263 PRO B C 1
ATOM 4367 O O . PRO B 1 263 ? -13.740 -19.629 20.174 1.00 92.43 263 PRO B O 1
ATOM 4371 N N . GLU B 1 264 ? -13.635 -17.942 18.700 1.00 84.53 264 GLU B N 1
ATOM 4372 C CA . GLU B 1 264 ? -14.315 -16.998 19.580 1.00 86.38 264 GLU B CA 1
ATOM 4373 C C . GLU B 1 264 ? -15.731 -16.749 19.075 1.00 90.73 264 GLU B C 1
ATOM 4374 O O . GLU B 1 264 ? -16.067 -15.664 18.595 1.00 96.86 264 GLU B O 1
ATOM 4380 N N . SER B 1 265 ? -16.565 -17.780 19.188 1.00 88.35 265 SER B N 1
ATOM 4381 C CA . SER B 1 265 ? -18.000 -17.658 18.986 1.00 92.93 265 SER B CA 1
ATOM 4382 C C . SER B 1 265 ? -18.709 -18.591 19.960 1.00 94.98 265 SER B C 1
ATOM 4383 O O . SER B 1 265 ? -18.179 -19.642 20.333 1.00 89.86 265 SER B O 1
ATOM 4386 N N . ASP B 1 266 ? -19.917 -18.200 20.368 1.00 100.87 266 ASP B N 1
ATOM 4387 C CA . ASP B 1 266 ? -20.632 -18.889 21.436 1.00 99.77 266 ASP B CA 1
ATOM 4388 C C . ASP B 1 266 ? -21.772 -19.766 20.916 1.00 102.08 266 ASP B C 1
ATOM 4389 O O . ASP B 1 266 ? -22.762 -19.979 21.625 1.00 102.68 266 ASP B O 1
ATOM 4394 N N . GLY B 1 267 ? -21.647 -20.277 19.688 1.00 103.61 267 GLY B N 1
ATOM 4395 C CA . GLY B 1 267 ? -22.541 -21.299 19.161 1.00 100.94 267 GLY B CA 1
ATOM 4396 C C . GLY B 1 267 ? -24.015 -20.963 19.181 1.00 99.74 267 GLY B C 1
ATOM 4397 O O . GLY B 1 267 ? -24.851 -21.868 19.106 1.00 99.63 267 GLY B O 1
ATOM 4398 N N . SER B 1 268 ? -24.365 -19.679 19.257 1.00 91.30 268 SER B N 1
ATOM 4399 C CA . SER B 1 268 ? -25.759 -19.282 19.428 1.00 91.53 268 SER B CA 1
ATOM 4400 C C . SER B 1 268 ? -25.944 -17.954 18.690 1.00 89.29 268 SER B C 1
ATOM 4401 O O . SER B 1 268 ? -26.013 -16.876 19.290 1.00 90.30 268 SER B O 1
ATOM 4404 N N . ARG B 1 269 ? -26.009 -18.033 17.361 1.00 83.76 269 ARG B N 1
ATOM 4405 C CA . ARG B 1 269 ? -26.195 -16.851 16.525 1.00 79.18 269 ARG B CA 1
ATOM 4406 C C . ARG B 1 269 ? -27.660 -16.746 16.125 1.00 74.08 269 ARG B C 1
ATOM 4407 O O . ARG B 1 269 ? -28.207 -17.661 15.501 1.00 77.53 269 ARG B O 1
ATOM 4415 N N . LEU B 1 270 ? -28.287 -15.634 16.486 1.00 73.65 270 LEU B N 1
ATOM 4416 C CA . LEU B 1 270 ? -29.664 -15.360 16.110 1.00 83.36 270 LEU B CA 1
ATOM 4417 C C . LEU B 1 270 ? -29.900 -13.871 16.295 1.00 90.76 270 LEU B C 1
ATOM 4418 O O . LEU B 1 270 ? -29.265 -13.236 17.143 1.00 94.29 270 LEU B O 1
ATOM 4420 N N . LYS B 1 271 ? -30.816 -13.318 15.498 1.00 109.16 271 LYS B N 1
ATOM 4421 C CA . LYS B 1 271 ? -31.015 -11.876 15.413 1.00 113.87 271 LYS B CA 1
ATOM 4422 C C . LYS B 1 271 ? -32.435 -11.477 15.807 1.00 117.21 271 LYS B C 1
ATOM 4423 O O . LYS B 1 271 ? -33.359 -12.295 15.824 1.00 116.65 271 LYS B O 1
ATOM 4429 N N . GLU B 1 272 ? -32.600 -10.191 16.111 1.00 118.50 272 GLU B N 1
ATOM 4430 C CA . GLU B 1 272 ? -33.901 -9.649 16.484 1.00 116.57 272 GLU B CA 1
ATOM 4431 C C . GLU B 1 272 ? -33.841 -8.138 16.677 1.00 115.81 272 GLU B C 1
ATOM 4432 O O . GLU B 1 272 ? -33.207 -7.643 17.609 1.00 118.64 272 GLU B O 1
#

Nearest PDB structures (foldseek):
  8eo2-assembly2_B  TM=1.000E+00  e=4.616E-52  Lutzomyia longipalpis
  8enu-assembly1_A  TM=9.810E-01  e=3.995E-48  Lutzomyia longipalpis
  6jpn-assembly1_A  TM=1.272E-01  e=1.824E+00  Defluviitalea phaphyphila
  6jph-assembly1_A  TM=1.152E-01  e=7.569E+00  Defluviitalea phaphyphila
  8eo2-assembly2_B  TM=1.004E+00  e=1.833E-56  Lutzomyia longipalpis

Secondary structure (DSSP, 8-state):
--EEEEEE---TTPEEEEEEEEETT-SS---BTTB-EEE-SSEEEEEEE-SSSEEEEEEEEEEES--S--GGG---EEEEEE-TTSSEEEEEEE--TT--EEEEEEEEEESTT---HHHHH-S-TTTB-TTSPBP-B-TTT-BBPPP-SSEEEE-STT-EEEEETTEEEEEES--BTT-EEEEEEEEEGGG--SEEEEEEE-SGGG-EEEEEEEEEE--SSSS----EEEESS---SS-SEEEEEEE-SS-EEEEEEEEEE-TT--S----S--/--EEEEEE---TTPEEEEEEEEESS-SS----TT--EEE-SSEEEEEEE--SSEEEEEEEEEEES-----TTS--EEEEEE-TTSSEEEEEEE--TT--EEEEEEEEEEGGG---HHHHH-S-TTTB-TTSPBP-B-TTT-BBPPP-SSEEEE-STT-EEEEETTEEEEEES--BTT-EEEEEEEEEGGG--SEEEEEEE-SGGG-EEEEEEEEEE--SSSS----EEEESS---TT-SEEEEEEE-SS-EEEEEEEEEE-TT--S-----

Sequence (545 aa):
DGDEYFIGKYKEKDETLFFASYGLKRDPCQIVLGYKCSNNQTHFVLNFKTNKKSCISAIKLTSYPKINQNSDLTRNLYCQTGGIGTDNCKLVFKKRKRQIAANIEIYGIPAKKCSFKDRYIGADPLHVDSYGLSYQFDQEHGWNLERNNIFKDTRFSTEVFYHKNGLFNTQITYLAEEDSFSEAREITAKDIKKKFSIILPNEEYKRISFLDVYWFQETMRKKPKYPYIHYNGECSNENKTCELVFDTDELMTYALVKVFTNPESDGSRLKEEDDGDEYFIGKYKEKDETLFFASYGLKRDPCQIVLGYKCSNNQTHFVLNFKTNKKSCISAIKLTSYPKINQSDLTRNLYCQTGGIGTDNCKLVFKKRKRQIAANIEIYGIPAKKCSFKDRYIGADPLHVDSYGLSYQFDQEHGWNLERNNIFKDTRFSTEVFYHKNGLFNTQITYLAEEDSFSEAREITAKDIKKKFSIILPNEEYKRISFLDVYWFQETMRKKPKYPYIHYNGECSNENKTCELVFDTDELMTYALVKVFTNPESDGSRLKE

B-factor: mean 59.92, std 17.38, range [29.87, 139.15]

Radius of gyration: 27.73 Å; Cα contacts (8 Å, |Δi|>4): 1256; chains: 2; bounding box: 51×66×89 Å

GO terms:
  GO:0005576 extracellular region (C, EXP)

Organism: Lutzomyia longipalpis (NCBI:txid7200)